Protein AF-A0A7C4WWR9-F1 (afdb_monomer_lite)

Structure (mmCIF, N/CA/C/O backbone):
data_AF-A0A7C4WWR9-F1
#
_entry.id   AF-A0A7C4WWR9-F1
#
loop_
_atom_site.group_PDB
_atom_site.id
_atom_site.type_symbol
_atom_site.label_atom_id
_atom_site.label_alt_id
_atom_site.label_comp_id
_atom_site.label_asym_id
_atom_site.label_entity_id
_atom_site.label_seq_id
_atom_site.pdbx_PDB_ins_code
_atom_site.Cartn_x
_atom_site.Cartn_y
_atom_site.Cartn_z
_atom_site.occupancy
_atom_site.B_iso_or_equiv
_atom_site.auth_seq_id
_atom_site.auth_comp_id
_atom_site.auth_asym_id
_atom_site.auth_atom_id
_atom_site.pdbx_PDB_model_num
ATOM 1 N N . MET A 1 1 ? 13.182 22.837 8.125 1.00 37.38 1 MET A N 1
ATOM 2 C CA . MET A 1 1 ? 12.230 21.856 7.554 1.00 37.38 1 MET A CA 1
ATOM 3 C C . MET A 1 1 ? 10.843 22.474 7.685 1.00 37.38 1 MET A C 1
ATOM 5 O O . MET A 1 1 ? 10.279 22.426 8.769 1.00 37.38 1 MET A O 1
ATOM 9 N N . ASN A 1 2 ? 10.341 23.146 6.645 1.00 37.97 2 ASN A N 1
ATOM 10 C CA . ASN A 1 2 ? 8.962 23.642 6.633 1.00 37.97 2 ASN A CA 1
ATOM 11 C C . ASN A 1 2 ? 8.040 22.427 6.506 1.00 37.97 2 ASN A C 1
ATOM 13 O O . ASN A 1 2 ? 7.835 21.917 5.410 1.00 37.97 2 ASN A O 1
ATOM 17 N N . LYS A 1 3 ? 7.545 21.902 7.628 1.00 54.94 3 LYS A N 1
ATOM 18 C CA . LYS A 1 3 ? 6.317 21.110 7.584 1.00 54.94 3 LYS A CA 1
ATOM 19 C C . LYS A 1 3 ? 5.198 22.128 7.450 1.00 54.94 3 LYS A C 1
ATOM 21 O O . LYS A 1 3 ? 4.846 22.773 8.429 1.00 54.94 3 LYS A O 1
ATOM 26 N N . GLU A 1 4 ? 4.746 22.350 6.225 1.00 74.06 4 GLU A N 1
ATOM 27 C CA . GLU A 1 4 ? 3.666 23.306 5.971 1.00 74.06 4 GLU A CA 1
ATOM 28 C C . GLU A 1 4 ? 2.317 22.733 6.406 1.00 74.06 4 GLU A C 1
ATOM 30 O O . GLU A 1 4 ? 1.487 23.492 6.886 1.00 74.06 4 GLU A O 1
ATOM 35 N N . ARG A 1 5 ? 2.163 21.401 6.374 1.00 87.19 5 ARG A N 1
ATOM 36 C CA . ARG A 1 5 ? 0.921 20.696 6.696 1.00 87.19 5 ARG A CA 1
ATOM 37 C C . ARG A 1 5 ? 1.048 19.798 7.927 1.00 87.19 5 ARG A C 1
ATOM 39 O O . ARG A 1 5 ? 2.038 19.076 8.083 1.00 87.19 5 ARG A O 1
ATOM 46 N N . LEU A 1 6 ? 0.024 19.833 8.770 1.00 94.38 6 LEU A N 1
ATOM 47 C CA . LEU A 1 6 ? -0.151 19.031 9.976 1.00 94.38 6 LEU A CA 1
ATOM 48 C C . LEU A 1 6 ? -1.552 18.415 9.972 1.00 94.38 6 LEU A C 1
ATOM 50 O O . LEU A 1 6 ? -2.523 19.116 9.710 1.00 94.38 6 LEU A O 1
ATOM 54 N N . ASN A 1 7 ? -1.668 17.131 10.306 1.00 96.12 7 ASN A N 1
ATOM 55 C CA . ASN A 1 7 ? -2.955 16.493 10.580 1.00 96.12 7 ASN A CA 1
ATOM 56 C C . ASN A 1 7 ? -2.979 15.970 12.024 1.00 96.12 7 ASN A C 1
ATOM 58 O O . ASN A 1 7 ? -2.037 15.297 12.453 1.00 96.12 7 ASN A O 1
ATOM 62 N N . ILE A 1 8 ? -4.039 16.292 12.764 1.00 97.88 8 ILE A N 1
ATOM 63 C CA . ILE A 1 8 ? -4.287 15.852 14.139 1.00 97.88 8 ILE A CA 1
ATOM 64 C C . ILE A 1 8 ? -5.612 15.092 14.156 1.00 97.88 8 ILE A C 1
ATOM 66 O O . ILE A 1 8 ? -6.656 15.655 13.833 1.00 97.88 8 ILE A O 1
ATOM 70 N N . PHE A 1 9 ? -5.541 13.827 14.550 1.00 98.44 9 PHE A N 1
ATOM 71 C CA . PHE A 1 9 ? -6.656 12.905 14.716 1.00 98.44 9 PHE A CA 1
ATOM 72 C C . PHE A 1 9 ? -6.866 12.670 16.210 1.00 98.44 9 PHE A C 1
ATOM 74 O O . PHE A 1 9 ? -5.939 12.229 16.889 1.00 98.44 9 PHE A O 1
ATOM 81 N N . ILE A 1 10 ? -8.048 13.004 16.720 1.00 98.56 10 ILE A N 1
ATOM 82 C CA . ILE A 1 10 ? -8.424 12.849 18.126 1.00 98.56 10 ILE A CA 1
ATOM 83 C C . ILE A 1 10 ? -9.635 11.923 18.182 1.00 98.56 10 ILE A C 1
ATOM 85 O O . ILE A 1 10 ? -10.738 12.340 17.839 1.00 98.56 10 ILE A O 1
ATOM 89 N N . LEU A 1 11 ? -9.408 10.684 18.603 1.00 98.50 11 LEU A N 1
ATOM 90 C CA . LEU A 1 11 ? -10.460 9.738 18.938 1.00 98.50 11 LEU A CA 1
ATOM 91 C C . LEU A 1 11 ? -10.882 9.990 20.389 1.00 98.50 11 LEU A C 1
ATOM 93 O O . LEU A 1 11 ? -10.065 9.805 21.293 1.00 98.50 11 LEU A O 1
ATOM 97 N N . ILE A 1 12 ? -12.116 10.445 20.598 1.00 97.88 12 ILE A N 1
ATOM 98 C CA . ILE A 1 12 ? -12.718 10.603 21.927 1.00 97.88 12 ILE A CA 1
ATOM 99 C C . ILE A 1 12 ? -13.736 9.487 22.108 1.00 97.88 12 ILE A C 1
ATOM 101 O O . ILE A 1 12 ? -14.755 9.463 21.417 1.00 97.88 12 ILE A O 1
ATOM 105 N N . ASP A 1 13 ? -13.426 8.581 23.024 1.00 96.81 13 ASP A N 1
ATOM 106 C CA . ASP A 1 13 ? -14.251 7.423 23.347 1.00 96.81 13 ASP A CA 1
ATOM 107 C C . ASP A 1 13 ? -15.647 7.857 23.824 1.00 96.81 13 ASP A C 1
ATOM 109 O O . ASP A 1 13 ? -15.773 8.800 24.617 1.00 96.81 13 ASP A O 1
ATOM 113 N N . ALA A 1 14 ? -16.688 7.216 23.289 1.00 96.19 14 ALA A N 1
ATOM 114 C CA . ALA A 1 14 ? -18.101 7.473 23.586 1.00 96.19 14 ALA A CA 1
ATOM 115 C C . ALA A 1 14 ? -18.641 8.898 23.317 1.00 96.19 14 ALA A C 1
ATOM 117 O O . ALA A 1 14 ? -19.752 9.236 23.752 1.00 96.19 14 ALA A O 1
ATOM 118 N N . LEU A 1 15 ? -17.915 9.764 22.595 1.00 96.50 15 LEU A N 1
ATOM 119 C CA . LEU A 1 15 ? -18.434 11.075 22.180 1.00 96.50 15 LEU A CA 1
ATOM 120 C C . LEU A 1 15 ? -19.477 10.909 21.054 1.00 96.50 15 LEU A C 1
ATOM 122 O O . LEU A 1 15 ? -19.189 11.136 19.882 1.00 96.50 15 LEU A O 1
ATOM 126 N N . GLY A 1 16 ? -20.697 10.511 21.406 1.00 95.56 16 GLY A N 1
ATOM 127 C CA . GLY A 1 16 ? -21.784 10.272 20.452 1.00 95.56 16 GLY A CA 1
ATOM 128 C C . GLY A 1 16 ? -22.343 11.528 19.785 1.00 95.56 16 GLY A C 1
ATOM 129 O O . GLY A 1 16 ? -22.285 12.633 20.338 1.00 95.56 16 GLY A O 1
ATOM 130 N N . TRP A 1 17 ? -22.956 11.350 18.612 1.00 96.44 17 TRP A N 1
ATOM 131 C CA . TRP A 1 17 ? -23.604 12.426 17.852 1.00 96.44 17 TRP A CA 1
ATOM 132 C C . TRP A 1 17 ? -24.653 13.180 18.675 1.00 96.44 17 TRP A C 1
ATOM 134 O O . TRP A 1 17 ? -24.630 14.411 18.729 1.00 96.44 17 TRP A O 1
ATOM 144 N N . GLU A 1 18 ? -25.514 12.449 19.384 1.00 93.88 18 GLU A N 1
ATOM 145 C CA . GLU A 1 18 ? -26.579 13.012 20.222 1.00 93.88 18 GLU A CA 1
ATOM 146 C C . GLU A 1 18 ? -26.049 13.948 21.318 1.00 93.88 18 GLU A C 1
ATOM 148 O O . GLU A 1 18 ? -26.708 14.920 21.684 1.00 93.88 18 GLU A O 1
ATOM 153 N N . LEU A 1 19 ? -24.827 13.709 21.801 1.00 91.88 19 LEU A N 1
ATOM 154 C CA . LEU A 1 19 ? -24.195 14.543 22.817 1.00 91.88 19 LEU A CA 1
ATOM 155 C C . LEU A 1 19 ? -23.596 15.835 22.230 1.00 91.88 19 LEU A C 1
ATOM 157 O O . LEU A 1 19 ? -23.566 16.888 22.877 1.00 91.88 19 LEU A O 1
ATOM 161 N N . ALA A 1 20 ? -23.096 15.767 20.997 1.00 91.19 20 ALA A N 1
ATOM 162 C CA . ALA A 1 20 ? -22.378 16.864 20.360 1.00 91.19 20 ALA A CA 1
ATOM 163 C C . ALA A 1 20 ? -23.260 17.765 19.483 1.00 91.19 20 ALA A C 1
ATOM 165 O O . ALA A 1 20 ? -22.892 18.924 19.272 1.00 91.19 20 ALA A O 1
ATOM 166 N N . LYS A 1 21 ? -24.376 17.266 18.938 1.00 88.50 21 LYS A N 1
ATOM 167 C CA . LYS A 1 21 ? -25.155 17.976 17.908 1.00 88.50 21 LYS A CA 1
ATOM 168 C C . LYS A 1 21 ? -25.655 19.354 18.363 1.00 88.50 21 LYS A C 1
ATOM 170 O O . LYS A 1 21 ? -25.455 20.322 17.634 1.00 88.50 21 LYS A O 1
ATOM 175 N N . ASP A 1 22 ? -26.138 19.458 19.604 1.00 84.19 22 ASP A N 1
ATOM 176 C CA . ASP A 1 22 ? -26.777 20.673 20.140 1.00 84.19 22 ASP A CA 1
ATOM 177 C C . ASP A 1 22 ? -25.948 21.384 21.227 1.00 84.19 22 ASP A C 1
ATOM 179 O O . ASP A 1 22 ? -26.339 22.431 21.738 1.00 84.19 22 ASP A O 1
ATOM 183 N N . SER A 1 23 ? -24.786 20.843 21.609 1.00 84.44 23 SER A N 1
ATOM 184 C CA . SER A 1 23 ? -23.987 21.379 22.724 1.00 84.44 23 SER A CA 1
ATOM 185 C C . SER A 1 23 ? -23.056 22.535 22.342 1.00 84.44 23 SER A C 1
ATOM 187 O O . SER A 1 23 ? -22.381 23.089 23.208 1.00 84.44 23 SER A O 1
ATOM 189 N N . GLY A 1 24 ? -22.954 22.877 21.051 1.00 87.00 24 GLY A N 1
ATOM 190 C CA . GLY A 1 24 ? -21.967 23.843 20.543 1.00 87.00 24 GLY A CA 1
ATOM 191 C C . GLY A 1 24 ? -20.509 23.371 20.672 1.00 87.00 24 GLY A C 1
ATOM 192 O O . GLY A 1 24 ? -19.584 24.125 20.357 1.00 87.00 24 GLY A O 1
ATOM 193 N N . PHE A 1 25 ? -20.284 22.122 21.107 1.00 95.06 25 PHE A N 1
ATOM 194 C CA . PHE A 1 25 ? -18.962 21.556 21.372 1.00 95.06 25 PHE A CA 1
ATOM 195 C C . PHE A 1 25 ? -18.046 21.675 20.146 1.00 95.06 25 PHE A C 1
ATOM 197 O O . PHE A 1 25 ? -18.344 21.118 19.089 1.00 95.06 25 PHE A O 1
ATOM 204 N N . LEU A 1 26 ? -16.938 22.410 20.278 1.00 95.81 26 LEU A N 1
ATOM 205 C CA . LEU A 1 26 ? -15.946 22.716 19.234 1.00 95.81 26 LEU A CA 1
ATOM 206 C C . LEU A 1 26 ? -16.466 23.462 17.992 1.00 95.81 26 LEU A C 1
ATOM 208 O O . LEU A 1 26 ? -15.723 23.589 17.021 1.00 95.81 26 LEU A O 1
ATOM 212 N N . GLN A 1 27 ? -17.686 24.004 17.995 1.00 93.44 27 GLN A N 1
ATOM 213 C CA . GLN A 1 27 ? -18.305 24.593 16.796 1.00 93.44 27 GLN A CA 1
ATOM 214 C C . GLN A 1 27 ? -17.473 25.721 16.157 1.00 93.44 27 GLN A C 1
ATOM 216 O O . GLN A 1 27 ? -17.425 25.834 14.937 1.00 93.44 27 GLN A O 1
ATOM 221 N N . GLN A 1 28 ? -16.765 26.517 16.966 1.00 92.44 28 GLN A N 1
ATOM 222 C CA . GLN A 1 28 ? -15.930 27.625 16.480 1.00 92.44 28 GLN A CA 1
ATOM 223 C C . GLN A 1 28 ? -14.679 27.171 15.714 1.00 92.44 28 GLN A C 1
ATOM 225 O O . GLN A 1 28 ? -14.207 27.893 14.840 1.00 92.44 28 GLN A O 1
ATOM 230 N N . ILE A 1 29 ? -14.125 26.000 16.043 1.00 95.88 29 ILE A N 1
ATOM 231 C CA . ILE A 1 29 ? -12.914 25.473 15.390 1.00 95.88 29 ILE A CA 1
ATOM 232 C C . ILE A 1 29 ? -13.217 24.333 14.413 1.00 95.88 29 ILE A C 1
ATOM 234 O O . ILE A 1 29 ? -12.395 24.037 13.553 1.00 95.88 29 ILE A O 1
ATOM 238 N N . CYS A 1 30 ? -14.370 23.679 14.548 1.00 96.31 30 CYS A N 1
ATOM 239 C CA . CYS A 1 30 ? -14.818 22.559 13.727 1.00 96.31 30 CYS A CA 1
ATOM 240 C C . CYS A 1 30 ? -16.233 22.836 13.184 1.00 96.31 30 CYS A C 1
ATOM 242 O O . CYS A 1 30 ? -17.213 22.329 13.744 1.00 96.31 30 CYS A O 1
ATOM 244 N N . PRO A 1 31 ? -16.361 23.652 12.118 1.00 94.06 31 PRO A N 1
ATOM 245 C CA . PRO A 1 31 ? -17.647 23.943 11.487 1.00 94.06 31 PRO A CA 1
ATOM 246 C C . PRO A 1 31 ? -18.238 22.729 10.760 1.00 94.06 31 PRO A C 1
ATOM 248 O O . PRO A 1 31 ? -19.451 22.658 10.592 1.00 94.06 31 PRO A O 1
ATOM 251 N N . VAL A 1 32 ? -17.410 21.764 10.341 1.00 95.19 32 VAL A N 1
ATOM 252 C CA . VAL A 1 32 ? -17.895 20.513 9.749 1.00 95.19 32 VAL A CA 1
ATOM 253 C C . VAL A 1 32 ? -18.271 19.563 10.874 1.00 95.19 32 VAL A C 1
ATOM 255 O O . VAL A 1 32 ? -17.429 19.234 11.709 1.00 95.19 32 VAL A O 1
ATOM 258 N N . ARG A 1 33 ? -19.532 19.129 10.888 1.00 94.88 33 ARG A N 1
ATOM 259 C CA . ARG A 1 33 ? -20.104 18.223 11.887 1.00 94.88 33 ARG A CA 1
ATOM 260 C C . ARG A 1 33 ? -20.981 17.215 11.162 1.00 94.88 33 ARG A C 1
ATOM 262 O O . ARG A 1 33 ? -21.822 17.624 10.365 1.00 94.88 33 ARG A O 1
ATOM 269 N N . MET A 1 34 ? -20.793 15.931 11.422 1.00 94.62 34 MET A N 1
ATOM 270 C CA . MET A 1 34 ? -21.623 14.891 10.817 1.00 94.62 34 MET A CA 1
ATOM 271 C C . MET A 1 34 ? -21.821 13.706 11.769 1.00 94.62 34 MET A C 1
ATOM 273 O O . MET A 1 34 ? -20.870 13.349 12.476 1.00 94.62 34 MET A O 1
ATOM 277 N N . PRO A 1 35 ? -23.022 13.096 11.780 1.00 96.62 35 PRO A N 1
ATOM 278 C CA . PRO A 1 35 ? -23.224 11.783 12.375 1.00 96.62 35 PRO A CA 1
ATOM 279 C C . PRO A 1 35 ? -22.504 10.725 11.538 1.00 96.62 35 PRO A C 1
ATOM 281 O O . PRO A 1 35 ? -22.424 10.838 10.312 1.00 96.62 35 PRO A O 1
ATOM 284 N N . VAL A 1 36 ? -21.987 9.696 12.198 1.00 97.31 36 VAL A N 1
ATOM 285 C CA . VAL A 1 36 ? -21.291 8.577 11.558 1.00 97.31 36 VAL A CA 1
ATOM 286 C C . VAL A 1 36 ? -21.804 7.280 12.169 1.00 97.31 36 VAL A C 1
ATOM 288 O O . VAL A 1 36 ? -21.846 7.145 13.390 1.00 97.31 36 VAL A O 1
ATOM 291 N N . LYS A 1 37 ? -22.192 6.307 11.339 1.00 97.31 37 LYS A N 1
ATOM 292 C CA . LYS A 1 37 ? -22.667 5.016 11.844 1.00 97.31 37 LYS A CA 1
ATOM 293 C C . LYS A 1 37 ? -21.528 4.226 12.484 1.00 97.31 37 LYS A C 1
ATOM 295 O O . LYS A 1 37 ? -20.461 4.067 11.890 1.00 97.31 37 LYS A O 1
ATOM 300 N N . SER A 1 38 ? -21.760 3.736 13.700 1.00 96.88 38 SER A N 1
ATOM 301 C CA . SER A 1 38 ? -20.827 2.840 14.385 1.00 96.88 38 SER A CA 1
ATOM 302 C C . SER A 1 38 ? -20.943 1.404 13.852 1.00 96.88 38 SER A C 1
ATOM 304 O O . SER A 1 38 ? -21.717 1.112 12.939 1.00 96.88 38 SER A O 1
ATOM 306 N N . ILE A 1 39 ? -20.154 0.500 14.421 1.00 95.25 39 ILE A N 1
ATOM 307 C CA . ILE A 1 39 ? -20.228 -0.943 14.198 1.00 95.25 39 ILE A CA 1
ATOM 308 C C . ILE A 1 39 ? -20.748 -1.577 15.486 1.00 95.25 39 ILE A C 1
ATOM 310 O O . ILE A 1 39 ? -20.352 -1.174 16.578 1.00 95.25 39 ILE A O 1
ATOM 314 N N . LEU A 1 40 ? -21.635 -2.570 15.365 1.00 96.25 40 LEU A N 1
ATOM 315 C CA . LEU A 1 40 ? -22.175 -3.271 16.528 1.00 96.25 40 LEU A CA 1
ATOM 316 C C . LEU A 1 40 ? -21.021 -3.864 17.341 1.00 96.25 40 LEU A C 1
ATOM 318 O O . LEU A 1 40 ? -20.174 -4.553 16.778 1.00 96.25 40 LEU A O 1
ATOM 322 N N . GLY A 1 41 ? -21.014 -3.647 18.653 1.00 92.81 41 GLY A N 1
ATOM 323 C CA . GLY A 1 41 ? -19.995 -4.164 19.563 1.00 92.81 41 GLY A CA 1
ATOM 324 C C . GLY A 1 41 ? -19.423 -3.081 20.471 1.00 92.81 41 GLY A C 1
ATOM 325 O O . GLY A 1 41 ? -20.051 -2.057 20.724 1.00 92.81 41 GLY A O 1
ATOM 326 N N . PHE A 1 42 ? -18.222 -3.337 20.979 1.00 94.00 42 PHE A N 1
ATOM 327 C CA . PHE A 1 42 ? -17.506 -2.446 21.894 1.00 94.00 42 PHE A CA 1
ATOM 328 C C . PHE A 1 42 ? -16.255 -1.885 21.205 1.00 94.00 42 PHE A C 1
ATOM 330 O O . PHE A 1 42 ? -15.931 -2.281 20.080 1.00 94.00 42 PHE A O 1
ATOM 337 N N . SER A 1 43 ? -15.498 -1.021 21.880 1.00 91.94 43 SER A N 1
ATOM 338 C CA . SER A 1 43 ? -14.274 -0.413 21.337 1.00 91.94 43 SER A CA 1
ATOM 339 C C . SER A 1 43 ? -13.265 -1.453 20.815 1.00 91.94 43 SER A C 1
ATOM 341 O O . SER A 1 43 ? -12.585 -1.202 19.819 1.00 91.94 43 SER A O 1
ATOM 343 N N . SER A 1 44 ? -13.245 -2.668 21.388 1.00 91.25 44 SER A N 1
ATOM 344 C CA . SER A 1 44 ? -12.438 -3.799 20.898 1.00 91.25 44 SER A CA 1
ATOM 345 C C . SER A 1 44 ? -12.766 -4.261 19.478 1.00 91.25 44 SER A C 1
ATOM 347 O O . SER A 1 44 ? -11.911 -4.859 18.835 1.00 91.25 44 SER A O 1
ATOM 349 N N . GLY A 1 45 ? -13.968 -4.002 18.967 1.00 93.25 45 GLY A N 1
ATOM 350 C CA . GLY A 1 45 ? -14.330 -4.224 17.567 1.00 93.25 45 GLY A CA 1
ATOM 351 C C . GLY A 1 45 ? -14.207 -2.950 16.742 1.00 93.25 45 GLY A C 1
ATOM 352 O O . GLY A 1 45 ? -13.577 -2.951 15.685 1.00 93.25 45 GLY A O 1
ATOM 353 N N . VAL A 1 46 ? -14.759 -1.852 17.261 1.00 97.12 46 VAL A N 1
ATOM 354 C CA . VAL A 1 46 ? -14.908 -0.602 16.512 1.00 97.12 46 VAL A CA 1
ATOM 355 C C . VAL A 1 46 ? -13.566 0.077 16.228 1.00 97.12 46 VAL A C 1
ATOM 357 O O . VAL A 1 46 ? -13.310 0.485 15.094 1.00 97.12 46 VAL A O 1
ATOM 360 N N . ILE A 1 47 ? -12.669 0.172 17.216 1.00 97.12 47 ILE A N 1
ATOM 361 C CA . ILE A 1 47 ? -11.381 0.855 17.035 1.00 97.12 47 ILE A CA 1
ATOM 362 C C . ILE A 1 47 ? -10.496 0.115 16.021 1.00 97.12 47 ILE A C 1
ATOM 364 O O . ILE A 1 47 ? -9.961 0.769 15.123 1.00 97.12 47 ILE A O 1
ATOM 368 N N . PRO A 1 48 ? -10.347 -1.223 16.057 1.00 97.12 48 PRO A N 1
ATOM 369 C CA . PRO A 1 48 ? -9.668 -1.934 14.978 1.00 97.12 48 PRO A CA 1
ATOM 370 C C . PRO A 1 48 ? -10.268 -1.669 13.591 1.00 97.12 48 PRO A C 1
ATOM 372 O O . PRO A 1 48 ? -9.500 -1.494 12.640 1.00 97.12 48 PRO A O 1
ATOM 375 N N . SER A 1 49 ? -11.594 -1.540 13.465 1.00 97.75 49 SER A N 1
ATOM 376 C CA . SER A 1 49 ? -12.229 -1.150 12.200 1.00 97.75 49 SER A CA 1
ATOM 377 C C . SER A 1 49 ? -11.850 0.270 11.767 1.00 97.75 49 SER A C 1
ATOM 379 O O . SER A 1 49 ? -11.493 0.475 10.609 1.00 97.75 49 SER A O 1
ATOM 381 N N . ILE A 1 50 ? -11.815 1.240 12.688 1.00 98.19 50 ILE A N 1
ATOM 382 C CA . ILE A 1 50 ? -11.318 2.610 12.436 1.00 98.19 50 ILE A CA 1
ATOM 383 C C . ILE A 1 50 ? -9.863 2.594 11.948 1.00 98.19 50 ILE A C 1
ATOM 385 O O . ILE A 1 50 ? -9.478 3.347 11.052 1.00 98.19 50 ILE A O 1
ATOM 389 N N . LEU A 1 51 ? -9.024 1.754 12.558 1.00 98.00 51 LEU A N 1
ATOM 390 C CA . LEU A 1 51 ? -7.586 1.714 12.296 1.00 98.00 51 LEU A CA 1
ATOM 391 C C . LEU A 1 51 ? -7.210 0.943 11.026 1.00 98.00 51 LEU A C 1
ATOM 393 O O . LEU A 1 51 ? -6.075 1.100 10.571 1.00 98.00 51 LEU A O 1
ATOM 397 N N . THR A 1 52 ? -8.115 0.133 10.469 1.00 97.38 52 THR A N 1
ATOM 398 C CA . THR A 1 52 ? -7.856 -0.748 9.310 1.00 97.38 52 THR A CA 1
ATOM 399 C C . THR A 1 52 ? -8.794 -0.514 8.123 1.00 97.38 52 THR A C 1
ATOM 401 O O . THR A 1 52 ? -8.475 -0.916 7.005 1.00 97.38 52 THR A O 1
ATOM 404 N N . GLY A 1 53 ? -9.946 0.126 8.337 1.00 96.81 53 GLY A N 1
ATOM 405 C CA . GLY A 1 53 ? -10.997 0.292 7.332 1.00 96.81 53 GLY A CA 1
ATOM 406 C C . GLY A 1 53 ? -11.746 -1.001 7.011 1.00 96.81 53 GLY A C 1
ATOM 407 O O . GLY A 1 53 ? -12.297 -1.134 5.920 1.00 96.81 53 GLY A O 1
ATOM 408 N N . ARG A 1 54 ? -11.716 -1.973 7.928 1.00 96.69 54 ARG A N 1
ATOM 409 C CA . ARG A 1 54 ? -12.239 -3.333 7.749 1.00 96.69 54 ARG A CA 1
ATOM 410 C C . ARG A 1 54 ? -13.301 -3.658 8.786 1.00 96.69 54 ARG A C 1
ATOM 412 O O . ARG A 1 54 ? -13.279 -3.092 9.872 1.00 96.69 54 ARG A O 1
ATOM 419 N N . TYR A 1 55 ? -14.192 -4.589 8.470 1.00 96.00 55 TYR A N 1
ATOM 420 C CA . TYR A 1 55 ? -15.176 -5.092 9.427 1.00 96.00 55 TYR A CA 1
ATOM 421 C C . TYR A 1 55 ? -14.564 -6.087 10.428 1.00 96.00 55 TYR A C 1
ATOM 423 O O . TYR A 1 55 ? -13.552 -6.730 10.112 1.00 96.00 55 TYR A O 1
ATOM 431 N N . PRO A 1 56 ? -15.219 -6.305 11.586 1.00 96.12 56 PRO A N 1
ATOM 432 C CA . PRO A 1 56 ? -14.807 -7.276 12.597 1.00 96.12 56 PRO A CA 1
ATOM 433 C C . PRO A 1 56 ? -14.415 -8.652 12.062 1.00 96.12 56 PRO A C 1
ATOM 435 O O . PRO A 1 56 ? -13.365 -9.178 12.434 1.00 96.12 56 PRO A O 1
ATOM 438 N N . LYS A 1 57 ? -15.192 -9.214 11.130 1.00 95.06 57 LYS A N 1
ATOM 439 C CA . LYS A 1 57 ? -14.898 -10.512 10.501 1.00 95.06 57 LYS A CA 1
ATOM 440 C C . LYS A 1 57 ? -13.580 -10.576 9.735 1.00 95.06 57 LYS A C 1
ATOM 442 O O . LYS A 1 57 ? -12.968 -11.635 9.650 1.00 95.06 57 LYS A O 1
ATOM 447 N N . GLU A 1 58 ? -13.132 -9.454 9.178 1.00 94.88 58 GLU A N 1
ATOM 448 C CA . GLU A 1 58 ? -11.903 -9.387 8.387 1.00 94.88 58 GLU A CA 1
ATOM 449 C C . GLU A 1 58 ? -10.674 -9.275 9.298 1.00 94.88 58 GLU A C 1
ATOM 451 O O . GLU A 1 58 ? -9.659 -9.932 9.056 1.00 94.88 58 GLU A O 1
ATOM 456 N N . HIS A 1 59 ? -10.755 -8.469 10.363 1.00 94.19 59 HIS A N 1
ATOM 457 C CA . HIS A 1 59 ? -9.642 -8.257 11.295 1.00 94.19 59 HIS A CA 1
ATOM 458 C C . HIS A 1 59 ? -9.675 -9.141 12.547 1.00 94.19 59 HIS A C 1
ATOM 460 O O . HIS A 1 59 ? -8.730 -9.105 13.330 1.00 94.19 59 HIS A O 1
ATOM 466 N N . LYS A 1 60 ? -10.719 -9.957 12.727 1.00 94.00 60 LYS A N 1
ATOM 467 C CA . LYS A 1 60 ? -10.893 -10.913 13.836 1.00 94.00 60 LYS A CA 1
ATOM 468 C C . LYS A 1 60 ? -10.931 -10.286 15.233 1.00 94.00 60 LYS A C 1
ATOM 470 O O . LYS A 1 60 ? -10.572 -10.936 16.210 1.00 94.00 60 LYS A O 1
ATOM 475 N N . HIS A 1 61 ? -11.345 -9.024 15.334 1.00 94.62 61 HIS A N 1
ATOM 476 C CA . HIS A 1 61 ? -11.606 -8.376 16.621 1.00 94.62 61 HIS A CA 1
ATOM 477 C C . HIS A 1 61 ? -13.061 -7.906 16.641 1.00 94.62 61 HIS A C 1
ATOM 479 O O . HIS A 1 61 ? -13.495 -7.258 15.697 1.00 94.62 61 HIS A O 1
ATOM 485 N N . TRP A 1 62 ? -13.815 -8.211 17.694 1.00 95.31 62 TRP A N 1
ATOM 486 C CA . TRP A 1 62 ? -15.202 -7.751 17.829 1.00 95.31 62 TRP A CA 1
ATOM 487 C C . TRP A 1 62 ? -15.584 -7.472 19.280 1.00 95.31 62 TRP A C 1
ATOM 489 O O . TRP A 1 62 ? -15.928 -6.351 19.643 1.00 95.31 62 TRP A O 1
ATOM 499 N N . SER A 1 63 ? -15.444 -8.492 20.120 1.00 94.12 63 SER A N 1
ATOM 500 C CA . SER A 1 63 ? -15.420 -8.376 21.577 1.00 94.12 63 SER A CA 1
ATOM 501 C C . SER A 1 63 ? -14.033 -8.781 22.075 1.00 94.12 63 SER A C 1
ATOM 503 O O . SER A 1 63 ? -13.307 -9.503 21.382 1.00 94.12 63 SER A O 1
ATOM 505 N N . LEU A 1 64 ? -13.647 -8.320 23.265 1.00 92.56 64 LEU A N 1
ATOM 506 C CA . LEU A 1 64 ? -12.333 -8.623 23.831 1.00 92.56 64 LEU A CA 1
ATOM 507 C C . LEU A 1 64 ? -12.112 -10.137 23.957 1.00 92.56 64 LEU A C 1
ATOM 509 O O . LEU A 1 64 ? -11.014 -10.620 23.683 1.00 92.56 64 LEU A O 1
ATOM 513 N N . TYR A 1 65 ? -13.168 -10.864 24.332 1.00 94.44 65 TYR A N 1
ATOM 514 C CA . TYR A 1 65 ? -13.141 -12.295 24.614 1.00 94.44 65 TYR A CA 1
ATOM 515 C C . TYR A 1 65 ? -13.877 -13.124 23.566 1.00 94.44 65 TYR A C 1
ATOM 517 O O . TYR A 1 65 ? -15.010 -12.812 23.186 1.00 94.44 65 TYR A O 1
ATOM 525 N N . TYR A 1 66 ? -13.271 -14.241 23.175 1.00 94.75 66 TYR A N 1
ATOM 526 C CA . TYR A 1 66 ? -13.865 -15.247 22.296 1.00 94.75 66 TYR A CA 1
ATOM 527 C C . TYR A 1 66 ? -13.567 -16.662 22.802 1.00 94.75 66 TYR A C 1
ATOM 529 O O . TYR A 1 66 ? -12.639 -16.866 23.591 1.00 94.75 66 TYR A O 1
ATOM 537 N N . TYR A 1 67 ? -14.377 -17.638 22.389 1.00 95.06 67 TYR A N 1
ATOM 538 C CA . TYR A 1 67 ? -14.223 -19.019 22.840 1.00 95.06 67 TYR A CA 1
ATOM 539 C C . TYR A 1 67 ? -13.048 -19.679 22.116 1.00 95.06 67 TYR A C 1
ATOM 541 O O . TYR A 1 67 ? -13.088 -19.884 20.905 1.00 95.06 67 TYR A O 1
ATOM 549 N N . SER A 1 68 ? -11.987 -20.003 22.855 1.00 94.44 68 SER A N 1
ATOM 550 C CA . SER A 1 68 ? -10.868 -20.800 22.345 1.00 94.44 68 SER A CA 1
ATOM 551 C C . SER A 1 68 ? -10.067 -21.399 23.504 1.00 94.44 68 SER A C 1
ATOM 553 O O . SER A 1 68 ? -9.007 -20.884 23.878 1.00 94.44 68 SER A O 1
ATOM 555 N N . PRO A 1 69 ? -10.534 -22.518 24.086 1.00 92.69 69 PRO A N 1
ATOM 556 C CA . PRO A 1 69 ? -9.823 -23.173 25.180 1.00 92.69 69 PRO A CA 1
ATOM 557 C C . PRO A 1 69 ? -8.400 -23.607 24.798 1.00 92.69 69 PRO A C 1
ATOM 559 O O . PRO A 1 69 ? -7.488 -23.566 25.620 1.00 92.69 69 PRO A O 1
ATOM 562 N N . ALA A 1 70 ? -8.192 -23.980 23.530 1.00 91.50 70 ALA A N 1
ATOM 563 C CA . ALA A 1 70 ? -6.906 -24.451 23.021 1.00 91.50 70 ALA A CA 1
ATOM 564 C C . ALA A 1 70 ? -5.815 -23.368 23.022 1.00 91.50 70 ALA A C 1
ATOM 566 O O . ALA A 1 70 ? -4.636 -23.683 23.181 1.00 91.50 70 ALA A O 1
ATOM 567 N N . THR A 1 71 ? -6.190 -22.098 22.845 1.00 91.31 71 THR A N 1
ATOM 568 C CA . THR A 1 71 ? -5.243 -20.971 22.778 1.00 91.31 71 THR A CA 1
ATOM 569 C C . THR A 1 71 ? -5.371 -20.007 23.953 1.00 91.31 71 THR A C 1
ATOM 571 O O . THR A 1 71 ? -4.643 -19.012 24.005 1.00 91.31 71 THR A O 1
ATOM 574 N N . SER A 1 72 ? -6.254 -20.313 24.910 1.00 92.12 72 SER A N 1
ATOM 575 C CA . SER A 1 72 ? -6.524 -19.475 26.072 1.00 92.12 72 SER A CA 1
ATOM 576 C C . SER A 1 72 ? -5.241 -19.171 26.859 1.00 92.12 72 SER A C 1
ATOM 578 O O . SER A 1 72 ? -4.522 -20.096 27.262 1.00 92.12 72 SER A O 1
ATOM 580 N N . PRO A 1 73 ? -4.968 -17.890 27.178 1.00 89.81 73 PRO A N 1
ATOM 581 C CA . PRO A 1 73 ? -3.859 -17.515 28.054 1.00 89.81 73 PRO A CA 1
ATOM 582 C C . PRO A 1 73 ? -4.084 -17.975 29.507 1.00 89.81 73 PRO A C 1
ATOM 584 O O . PRO A 1 73 ? -3.171 -17.905 30.331 1.00 89.81 73 PRO A O 1
ATOM 587 N N . PHE A 1 74 ? -5.288 -18.465 29.816 1.00 91.12 74 PHE A N 1
ATOM 588 C CA . PHE A 1 74 ? -5.708 -18.952 31.124 1.00 91.12 74 PHE A CA 1
ATOM 589 C C . PHE A 1 74 ? -5.789 -20.479 31.190 1.00 91.12 74 PHE A C 1
ATOM 591 O O . PHE A 1 74 ? -6.294 -21.012 32.171 1.00 91.12 74 PHE A O 1
ATOM 598 N N . SER A 1 75 ? -5.275 -21.209 30.197 1.00 90.19 75 SER A N 1
ATOM 599 C CA . SER A 1 75 ? -5.308 -22.683 30.164 1.00 90.19 75 SER A CA 1
ATOM 600 C C . SER A 1 75 ? -4.706 -23.361 31.406 1.00 90.19 75 SER A C 1
ATOM 602 O O . SER A 1 75 ? -5.025 -24.507 31.710 1.00 90.19 75 SER A O 1
ATOM 604 N N . TRP A 1 76 ? -3.869 -22.646 32.163 1.00 88.38 76 TRP A N 1
ATOM 605 C CA . TRP A 1 76 ? -3.263 -23.099 33.414 1.00 88.38 76 TRP A CA 1
ATOM 606 C C . TRP A 1 76 ? -4.138 -22.874 34.659 1.00 88.38 76 TRP A C 1
ATOM 608 O O . TRP A 1 76 ? -3.863 -23.482 35.694 1.00 88.38 76 TRP A O 1
ATOM 618 N N . THR A 1 77 ? -5.181 -22.036 34.614 1.00 88.94 77 THR A N 1
ATOM 619 C CA . THR A 1 77 ? -6.017 -21.738 35.793 1.00 88.94 77 THR A CA 1
ATOM 620 C C . THR A 1 77 ? -6.747 -22.951 36.384 1.00 88.94 77 THR A C 1
ATOM 622 O O . THR A 1 77 ? -6.886 -22.967 37.611 1.00 88.94 77 THR A O 1
ATOM 625 N N . PRO A 1 78 ? -7.122 -24.009 35.626 1.00 88.62 78 PRO A N 1
ATOM 626 C CA . PRO A 1 78 ? -7.704 -25.217 36.209 1.00 88.62 78 PRO A CA 1
ATOM 627 C C . PRO A 1 78 ? -6.783 -25.914 37.216 1.00 88.62 78 PRO A C 1
ATOM 629 O O . PRO A 1 78 ? -7.271 -26.529 38.156 1.00 88.62 78 PRO A O 1
ATOM 632 N N . SER A 1 79 ? -5.457 -25.765 37.095 1.00 86.44 79 SER A N 1
ATOM 633 C CA . SER A 1 79 ? -4.501 -26.322 38.070 1.00 86.44 79 SER A CA 1
ATOM 634 C C . SER A 1 79 ? -4.590 -25.684 39.464 1.00 86.44 79 SER A C 1
ATOM 636 O O . SER A 1 79 ? -4.033 -26.213 40.424 1.00 86.44 79 SER A O 1
ATOM 638 N N . LEU A 1 80 ? -5.299 -24.558 39.593 1.00 84.81 80 LEU A N 1
ATOM 639 C CA . LEU A 1 80 ? -5.542 -23.856 40.853 1.00 84.81 80 LEU A CA 1
ATOM 640 C C . LEU A 1 80 ? -6.947 -24.099 41.420 1.00 84.81 80 LEU A C 1
ATOM 642 O O . LEU A 1 80 ? -7.311 -23.466 42.410 1.00 84.81 80 LEU A O 1
ATOM 646 N N . SER A 1 81 ? -7.733 -25.006 40.831 1.00 82.12 81 SER A N 1
ATOM 647 C CA . SER A 1 81 ? -9.110 -25.288 41.267 1.00 82.12 81 SER A CA 1
ATOM 648 C C . SER A 1 81 ? -9.211 -25.857 42.688 1.00 82.12 81 SER A C 1
ATOM 650 O O . SER A 1 81 ? -10.275 -25.785 43.293 1.00 82.12 81 SER A O 1
ATOM 652 N N . TRP A 1 82 ? -8.109 -26.375 43.242 1.00 84.31 82 TRP A N 1
ATOM 653 C CA . TRP A 1 82 ? -8.028 -26.855 44.624 1.00 84.31 82 TRP A CA 1
ATOM 654 C C . TRP A 1 82 ? -8.099 -25.728 45.671 1.00 84.31 82 TRP A C 1
ATOM 656 O O . TRP A 1 82 ? -8.329 -26.002 46.849 1.00 84.31 82 TRP A O 1
ATOM 666 N N . LEU A 1 83 ? -7.898 -24.464 45.274 1.00 86.12 83 LEU A N 1
ATOM 667 C CA . LEU A 1 83 ? -8.006 -23.324 46.184 1.00 86.12 83 LEU A CA 1
ATOM 668 C C . LEU A 1 83 ? -9.469 -23.076 46.601 1.00 86.12 83 LEU A C 1
ATOM 670 O O . LEU A 1 83 ? -10.374 -23.176 45.772 1.00 86.12 83 LEU A O 1
ATOM 674 N N . PRO A 1 84 ? -9.723 -22.648 47.853 1.00 86.56 84 PRO A N 1
ATOM 675 C CA . PRO A 1 84 ? -11.055 -22.251 48.297 1.00 86.56 84 PRO A CA 1
ATOM 676 C C . PRO A 1 84 ? -11.700 -21.191 47.390 1.00 86.56 84 PRO A C 1
ATOM 678 O O . PRO A 1 84 ? -11.057 -20.211 47.001 1.00 86.56 84 PRO A O 1
ATOM 681 N N . ALA A 1 85 ? -13.005 -21.320 47.132 1.00 80.69 85 ALA A N 1
ATOM 682 C CA . ALA A 1 85 ? -13.751 -20.422 46.240 1.00 80.69 85 ALA A CA 1
ATOM 683 C C . ALA A 1 85 ? -13.637 -18.931 46.621 1.00 80.69 85 ALA A C 1
ATOM 685 O O . ALA A 1 85 ? -13.607 -18.066 45.745 1.00 80.69 85 ALA A O 1
ATOM 686 N N . GLY A 1 86 ? -13.524 -18.615 47.917 1.00 81.88 86 GLY A N 1
ATOM 687 C CA . GLY A 1 86 ? -13.305 -17.245 48.396 1.00 81.88 86 GLY A CA 1
ATOM 688 C C . GLY A 1 86 ? -11.974 -16.640 47.929 1.00 81.88 86 GLY A C 1
ATOM 689 O O . GLY A 1 86 ? -11.922 -15.457 47.596 1.00 81.88 86 GLY A O 1
ATOM 690 N N . ILE A 1 87 ? -10.917 -17.454 47.827 1.00 82.31 87 ILE A N 1
ATOM 691 C CA . ILE A 1 87 ? -9.603 -17.031 47.321 1.00 82.31 87 ILE A CA 1
ATOM 692 C C . ILE A 1 87 ? -9.663 -16.843 45.807 1.00 82.31 87 ILE A C 1
ATOM 694 O O . ILE A 1 87 ? -9.238 -15.796 45.316 1.00 82.31 87 ILE A O 1
ATOM 698 N N . LEU A 1 88 ? -10.246 -17.799 45.077 1.00 82.25 88 LEU A N 1
ATOM 699 C CA . LEU A 1 88 ? -10.405 -17.722 43.619 1.00 82.25 88 LEU A CA 1
ATOM 700 C C . LEU A 1 88 ? -11.225 -16.495 43.184 1.00 82.25 88 LEU A C 1
ATOM 702 O O . LEU A 1 88 ? -10.979 -15.909 42.135 1.00 82.25 88 LEU A O 1
ATOM 706 N N . ARG A 1 89 ? -12.177 -16.054 44.012 1.00 82.56 89 ARG A N 1
ATOM 707 C CA . ARG A 1 89 ? -13.009 -14.867 43.752 1.00 82.56 89 ARG A CA 1
ATOM 708 C C . ARG A 1 89 ? -12.409 -13.560 44.287 1.00 82.56 89 ARG A C 1
ATOM 710 O O . ARG A 1 89 ? -13.034 -12.507 44.158 1.00 82.56 89 ARG A O 1
ATOM 717 N N . SER A 1 90 ? -11.213 -13.598 44.877 1.00 84.88 90 SER A N 1
ATOM 718 C CA . SER A 1 90 ? -10.554 -12.414 45.433 1.00 84.88 90 SER A CA 1
ATOM 719 C C . SER A 1 90 ? -9.938 -11.517 44.350 1.00 84.88 90 SER A C 1
ATOM 721 O O . SER A 1 90 ? -9.476 -11.980 43.305 1.00 84.88 90 SER A O 1
ATOM 723 N N . ARG A 1 91 ? -9.848 -10.208 44.632 1.00 84.69 91 ARG A N 1
ATOM 724 C CA . ARG A 1 91 ? -9.128 -9.246 43.771 1.00 84.69 91 ARG A CA 1
ATOM 725 C C . ARG A 1 91 ? -7.653 -9.616 43.593 1.00 84.69 91 ARG A C 1
ATOM 727 O O . ARG A 1 91 ? -7.088 -9.378 42.531 1.00 84.69 91 ARG A O 1
ATOM 734 N N . LEU A 1 92 ? -7.039 -10.198 44.626 1.00 86.06 92 LEU A N 1
ATOM 735 C CA . LEU A 1 92 ? -5.634 -10.595 44.599 1.00 86.06 92 LEU A CA 1
ATOM 736 C C . LEU A 1 92 ? -5.396 -11.747 43.617 1.00 86.06 92 LEU A C 1
ATOM 738 O O . LEU A 1 92 ? -4.451 -11.682 42.834 1.00 86.06 92 LEU A O 1
ATOM 742 N N . TYR A 1 93 ? -6.271 -12.759 43.617 1.00 86.06 93 TYR A N 1
ATOM 743 C CA . TYR A 1 93 ? -6.197 -13.864 42.661 1.00 86.06 93 TYR A CA 1
ATOM 744 C C . TYR A 1 93 ? -6.305 -13.363 41.221 1.00 86.06 93 TYR A C 1
ATOM 746 O O . TYR A 1 93 ? -5.460 -13.705 40.398 1.00 86.06 93 TYR A O 1
ATOM 754 N N . ARG A 1 94 ? -7.278 -12.492 40.924 1.00 85.94 94 ARG A N 1
ATOM 755 C CA . ARG A 1 94 ? -7.433 -11.924 39.575 1.00 85.94 94 ARG A CA 1
ATOM 756 C C . ARG A 1 94 ? -6.202 -11.159 39.118 1.00 85.94 94 ARG A C 1
ATOM 758 O O . ARG A 1 94 ? -5.684 -11.447 38.046 1.00 85.94 94 ARG A O 1
ATOM 765 N N . LYS A 1 95 ? -5.666 -10.280 39.969 1.00 87.62 95 LYS A N 1
ATOM 766 C CA . LYS A 1 95 ? -4.433 -9.546 39.662 1.00 87.62 95 LYS A CA 1
ATOM 767 C C . LYS A 1 95 ? -3.255 -10.491 39.400 1.00 87.62 95 LYS A C 1
ATOM 769 O O . LYS A 1 95 ? -2.472 -10.264 38.482 1.00 87.62 95 LYS A O 1
ATOM 774 N N . LEU A 1 96 ? -3.137 -11.572 40.175 1.00 88.19 96 LEU A N 1
ATOM 775 C CA . LEU A 1 96 ? -2.110 -12.594 39.965 1.00 88.19 96 LEU A CA 1
ATOM 776 C C . LEU A 1 96 ? -2.293 -13.316 38.625 1.00 88.19 96 LEU A C 1
ATOM 778 O O . LEU A 1 96 ? -1.314 -13.499 37.899 1.00 88.19 96 LEU A O 1
ATOM 782 N N . VAL A 1 97 ? -3.523 -13.715 38.288 1.00 86.75 97 VAL A N 1
ATOM 783 C CA . VAL A 1 97 ? -3.844 -14.346 37.000 1.00 86.75 97 VAL A CA 1
ATOM 784 C C . VAL A 1 97 ? -3.520 -13.402 35.849 1.00 86.75 97 VAL A C 1
ATOM 786 O O . VAL A 1 97 ? -2.893 -13.830 34.882 1.00 86.75 97 VAL A O 1
ATOM 789 N N . GLU A 1 98 ? -3.868 -12.124 35.968 1.00 87.50 98 GLU A N 1
ATOM 790 C CA . GLU A 1 98 ? -3.592 -11.104 34.958 1.00 87.50 98 GLU A CA 1
ATOM 791 C C . GLU A 1 98 ? -2.099 -10.888 34.744 1.00 87.50 98 GLU A C 1
ATOM 793 O O . GLU A 1 98 ? -1.608 -11.016 33.621 1.00 87.50 98 GLU A O 1
ATOM 798 N N . GLU A 1 99 ? -1.344 -10.632 35.813 1.00 87.31 99 GLU A N 1
ATOM 799 C CA . GLU A 1 99 ? 0.097 -10.411 35.714 1.00 87.31 99 GLU A CA 1
ATOM 800 C C . GLU A 1 99 ? 0.830 -11.644 35.179 1.00 87.31 99 GLU A C 1
ATOM 802 O O . GLU A 1 99 ? 1.719 -11.518 34.332 1.00 87.31 99 GLU A O 1
ATOM 807 N N . ARG A 1 100 ? 0.461 -12.842 35.648 1.00 87.75 100 ARG A N 1
ATOM 808 C CA . ARG A 1 100 ? 1.092 -14.086 35.203 1.00 87.75 100 ARG A CA 1
ATOM 809 C C . ARG A 1 100 ? 0.772 -14.378 33.741 1.00 87.75 100 ARG A C 1
ATOM 811 O O . ARG A 1 100 ? 1.696 -14.663 32.984 1.00 87.75 100 ARG A O 1
ATOM 818 N N . SER A 1 101 ? -0.490 -14.257 33.331 1.00 85.06 101 SER A N 1
ATOM 819 C CA . SER A 1 101 ? -0.911 -14.507 31.944 1.00 85.06 101 SER A CA 1
ATOM 820 C C . SER A 1 101 ? -0.272 -13.501 30.986 1.00 85.06 101 SER A C 1
ATOM 822 O O . SER A 1 101 ? 0.290 -13.892 29.963 1.00 85.06 101 SER A O 1
ATOM 824 N N . LYS A 1 102 ? -0.236 -12.216 31.363 1.00 85.00 102 LYS A N 1
ATOM 825 C CA . LYS A 1 102 ? 0.427 -11.166 30.580 1.00 85.00 102 LYS A CA 1
ATOM 826 C C . LYS A 1 102 ? 1.925 -11.429 30.402 1.00 85.00 102 LYS A C 1
ATOM 828 O O . LYS A 1 102 ? 2.439 -11.254 29.298 1.00 85.00 102 LYS A O 1
ATOM 833 N N . ARG A 1 103 ? 2.624 -11.875 31.457 1.00 84.25 103 ARG A N 1
ATOM 834 C CA . ARG A 1 103 ? 4.061 -12.215 31.399 1.00 84.25 103 ARG A CA 1
ATOM 835 C C . ARG A 1 103 ? 4.334 -13.464 30.567 1.00 84.25 103 ARG A C 1
ATOM 837 O O . ARG A 1 103 ? 5.222 -13.420 29.724 1.00 84.25 103 ARG A O 1
ATOM 844 N N . LEU A 1 104 ? 3.584 -14.547 30.788 1.00 81.50 104 LEU A N 1
ATOM 845 C CA . LEU A 1 104 ? 3.761 -15.810 30.060 1.00 81.50 104 LEU A CA 1
ATOM 846 C C . LEU A 1 104 ? 3.560 -15.631 28.553 1.00 81.50 104 LEU A C 1
ATOM 848 O O . LEU A 1 104 ? 4.280 -16.231 27.762 1.00 81.50 104 LEU A O 1
ATOM 852 N N . MET A 1 105 ? 2.607 -14.783 28.167 1.00 78.94 105 MET A N 1
ATOM 853 C CA . MET A 1 105 ? 2.203 -14.623 26.771 1.00 78.94 105 MET A CA 1
ATOM 854 C C . MET A 1 105 ? 2.834 -13.404 26.080 1.00 78.94 105 MET A C 1
ATOM 856 O O . MET A 1 105 ? 2.651 -13.216 24.878 1.00 78.94 105 MET A O 1
ATOM 860 N N . GLY A 1 106 ? 3.569 -12.563 26.818 1.00 80.12 106 GLY A N 1
ATOM 861 C CA . GLY A 1 106 ? 4.243 -11.377 26.281 1.00 80.12 106 GLY A CA 1
ATOM 862 C C . GLY A 1 106 ? 3.294 -10.294 25.754 1.00 80.12 106 GLY A C 1
ATOM 863 O O . GLY A 1 106 ? 3.625 -9.613 24.781 1.00 80.12 106 GLY A O 1
ATOM 864 N N . TYR A 1 107 ? 2.105 -10.141 26.346 1.00 83.31 107 TYR A N 1
ATOM 865 C CA . TYR A 1 107 ? 1.091 -9.216 25.829 1.00 83.31 107 TYR A CA 1
ATOM 866 C C . TYR A 1 107 ? 1.424 -7.755 26.129 1.00 83.31 107 TYR A C 1
ATOM 868 O O . TYR A 1 107 ? 1.758 -7.380 27.257 1.00 83.31 107 TYR A O 1
ATOM 876 N N . SER A 1 108 ? 1.275 -6.916 25.105 1.00 79.81 108 SER A N 1
ATOM 877 C CA . SER A 1 108 ? 1.470 -5.463 25.184 1.00 79.81 108 SER A CA 1
ATOM 878 C C . SER A 1 108 ? 0.176 -4.661 25.035 1.00 79.81 108 SER A C 1
ATOM 880 O O . SER A 1 108 ? 0.212 -3.443 25.201 1.00 79.81 108 SER A O 1
ATOM 882 N N . GLY A 1 109 ? -0.941 -5.325 24.721 1.00 75.44 109 GLY A N 1
ATOM 883 C CA . GLY A 1 109 ? -2.270 -4.718 24.629 1.00 75.44 109 GLY A CA 1
ATOM 884 C C . GLY A 1 109 ? -2.990 -4.589 25.976 1.00 75.44 109 GLY A C 1
ATOM 885 O O . GLY A 1 109 ? -2.400 -4.802 27.047 1.00 75.44 109 GLY A O 1
ATOM 886 N N . TYR A 1 110 ? -4.269 -4.213 25.901 1.00 78.25 110 TYR A N 1
ATOM 887 C CA . TYR A 1 110 ? -5.172 -4.164 27.048 1.00 78.25 110 TYR A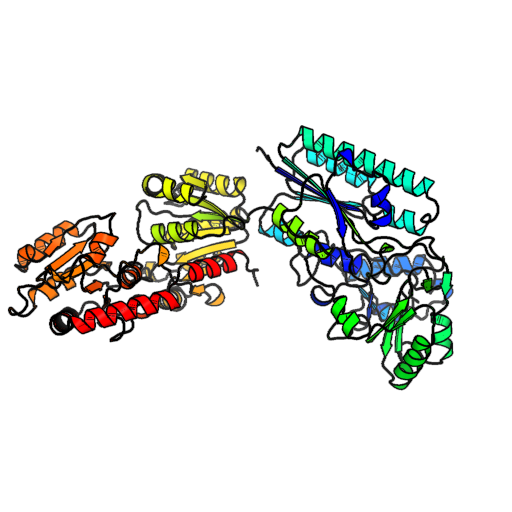 CA 1
ATOM 888 C C . TYR A 1 110 ? -5.476 -5.583 27.555 1.00 78.25 110 TYR A C 1
ATOM 890 O O . TYR A 1 110 ? -5.538 -6.538 26.781 1.00 78.25 110 TYR A O 1
ATOM 898 N N . PHE A 1 111 ? -5.578 -5.741 28.876 1.00 79.69 111 PHE A N 1
ATOM 899 C CA . PHE A 1 111 ? -5.726 -7.052 29.504 1.00 79.69 111 PHE A CA 1
ATOM 900 C C . PHE A 1 111 ? -6.447 -6.932 30.845 1.00 79.69 111 PHE A C 1
ATOM 902 O O . PHE A 1 111 ? -5.873 -6.401 31.795 1.00 79.69 111 PHE A O 1
ATOM 909 N N . GLU A 1 112 ? -7.664 -7.463 30.929 1.00 83.19 112 GLU A N 1
ATOM 910 C CA . GLU A 1 112 ? -8.467 -7.484 32.154 1.00 83.19 112 GLU A CA 1
ATOM 911 C C . GLU A 1 112 ? -9.380 -8.712 32.173 1.00 83.19 112 GLU A C 1
ATOM 913 O O . GLU A 1 112 ? -10.021 -9.020 31.172 1.00 83.19 112 GLU A O 1
ATOM 918 N N . THR A 1 113 ? -9.441 -9.424 33.302 1.00 84.56 113 THR A N 1
ATOM 919 C CA . THR A 1 113 ? -10.251 -10.652 33.478 1.00 84.56 113 THR A CA 1
ATOM 920 C C . THR A 1 113 ? -11.716 -10.391 33.839 1.00 84.56 113 THR A C 1
ATOM 922 O O . THR A 1 113 ? -12.535 -11.313 33.832 1.00 84.56 113 THR A O 1
ATOM 925 N N . TYR A 1 114 ? -12.054 -9.140 34.159 1.00 87.50 114 TYR A N 1
ATOM 926 C CA . TYR A 1 114 ? -13.368 -8.696 34.621 1.00 87.50 114 TYR A CA 1
ATOM 927 C C . TYR A 1 114 ? -13.957 -9.597 35.727 1.00 87.50 114 TYR A C 1
ATOM 929 O O . TYR A 1 114 ? -13.273 -9.956 36.692 1.00 87.50 114 TYR A O 1
ATOM 937 N N . LEU A 1 115 ? -15.253 -9.923 35.650 1.00 88.94 115 LEU A N 1
ATOM 938 C CA . LEU A 1 115 ? -15.960 -10.802 36.579 1.00 88.94 115 LEU A CA 1
ATOM 939 C C . LEU A 1 115 ? -16.138 -12.233 36.058 1.00 88.94 115 LEU A C 1
ATOM 941 O O . LEU A 1 115 ? -16.959 -12.961 36.621 1.00 88.94 115 LEU A O 1
ATOM 945 N N . ILE A 1 116 ? -15.371 -12.651 35.044 1.00 90.94 116 ILE A N 1
ATOM 946 C CA . ILE A 1 116 ? -15.430 -14.021 34.519 1.00 90.94 116 ILE A CA 1
ATOM 947 C C . ILE A 1 116 ? -15.191 -15.012 35.678 1.00 90.94 116 ILE A C 1
ATOM 949 O O . ILE A 1 116 ? -14.249 -14.821 36.464 1.00 90.94 116 ILE A O 1
ATOM 953 N N . PRO A 1 117 ? -16.035 -16.052 35.836 1.00 89.38 117 PRO A N 1
ATOM 954 C CA . PRO A 1 117 ? -15.831 -17.065 36.863 1.00 89.38 117 PRO A CA 1
ATOM 955 C C . PRO A 1 117 ? -14.446 -17.720 36.714 1.00 89.38 117 PRO A C 1
ATOM 957 O O . PRO A 1 117 ? -14.099 -18.131 35.605 1.00 89.38 117 PRO A O 1
ATOM 960 N N . PRO A 1 118 ? -13.643 -17.837 37.788 1.00 87.25 118 PRO A N 1
ATOM 961 C CA . PRO A 1 118 ? -12.316 -18.458 37.735 1.00 87.25 118 PRO A CA 1
ATOM 962 C C . PRO A 1 118 ? -12.310 -19.843 37.075 1.00 87.25 118 PRO A C 1
ATOM 964 O O . PRO A 1 118 ? -11.425 -20.156 36.279 1.00 87.25 118 PRO A O 1
ATOM 967 N N . GLU A 1 119 ? -13.347 -20.630 37.353 1.00 87.75 119 GLU A N 1
ATOM 968 C CA . GLU A 1 119 ? -13.617 -21.952 36.792 1.00 87.75 119 GLU A CA 1
ATOM 969 C C . GLU A 1 119 ? -13.953 -21.948 35.291 1.00 87.75 119 GLU A C 1
ATOM 971 O O . GLU A 1 119 ? -14.000 -23.010 34.689 1.00 87.75 119 GLU A O 1
ATOM 976 N N . GLN A 1 120 ? -14.173 -20.785 34.674 1.00 91.94 120 GLN A N 1
ATOM 977 C CA . GLN A 1 120 ? -14.464 -20.632 33.244 1.00 91.94 120 GLN A CA 1
ATOM 978 C C . GLN A 1 120 ? -13.372 -19.867 32.487 1.00 91.94 120 GLN A C 1
ATOM 980 O O . GLN A 1 120 ? -13.400 -19.851 31.261 1.00 91.94 120 GLN A O 1
ATOM 985 N N . LEU A 1 121 ? -12.398 -19.250 33.172 1.00 91.31 121 LEU A N 1
ATOM 986 C CA . LEU A 1 121 ? -11.364 -18.420 32.532 1.00 91.31 121 LEU A CA 1
ATOM 987 C C . LEU A 1 121 ? -10.629 -19.146 31.397 1.00 91.31 121 LEU A C 1
ATOM 989 O O . LEU A 1 121 ? -10.386 -18.554 30.349 1.00 91.31 121 LEU A O 1
ATOM 993 N N . TYR A 1 122 ? -10.329 -20.434 31.584 1.00 93.25 122 TYR A N 1
ATOM 994 C CA . TYR A 1 122 ? -9.605 -21.258 30.611 1.00 93.25 122 TYR A CA 1
ATOM 995 C C . TYR A 1 122 ? -10.342 -21.462 29.281 1.00 93.25 122 TYR A C 1
ATOM 997 O O . TYR A 1 122 ? -9.738 -21.944 28.329 1.00 93.25 122 TYR A O 1
ATOM 1005 N N . LEU A 1 123 ? -11.634 -21.127 29.204 1.00 95.00 123 LEU A N 1
ATOM 1006 C CA . LEU A 1 123 ? -12.427 -21.251 27.982 1.00 95.00 123 LEU A CA 1
ATOM 1007 C C . LEU A 1 123 ? -12.170 -20.106 26.997 1.00 95.00 123 LEU A C 1
ATOM 1009 O O . LEU A 1 123 ? -12.458 -20.240 25.807 1.00 95.00 123 LEU A O 1
ATOM 1013 N N . TRP A 1 124 ? -11.642 -18.982 27.485 1.00 94.88 124 TRP A N 1
ATOM 1014 C CA . TRP A 1 124 ? -11.626 -17.727 26.744 1.00 94.88 124 TRP A CA 1
ATOM 1015 C C . TRP A 1 124 ? -10.219 -17.331 26.315 1.00 94.88 124 TRP A C 1
ATOM 1017 O O . TRP A 1 124 ? -9.274 -17.390 27.105 1.00 94.88 124 TRP A O 1
ATOM 1027 N N . ASP A 1 125 ? -10.091 -16.877 25.075 1.00 93.25 125 ASP A N 1
ATOM 1028 C CA . ASP A 1 125 ? -8.907 -16.188 24.565 1.00 93.25 125 ASP A CA 1
ATOM 1029 C C . ASP A 1 125 ? -9.251 -14.714 24.278 1.00 93.25 125 ASP A C 1
ATOM 1031 O O . ASP A 1 125 ? -10.420 -14.323 24.256 1.00 93.25 125 ASP A O 1
ATOM 1035 N N . ILE A 1 126 ? -8.219 -13.886 24.120 1.00 91.38 126 ILE A N 1
ATOM 1036 C CA . ILE A 1 126 ? -8.300 -12.432 23.993 1.00 91.38 126 ILE A CA 1
ATOM 1037 C C . ILE A 1 126 ? -7.799 -12.004 22.614 1.00 91.38 126 ILE A C 1
ATOM 1039 O O . ILE A 1 126 ? -6.746 -12.462 22.165 1.00 91.38 126 ILE A O 1
ATOM 1043 N N . CYS A 1 127 ? -8.515 -11.106 21.932 1.00 89.94 127 CYS A N 1
ATOM 1044 C CA . CYS A 1 127 ? -8.089 -10.611 20.616 1.00 89.94 127 CYS A CA 1
ATOM 1045 C C . CYS A 1 127 ? -6.954 -9.565 20.705 1.00 89.94 127 CYS A C 1
ATOM 1047 O O . CYS A 1 127 ? -5.995 -9.616 19.935 1.00 89.94 127 CYS A O 1
ATOM 1049 N N . GLU A 1 128 ? -6.979 -8.664 21.692 1.00 88.56 128 GLU A N 1
ATOM 1050 C CA . GLU A 1 128 ? -6.015 -7.556 21.848 1.00 88.56 128 GLU A CA 1
ATOM 1051 C C . GLU A 1 128 ? -4.687 -7.950 22.523 1.00 88.56 128 GLU A C 1
ATOM 1053 O O . GLU A 1 128 ? -4.232 -7.367 23.507 1.00 88.56 128 GLU A O 1
ATOM 1058 N N . LYS A 1 129 ? -3.995 -8.943 21.959 1.00 88.06 129 LYS A N 1
ATOM 1059 C CA . LYS A 1 129 ? -2.707 -9.433 22.494 1.00 88.06 129 LYS A CA 1
ATOM 1060 C C . LYS A 1 129 ? -1.572 -8.402 22.367 1.00 88.06 129 LYS A C 1
ATOM 1062 O O . LYS A 1 129 ? -0.601 -8.420 23.129 1.00 88.06 129 LYS A O 1
ATOM 1067 N N . LYS A 1 130 ? -1.671 -7.497 21.390 1.00 90.69 130 LYS A N 1
ATOM 1068 C CA . LYS A 1 130 ? -0.677 -6.458 21.085 1.00 90.69 130 LYS A CA 1
ATOM 1069 C C . LYS A 1 130 ? -1.313 -5.075 21.144 1.00 90.69 130 LYS A C 1
ATOM 1071 O O . LYS A 1 130 ? -2.513 -4.931 20.950 1.00 90.69 130 LYS A O 1
ATOM 1076 N N . ASN A 1 131 ? -0.491 -4.052 21.365 1.00 91.62 131 ASN A N 1
ATOM 1077 C CA . ASN A 1 131 ? -0.935 -2.664 21.267 1.00 91.62 131 ASN A CA 1
ATOM 1078 C C . ASN A 1 131 ? -1.399 -2.338 19.832 1.00 91.62 131 ASN A C 1
ATOM 1080 O O . ASN A 1 131 ? -0.560 -2.158 18.945 1.00 91.62 131 ASN A O 1
ATOM 1084 N N . ILE A 1 132 ? -2.715 -2.218 19.628 1.00 94.12 132 ILE A N 1
ATOM 1085 C CA . ILE A 1 132 ? -3.348 -1.911 18.333 1.00 94.12 132 ILE A CA 1
ATOM 1086 C C . ILE A 1 132 ? -2.961 -0.529 17.780 1.00 94.12 132 ILE A C 1
ATOM 1088 O O . ILE A 1 132 ? -3.050 -0.298 16.577 1.00 94.12 132 ILE A O 1
ATOM 1092 N N . TYR A 1 133 ? -2.441 0.367 18.626 1.00 94.75 133 TYR A N 1
ATOM 1093 C CA . TYR A 1 133 ? -1.980 1.707 18.249 1.00 94.75 133 TYR A CA 1
ATOM 1094 C C . TYR A 1 133 ? -0.516 1.760 17.786 1.00 94.75 133 TYR A C 1
ATOM 1096 O O . TYR A 1 133 ? 0.122 2.818 17.775 1.00 94.75 133 TYR A O 1
ATOM 1104 N N . SER A 1 134 ? 0.052 0.600 17.457 1.00 92.81 134 SER A N 1
ATOM 1105 C CA . SER A 1 134 ? 1.431 0.429 17.006 1.00 92.81 134 SER A CA 1
ATOM 1106 C C . SER A 1 134 ? 1.493 -0.418 15.731 1.00 92.81 134 SER A C 1
ATOM 1108 O O . SER A 1 134 ? 0.617 -1.251 15.508 1.00 92.81 134 SER A O 1
ATOM 1110 N N . PRO A 1 135 ? 2.543 -0.263 14.899 1.00 93.56 135 PRO A N 1
ATOM 1111 C CA . PRO A 1 135 ? 2.727 -1.104 13.719 1.00 93.56 135 PRO A CA 1
ATOM 1112 C C . PRO A 1 135 ? 2.771 -2.595 14.086 1.00 93.56 135 PRO A C 1
ATOM 1114 O O . PRO A 1 135 ? 3.522 -2.986 14.985 1.00 93.56 135 PRO A O 1
ATOM 1117 N N . GLY A 1 136 ? 1.997 -3.420 13.382 1.00 92.19 136 GLY A N 1
ATOM 1118 C CA . GLY A 1 136 ? 1.807 -4.846 13.652 1.00 92.19 136 GLY A CA 1
ATOM 1119 C C . GLY A 1 136 ? 0.950 -5.147 14.887 1.00 92.19 136 GLY A C 1
ATOM 1120 O O . GLY A 1 136 ? 1.014 -6.267 15.407 1.00 92.19 136 GLY A O 1
ATOM 1121 N N . GLY A 1 137 ? 0.208 -4.151 15.382 1.00 91.88 137 GLY A N 1
ATOM 1122 C CA . GLY A 1 137 ? -0.680 -4.246 16.540 1.00 91.88 137 GLY A CA 1
ATOM 1123 C C . GLY A 1 137 ? -1.941 -5.072 16.291 1.00 91.88 137 GLY A C 1
ATOM 1124 O O . GLY A 1 137 ? -2.395 -5.758 17.199 1.00 91.88 137 GLY A O 1
ATOM 1125 N N . ILE A 1 138 ? -2.450 -5.063 15.056 1.00 93.81 138 ILE A N 1
ATOM 1126 C CA . ILE A 1 138 ? -3.582 -5.885 14.611 1.00 93.81 138 ILE A CA 1
ATOM 1127 C C . ILE A 1 138 ? -3.016 -6.966 13.680 1.00 93.81 138 ILE A C 1
ATOM 1129 O O . ILE A 1 138 ? -2.557 -6.649 12.582 1.00 93.81 138 ILE A O 1
ATOM 1133 N N . PRO A 1 139 ? -2.938 -8.236 14.111 1.00 87.75 139 PRO A N 1
ATOM 1134 C CA . PRO A 1 139 ? -2.371 -9.299 13.288 1.00 87.75 139 PRO A CA 1
ATOM 1135 C C . PRO A 1 139 ? -3.123 -9.469 11.962 1.00 87.75 139 PRO A C 1
ATOM 1137 O O . PRO A 1 139 ? -4.339 -9.346 11.919 1.00 87.75 139 PRO A O 1
ATOM 1140 N N . GLN A 1 140 ? -2.398 -9.820 10.895 1.00 85.75 140 GLN A N 1
ATOM 1141 C CA . GLN A 1 140 ? -2.946 -10.142 9.562 1.00 85.75 140 GLN A CA 1
ATOM 1142 C C . GLN A 1 140 ? -3.622 -8.981 8.814 1.00 85.75 140 GLN A C 1
ATOM 1144 O O . GLN A 1 140 ? -3.983 -9.160 7.655 1.00 85.75 140 GLN A O 1
ATOM 1149 N N . GLN A 1 141 ? -3.740 -7.800 9.423 1.00 91.62 141 GLN A N 1
ATOM 1150 C CA . GLN A 1 141 ? -4.315 -6.616 8.794 1.00 91.62 141 GLN A CA 1
ATOM 1151 C C . GLN A 1 141 ? -3.352 -5.437 8.848 1.00 91.62 141 GLN A C 1
ATOM 1153 O O . GLN A 1 141 ? -2.625 -5.239 9.820 1.00 91.62 141 GLN A O 1
ATOM 1158 N N . GLU A 1 142 ? -3.347 -4.643 7.782 1.00 92.44 142 GLU A N 1
ATOM 1159 C CA . GLU A 1 142 ? -2.564 -3.416 7.730 1.00 92.44 142 GLU A CA 1
ATOM 1160 C C . GLU A 1 142 ? -3.326 -2.285 8.429 1.00 92.44 142 GLU A C 1
ATOM 1162 O O . GLU A 1 142 ? -4.386 -1.859 7.972 1.00 92.44 142 GLU A O 1
ATOM 1167 N N . SER A 1 143 ? -2.773 -1.776 9.531 1.00 96.25 143 SER A N 1
ATOM 1168 C CA . SER A 1 143 ? -3.317 -0.598 10.208 1.00 96.25 143 SER A CA 1
ATOM 1169 C C . SER A 1 143 ? -2.756 0.705 9.631 1.00 96.25 143 SER A C 1
ATOM 1171 O O . SER A 1 143 ? -1.720 0.737 8.958 1.00 96.25 143 SER A O 1
ATOM 1173 N N . ILE A 1 144 ? -3.364 1.835 9.993 1.00 96.88 144 ILE A N 1
ATOM 1174 C CA . ILE A 1 144 ? -2.814 3.160 9.682 1.00 96.88 144 ILE A CA 1
ATOM 1175 C C . ILE A 1 144 ? -1.365 3.322 10.179 1.00 96.88 144 ILE A C 1
ATOM 1177 O O . ILE A 1 144 ? -0.546 3.968 9.521 1.00 96.88 144 ILE A O 1
ATOM 1181 N N . PHE A 1 145 ? -1.004 2.703 11.305 1.00 96.62 145 PHE A N 1
ATOM 1182 C CA . PHE A 1 145 ? 0.350 2.774 11.853 1.00 96.62 145 PHE A CA 1
ATOM 1183 C C . PHE A 1 145 ? 1.353 1.972 11.020 1.00 96.62 145 PHE A C 1
ATOM 1185 O O . PHE A 1 145 ? 2.497 2.409 10.851 1.00 96.62 145 PHE A O 1
ATOM 1192 N N . ASP A 1 146 ? 0.924 0.850 10.441 1.00 94.31 146 ASP A N 1
ATOM 1193 C CA . ASP A 1 146 ? 1.717 0.098 9.468 1.00 94.31 146 ASP A CA 1
ATOM 1194 C C . ASP A 1 146 ? 1.976 0.934 8.219 1.00 94.31 146 ASP A C 1
ATOM 1196 O O . ASP A 1 146 ? 3.124 1.047 7.782 1.00 94.31 146 ASP A O 1
ATOM 1200 N N . ILE A 1 147 ? 0.953 1.629 7.717 1.00 92.44 147 ILE A N 1
ATOM 1201 C CA . ILE A 1 147 ? 1.086 2.499 6.546 1.00 92.44 147 ILE A CA 1
ATOM 1202 C C . ILE A 1 147 ? 2.023 3.671 6.826 1.00 92.44 147 ILE A C 1
ATOM 1204 O O . ILE A 1 147 ? 2.935 3.939 6.039 1.00 92.44 147 ILE A O 1
ATOM 1208 N N . LEU A 1 148 ? 1.857 4.355 7.961 1.00 93.69 148 LEU A N 1
ATOM 1209 C CA . LEU A 1 148 ? 2.740 5.451 8.369 1.00 93.69 148 LEU A CA 1
ATOM 1210 C C . LEU A 1 148 ? 4.199 4.978 8.465 1.00 93.69 148 LEU A C 1
ATOM 1212 O O . LEU A 1 148 ? 5.109 5.669 7.990 1.00 93.69 148 LEU A O 1
ATOM 1216 N N . LYS A 1 149 ? 4.433 3.773 9.005 1.00 92.88 149 LYS A N 1
ATOM 1217 C CA . LYS A 1 149 ? 5.761 3.146 9.064 1.00 92.88 149 LYS A CA 1
ATOM 1218 C C . LYS A 1 149 ? 6.304 2.823 7.669 1.00 92.88 149 LYS A C 1
ATOM 1220 O O . LYS A 1 149 ? 7.441 3.204 7.378 1.00 92.88 149 LYS A O 1
ATOM 1225 N N . LYS A 1 150 ? 5.517 2.180 6.798 1.00 89.31 150 LYS A N 1
ATOM 1226 C CA . LYS A 1 150 ? 5.911 1.822 5.419 1.00 89.31 150 LYS A CA 1
ATOM 1227 C C . LYS A 1 150 ? 6.243 3.060 4.587 1.00 89.31 150 LYS A C 1
ATOM 1229 O O . LYS A 1 150 ? 7.294 3.109 3.950 1.00 89.31 150 LYS A O 1
ATOM 1234 N N . LYS A 1 151 ? 5.421 4.108 4.679 1.00 90.38 151 LYS A N 1
ATOM 1235 C CA . LYS A 1 151 ? 5.645 5.408 4.021 1.00 90.38 151 LYS A CA 1
ATOM 1236 C C . LYS A 1 151 ? 6.793 6.216 4.634 1.00 90.38 151 LYS A C 1
ATOM 1238 O O . LYS A 1 151 ? 7.185 7.238 4.071 1.00 90.38 151 LYS A O 1
ATOM 1243 N N . ARG A 1 152 ? 7.331 5.790 5.786 1.00 90.88 152 ARG A N 1
ATOM 1244 C CA . ARG A 1 152 ? 8.273 6.555 6.625 1.00 90.88 152 ARG A CA 1
ATOM 1245 C C . ARG A 1 152 ? 7.750 7.957 6.969 1.00 90.88 152 ARG A C 1
ATOM 1247 O O . ARG A 1 152 ? 8.536 8.901 7.117 1.00 90.88 152 ARG A O 1
ATOM 1254 N N . ALA A 1 153 ? 6.432 8.094 7.094 1.00 90.12 153 ALA A N 1
ATOM 1255 C CA . ALA A 1 153 ? 5.770 9.336 7.454 1.00 90.12 153 ALA A CA 1
ATOM 1256 C C . ALA A 1 153 ? 6.036 9.641 8.942 1.00 90.12 153 ALA A C 1
ATOM 1258 O O . ALA A 1 153 ? 5.770 8.795 9.794 1.00 90.12 153 ALA A O 1
ATOM 1259 N N . PRO A 1 154 ? 6.586 10.816 9.304 1.00 90.19 154 PRO A N 1
ATOM 1260 C CA . PRO A 1 154 ? 6.801 11.162 10.706 1.00 90.19 154 PRO A CA 1
ATOM 1261 C C . PRO A 1 154 ? 5.470 11.337 11.446 1.00 90.19 154 PRO A C 1
ATOM 1263 O O . PRO A 1 154 ? 4.757 12.313 11.193 1.00 90.19 154 PRO A O 1
ATOM 1266 N N . TYR A 1 155 ? 5.186 10.439 12.390 1.00 95.38 155 TYR A N 1
ATOM 1267 C CA . TYR A 1 155 ? 3.968 10.461 13.198 1.00 95.38 155 TYR A CA 1
ATOM 1268 C C . TYR A 1 155 ? 4.246 10.359 14.705 1.00 95.38 155 TYR A C 1
ATOM 1270 O O . TYR A 1 155 ? 5.329 9.942 15.135 1.00 95.38 155 TYR A O 1
ATOM 1278 N N . ARG A 1 156 ? 3.257 10.755 15.508 1.00 96.44 156 ARG A N 1
ATOM 1279 C CA . ARG A 1 156 ? 3.188 10.499 16.951 1.00 96.44 156 ARG A CA 1
ATOM 1280 C C . ARG A 1 156 ? 1.822 9.921 17.298 1.00 96.44 156 ARG A C 1
ATOM 1282 O O . ARG A 1 156 ? 0.816 10.399 16.787 1.00 96.44 156 ARG A O 1
ATOM 1289 N N . SER A 1 157 ? 1.815 8.913 18.161 1.00 96.44 157 SER A N 1
ATOM 1290 C CA . SER A 1 157 ? 0.604 8.318 18.722 1.00 96.44 157 SER A CA 1
ATOM 1291 C C . SER A 1 157 ? 0.664 8.464 20.241 1.00 96.44 157 SER A C 1
ATOM 1293 O O . SER A 1 157 ? 1.710 8.170 20.827 1.00 96.44 157 SER A O 1
ATOM 1295 N N . PHE A 1 158 ? -0.400 8.971 20.858 1.00 96.31 158 PHE A N 1
ATOM 1296 C CA . PHE A 1 158 ? -0.520 9.116 22.310 1.00 96.31 158 PHE A CA 1
ATOM 1297 C C . PHE A 1 158 ? -1.844 8.506 22.761 1.00 96.31 158 PHE A C 1
ATOM 1299 O O . PHE A 1 158 ? -2.906 8.950 22.334 1.00 96.31 158 PHE A O 1
ATOM 1306 N N . THR A 1 159 ? -1.763 7.474 23.595 1.00 93.50 159 THR A N 1
ATOM 1307 C CA . THR A 1 159 ? -2.896 6.603 23.932 1.00 93.50 159 THR A CA 1
ATOM 1308 C C . THR A 1 159 ? -2.806 6.137 25.388 1.00 93.50 159 THR A C 1
ATOM 1310 O O . THR A 1 159 ? -1.825 6.435 26.082 1.00 93.50 159 THR A O 1
ATOM 1313 N N . TYR A 1 160 ? -3.792 5.345 25.827 1.00 80.06 160 TYR A N 1
ATOM 1314 C CA . TYR A 1 160 ? -3.738 4.541 27.055 1.00 80.06 160 TYR A CA 1
ATOM 1315 C C . TYR A 1 160 ? -2.362 3.845 27.221 1.00 80.06 160 TYR A C 1
ATOM 1317 O O . TYR A 1 160 ? -1.781 3.409 26.216 1.00 80.06 160 TYR A O 1
ATOM 1325 N N . PRO A 1 161 ? -1.813 3.730 28.453 1.00 85.25 161 PRO A N 1
ATOM 1326 C CA . PRO A 1 161 ? -2.433 4.003 29.761 1.00 85.25 161 PRO A CA 1
ATOM 1327 C C . PRO A 1 161 ? -2.315 5.439 30.284 1.00 85.25 161 PRO A C 1
ATOM 1329 O O . PRO A 1 161 ? -2.522 5.676 31.473 1.00 85.25 161 PRO A O 1
ATOM 1332 N N . LEU A 1 162 ? -1.948 6.400 29.436 1.00 91.62 162 LEU A N 1
ATOM 1333 C CA . LEU A 1 162 ? -1.876 7.801 29.847 1.00 91.62 162 LEU A CA 1
ATOM 1334 C C . LEU A 1 162 ? -3.283 8.374 30.064 1.00 91.62 162 LEU A C 1
ATOM 1336 O O . LEU A 1 162 ? -4.194 8.059 29.304 1.00 91.62 162 LEU A O 1
ATOM 1340 N N . LYS A 1 163 ? -3.433 9.252 31.062 1.00 95.38 163 LYS A N 1
ATOM 1341 C CA . LYS A 1 163 ? -4.673 10.021 31.262 1.00 95.38 163 LYS A CA 1
ATOM 1342 C C . LYS A 1 163 ? -4.839 11.075 30.170 1.00 95.38 163 LYS A C 1
ATOM 1344 O O . LYS A 1 163 ? -3.837 11.606 29.678 1.00 95.38 163 LYS A O 1
ATOM 1349 N N . ASP A 1 164 ? -6.071 11.468 29.864 1.00 96.69 164 ASP A N 1
ATOM 1350 C CA . ASP A 1 164 ? -6.366 12.357 28.734 1.00 96.69 164 ASP A CA 1
ATOM 1351 C C . ASP A 1 164 ? -5.657 13.711 28.882 1.00 96.69 164 ASP A C 1
ATOM 1353 O O . ASP A 1 164 ? -5.004 14.199 27.954 1.00 96.69 164 ASP A O 1
ATOM 1357 N N . LYS A 1 165 ? -5.669 14.279 30.095 1.00 94.56 165 LYS A N 1
ATOM 1358 C CA . LYS A 1 165 ? -4.953 15.529 30.410 1.00 94.56 165 LYS A CA 1
ATOM 1359 C C . LYS A 1 165 ? -3.444 15.420 30.174 1.00 94.56 165 LYS A C 1
ATOM 1361 O O . LYS A 1 165 ? -2.813 16.370 29.707 1.00 94.56 165 LYS A O 1
ATOM 1366 N N . GLU A 1 166 ? -2.853 14.269 30.483 1.00 96.25 166 GLU A N 1
ATOM 1367 C CA . GLU A 1 166 ? -1.430 14.022 30.254 1.00 96.25 166 GLU A CA 1
ATOM 1368 C C . GLU A 1 166 ? -1.120 13.873 28.757 1.00 96.25 166 GLU A C 1
ATOM 1370 O O . GLU A 1 166 ? -0.133 14.437 28.271 1.00 96.25 166 GLU A O 1
ATOM 1375 N N . ILE A 1 167 ? -1.981 13.175 28.006 1.00 97.44 167 ILE A N 1
ATOM 1376 C CA . ILE A 1 167 ? -1.894 13.065 26.543 1.00 97.44 167 ILE A CA 1
ATOM 1377 C C . ILE A 1 167 ? -1.879 14.462 25.915 1.00 97.44 167 ILE A C 1
ATOM 1379 O O . ILE A 1 167 ? -0.939 14.811 25.195 1.00 97.44 167 ILE A O 1
ATOM 1383 N N . LEU A 1 168 ? -2.864 15.296 26.248 1.00 95.88 168 LEU A N 1
ATOM 1384 C CA . LEU A 1 168 ? -3.016 16.646 25.703 1.00 95.88 168 LEU A CA 1
ATOM 1385 C C . LEU A 1 168 ? -1.803 17.543 26.016 1.00 95.88 168 LEU A C 1
ATOM 1387 O O . LEU A 1 168 ? -1.322 18.277 25.145 1.00 95.88 168 LEU A O 1
ATOM 1391 N N . GLN A 1 169 ? -1.229 17.437 27.220 1.00 94.75 169 GLN A N 1
ATOM 1392 C CA . GLN A 1 169 ? 0.003 18.148 27.588 1.00 94.75 169 GLN A CA 1
ATOM 1393 C C . GLN A 1 169 ? 1.216 17.700 26.759 1.00 94.75 169 GLN A C 1
ATOM 1395 O O . GLN A 1 169 ? 1.938 18.538 26.203 1.00 94.75 169 GLN A O 1
ATOM 1400 N N . ARG A 1 170 ? 1.442 16.385 26.633 1.00 96.44 170 ARG A N 1
ATOM 1401 C CA . ARG A 1 170 ? 2.577 15.827 25.875 1.00 96.44 170 ARG A CA 1
ATOM 1402 C C . ARG A 1 170 ? 2.501 16.188 24.390 1.00 96.44 170 ARG A C 1
ATOM 1404 O O . ARG A 1 170 ? 3.523 16.520 23.781 1.00 96.44 170 ARG A O 1
ATOM 1411 N N . VAL A 1 171 ? 1.300 16.192 23.815 1.00 96.50 171 VAL A N 1
ATOM 1412 C CA . VAL A 1 171 ? 1.079 16.566 22.411 1.00 96.50 171 VAL A CA 1
ATOM 1413 C C . VAL A 1 171 ? 1.441 18.022 22.168 1.00 96.50 171 VAL A C 1
ATOM 1415 O O . VAL A 1 171 ? 2.191 18.306 21.236 1.00 96.50 171 VAL A O 1
ATOM 1418 N N . ARG A 1 172 ? 1.002 18.947 23.031 1.00 95.19 172 ARG A N 1
ATOM 1419 C CA . ARG A 1 172 ? 1.351 20.373 22.910 1.00 95.19 172 ARG A CA 1
ATOM 1420 C C . ARG A 1 172 ? 2.864 20.602 22.931 1.00 95.19 172 ARG A C 1
ATOM 1422 O O . ARG A 1 172 ? 3.374 21.390 22.134 1.00 95.19 172 ARG A O 1
ATOM 1429 N N . LEU A 1 173 ? 3.602 19.883 23.780 1.00 94.56 173 LEU A N 1
ATOM 1430 C CA . LEU A 1 173 ? 5.071 19.934 23.794 1.00 94.56 173 LEU A CA 1
ATOM 1431 C C . LEU A 1 173 ? 5.683 19.399 22.489 1.00 94.56 173 LEU A C 1
ATOM 1433 O O . LEU A 1 173 ? 6.606 20.008 21.945 1.00 94.56 173 LEU A O 1
ATOM 1437 N N . SER A 1 174 ? 5.160 18.289 21.965 1.00 94.94 174 SER A N 1
ATOM 1438 C CA . SER A 1 174 ? 5.617 17.701 20.700 1.00 94.94 174 SER A CA 1
ATOM 1439 C C . SER A 1 174 ? 5.320 18.604 19.490 1.00 94.94 174 SER A C 1
ATOM 1441 O O . SER A 1 174 ? 6.167 18.738 18.603 1.00 94.94 174 SER A O 1
ATOM 1443 N N . LEU A 1 175 ? 4.164 19.281 19.475 1.00 94.44 175 LEU A N 1
ATOM 1444 C CA . LEU A 1 175 ? 3.775 20.247 18.442 1.00 94.44 175 LEU A CA 1
ATOM 1445 C C . LEU A 1 175 ? 4.728 21.447 18.402 1.00 94.44 175 LEU A C 1
ATOM 1447 O O . LEU A 1 175 ? 5.210 21.801 17.326 1.00 94.44 175 LEU A O 1
ATOM 1451 N N . ARG A 1 176 ? 5.092 22.010 19.565 1.00 92.69 176 ARG A N 1
ATOM 1452 C CA . ARG A 1 176 ? 6.090 23.098 19.665 1.00 92.69 176 ARG A CA 1
ATOM 1453 C C . ARG A 1 176 ? 7.451 22.693 19.090 1.00 92.69 176 ARG A C 1
ATOM 1455 O O . ARG A 1 176 ? 8.114 23.497 18.443 1.00 92.69 176 ARG A O 1
ATOM 1462 N N . LYS A 1 177 ? 7.843 21.430 19.278 1.00 92.19 177 LYS A N 1
ATOM 1463 C CA . LYS A 1 177 ? 9.077 20.841 18.726 1.00 92.19 177 LYS A CA 1
ATOM 1464 C C . LYS A 1 177 ? 8.954 20.401 17.256 1.00 92.19 177 LYS A C 1
ATOM 1466 O O . LYS A 1 177 ? 9.950 19.994 16.661 1.00 92.19 177 LYS A O 1
ATOM 1471 N N . LYS A 1 178 ? 7.756 20.465 16.659 1.00 90.31 178 LYS A N 1
ATOM 1472 C CA . LYS A 1 178 ? 7.442 20.043 15.278 1.00 90.31 178 LYS A CA 1
ATOM 1473 C C . LYS A 1 178 ? 7.892 18.610 14.950 1.00 90.31 178 LYS A C 1
ATOM 1475 O O . LYS A 1 178 ? 8.348 18.321 13.835 1.00 90.31 178 LYS A O 1
ATOM 1480 N N . GLU A 1 179 ? 7.758 17.687 15.903 1.00 88.50 179 GLU A N 1
ATOM 1481 C CA . GLU A 1 179 ? 8.310 16.327 15.792 1.00 88.50 179 GLU A CA 1
ATOM 1482 C C . GLU A 1 179 ? 7.667 15.506 14.661 1.00 88.50 179 GLU A C 1
ATOM 1484 O O . GLU A 1 179 ? 8.369 14.865 13.873 1.00 88.50 179 GLU A O 1
ATOM 1489 N N . ALA A 1 180 ? 6.347 15.602 14.484 1.00 92.06 180 ALA A N 1
ATOM 1490 C CA . ALA A 1 180 ? 5.580 14.861 13.476 1.00 92.06 180 ALA A CA 1
ATOM 1491 C C . ALA A 1 180 ? 4.735 15.784 12.579 1.00 92.06 180 ALA A C 1
ATOM 1493 O O . ALA A 1 180 ? 4.698 16.989 12.798 1.00 92.06 180 ALA A O 1
ATOM 1494 N N . GLY A 1 181 ? 4.216 15.248 11.473 1.00 92.38 181 GLY A N 1
ATOM 1495 C CA . GLY A 1 181 ? 3.193 15.907 10.640 1.00 92.38 181 GLY A CA 1
ATOM 1496 C C . GLY A 1 181 ? 1.826 15.219 10.744 1.00 92.38 181 GLY A C 1
ATOM 1497 O O . GLY A 1 181 ? 0.856 15.688 10.162 1.00 92.38 181 GLY A O 1
ATOM 1498 N N . PHE A 1 182 ? 1.768 14.114 11.487 1.00 96.50 182 PHE A N 1
ATOM 1499 C CA . PHE A 1 182 ? 0.587 13.302 11.734 1.00 96.50 182 PHE A CA 1
ATOM 1500 C C . PHE A 1 182 ? 0.548 12.958 13.226 1.00 96.50 182 PHE A C 1
ATOM 1502 O O . PHE A 1 182 ? 1.520 12.411 13.756 1.00 96.50 182 PHE A O 1
ATOM 1509 N N . TYR A 1 183 ? -0.544 13.287 13.904 1.00 97.69 183 TYR A N 1
ATOM 1510 C CA . TYR A 1 183 ? -0.762 12.975 15.314 1.00 97.69 183 TYR A CA 1
ATOM 1511 C C . TYR A 1 183 ? -2.042 12.159 15.455 1.00 97.69 183 TYR A C 1
ATOM 1513 O O . TYR A 1 183 ? -3.058 12.548 14.891 1.00 97.69 183 TYR A O 1
ATOM 1521 N N . PHE A 1 184 ? -1.982 11.062 16.206 1.00 98.44 184 PHE A N 1
ATOM 1522 C CA . PHE A 1 184 ? -3.144 10.265 16.599 1.00 98.44 184 PHE A CA 1
ATOM 1523 C C . PHE A 1 184 ? -3.253 10.255 18.121 1.00 98.44 184 PHE A C 1
ATOM 1525 O O . PHE A 1 184 ? -2.290 9.889 18.802 1.00 98.44 184 PHE A O 1
ATOM 1532 N N . LEU A 1 185 ? -4.389 10.693 18.649 1.00 98.25 185 LEU A N 1
ATOM 1533 C CA . LEU A 1 185 ? -4.673 10.762 20.077 1.00 98.25 185 LEU A CA 1
ATOM 1534 C C . LEU A 1 185 ? -5.885 9.885 20.372 1.00 98.25 185 LEU A C 1
ATOM 1536 O O . LEU A 1 185 ? -6.881 9.997 19.664 1.00 98.25 185 LEU A O 1
ATOM 1540 N N . TYR A 1 186 ? -5.809 9.068 21.418 1.00 97.75 186 TYR A N 1
ATOM 1541 C CA . TYR A 1 186 ? -6.961 8.346 21.959 1.00 97.75 186 TYR A CA 1
ATOM 1542 C C . TYR A 1 186 ? -7.233 8.842 23.377 1.00 97.75 186 TYR A C 1
ATOM 1544 O O . TYR A 1 186 ? -6.359 8.723 24.237 1.00 97.75 186 TYR A O 1
ATOM 1552 N N . LEU A 1 187 ? -8.405 9.447 23.574 1.00 97.56 187 LEU A N 1
ATOM 1553 C CA . LEU A 1 187 ? -8.883 10.019 24.830 1.00 97.56 187 LEU A CA 1
ATOM 1554 C C . LEU A 1 187 ? -10.050 9.160 25.332 1.00 97.56 187 LEU A C 1
ATOM 1556 O O . LEU A 1 187 ? -11.046 9.031 24.627 1.00 97.56 187 LEU A O 1
ATOM 1560 N N . SER A 1 188 ? -9.907 8.559 26.512 1.00 94.81 188 SER A N 1
ATOM 1561 C CA . SER A 1 188 ? -10.777 7.460 26.985 1.00 94.81 188 SER A CA 1
ATOM 1562 C C . SER A 1 188 ? -11.586 7.785 28.243 1.00 94.81 188 SER A C 1
ATOM 1564 O O . SER A 1 188 ? -12.478 7.032 28.620 1.00 94.81 188 SER A O 1
ATOM 1566 N N . GLU A 1 189 ? -11.309 8.902 28.925 1.00 95.88 189 GLU A N 1
ATOM 1567 C CA . GLU A 1 189 ? -11.917 9.178 30.237 1.00 95.88 189 GLU A CA 1
ATOM 1568 C C . GLU A 1 189 ? -13.399 9.597 30.141 1.00 95.88 189 GLU A C 1
ATOM 1570 O O . GLU A 1 189 ? -14.131 9.487 31.130 1.00 95.88 189 GLU A O 1
ATOM 1575 N N . LEU A 1 190 ? -13.862 10.044 28.964 1.00 95.94 190 LEU A N 1
ATOM 1576 C CA . LEU A 1 190 ? -15.265 10.405 28.736 1.00 95.94 190 LEU A CA 1
ATOM 1577 C C . LEU A 1 190 ? -16.195 9.188 28.831 1.00 95.94 190 LEU A C 1
ATOM 1579 O O . LEU A 1 190 ? -17.250 9.296 29.455 1.00 95.94 190 LEU A O 1
ATOM 1583 N N . ASP A 1 191 ? -15.796 8.044 28.279 1.00 95.88 191 ASP A N 1
ATOM 1584 C CA . ASP A 1 191 ? -16.582 6.807 28.323 1.00 95.88 191 ASP A CA 1
ATOM 1585 C C . ASP A 1 191 ? -16.843 6.351 29.770 1.00 95.88 191 ASP A C 1
ATOM 1587 O O . ASP A 1 191 ? -17.991 6.232 30.215 1.00 95.88 191 ASP A O 1
ATOM 1591 N N . ALA A 1 192 ? -15.781 6.272 30.580 1.00 93.75 192 ALA A N 1
ATOM 1592 C CA . ALA A 1 192 ? -15.887 5.944 32.001 1.00 93.75 192 ALA A CA 1
ATOM 1593 C C . ALA A 1 192 ? -16.793 6.925 32.777 1.00 93.75 192 ALA A C 1
ATOM 1595 O O . ALA A 1 192 ? -17.539 6.525 33.680 1.00 93.75 192 ALA A O 1
ATOM 1596 N N . LEU A 1 193 ? -16.754 8.218 32.433 1.00 95.62 193 LEU A N 1
ATOM 1597 C CA . LEU A 1 193 ? -17.639 9.222 33.022 1.00 95.62 193 LEU A CA 1
ATOM 1598 C C . LEU A 1 193 ? -19.100 8.963 32.635 1.00 95.62 193 LEU A C 1
ATOM 1600 O O . LEU A 1 193 ? -19.964 8.971 33.516 1.00 95.62 193 LEU A O 1
ATOM 1604 N N . LEU A 1 194 ? -19.382 8.692 31.361 1.00 95.81 194 LEU A N 1
ATOM 1605 C CA . LEU A 1 194 ? -20.733 8.445 30.860 1.00 95.81 194 LEU A CA 1
ATOM 1606 C C . LEU A 1 194 ? -21.350 7.175 31.457 1.00 95.81 194 LEU A C 1
ATOM 1608 O O . LEU A 1 194 ? -22.498 7.223 31.897 1.00 95.81 194 LEU A O 1
ATOM 1612 N N . HIS A 1 195 ? -20.586 6.096 31.632 1.00 95.69 195 HIS A N 1
ATOM 1613 C CA . HIS A 1 195 ? -21.060 4.912 32.357 1.00 95.69 195 HIS A CA 1
ATOM 1614 C C . HIS A 1 195 ? -21.546 5.214 33.784 1.00 95.69 195 HIS A C 1
ATOM 1616 O O . HIS A 1 195 ? -22.419 4.521 34.308 1.00 95.69 195 HIS A O 1
ATOM 1622 N N . SER A 1 196 ? -21.004 6.251 34.429 1.00 93.19 196 SER A N 1
ATOM 1623 C CA . SER A 1 196 ? -21.338 6.604 35.814 1.00 93.19 196 SER A CA 1
ATOM 1624 C C . SER A 1 196 ? -22.315 7.768 35.969 1.00 93.19 196 SER A C 1
ATOM 1626 O O . SER A 1 196 ? -22.893 7.903 37.042 1.00 93.19 196 SER A O 1
ATOM 1628 N N . CYS A 1 197 ? -22.437 8.632 34.958 1.00 92.00 197 CYS A N 1
ATOM 1629 C CA . CYS A 1 197 ? -23.094 9.936 35.069 1.00 92.00 197 CYS A CA 1
ATOM 1630 C C . CYS A 1 197 ? -23.895 10.330 33.810 1.00 92.00 197 CYS A C 1
ATOM 1632 O O . CYS A 1 197 ? -24.163 11.519 33.631 1.00 92.00 197 CYS A O 1
ATOM 1634 N N . CYS A 1 198 ? -24.264 9.396 32.923 1.00 89.19 198 CYS A N 1
ATOM 1635 C CA . CYS A 1 198 ? -24.979 9.696 31.669 1.00 89.19 198 CYS A CA 1
ATOM 1636 C C . CYS A 1 198 ? -26.234 10.568 31.881 1.00 89.19 198 CYS A C 1
ATOM 1638 O O . CYS A 1 198 ? -26.481 11.499 31.114 1.00 89.19 198 CYS A O 1
ATOM 1640 N N . ARG A 1 199 ? -26.980 10.350 32.975 1.00 88.31 199 ARG A N 1
ATOM 1641 C CA . ARG A 1 199 ? -28.203 11.114 33.291 1.00 88.31 199 ARG A CA 1
ATOM 1642 C C . ARG A 1 199 ? -27.920 12.514 33.850 1.00 88.31 199 ARG A C 1
ATOM 1644 O O . ARG A 1 199 ? -28.789 13.387 33.865 1.00 88.31 199 ARG A O 1
ATOM 1651 N N . HIS A 1 200 ? -26.692 12.766 34.297 1.00 90.38 200 HIS A N 1
ATOM 1652 C CA . HIS A 1 200 ? -26.284 13.999 34.962 1.00 90.38 200 HIS A CA 1
ATOM 1653 C C . HIS A 1 200 ? -25.780 15.046 33.956 1.00 90.38 200 HIS A C 1
ATOM 1655 O O . HIS A 1 200 ? -24.582 15.339 33.891 1.00 90.38 200 HIS A O 1
ATOM 1661 N N . LYS A 1 201 ? -26.706 15.666 33.207 1.00 88.19 201 LYS A N 1
ATOM 1662 C CA . LYS A 1 201 ? -26.405 16.629 32.122 1.00 88.19 201 LYS A CA 1
ATOM 1663 C C . LYS A 1 201 ? -25.353 17.687 32.486 1.00 88.19 201 LYS A C 1
ATOM 1665 O O . LYS A 1 201 ? -24.458 17.944 31.689 1.00 88.19 201 LYS A O 1
ATOM 1670 N N . GLN A 1 202 ? -25.407 18.257 33.693 1.00 91.31 202 GLN A N 1
ATOM 1671 C CA . GLN A 1 202 ? -24.453 19.285 34.132 1.00 91.31 202 GLN A CA 1
ATOM 1672 C C . GLN A 1 202 ? -23.010 18.758 34.233 1.00 91.31 202 GLN A C 1
ATOM 1674 O O . GLN A 1 202 ? -22.081 19.439 33.804 1.00 91.31 202 GLN A O 1
ATOM 1679 N N . LYS A 1 203 ? -22.806 17.539 34.757 1.00 92.88 203 LYS A N 1
ATOM 1680 C CA . LYS A 1 203 ? -21.471 16.918 34.845 1.00 92.88 203 LYS A CA 1
ATOM 1681 C C . LYS A 1 203 ? -20.916 16.608 33.458 1.00 92.88 203 LYS A C 1
ATOM 1683 O O . LYS A 1 203 ? -19.746 16.871 33.194 1.00 92.88 203 LYS A O 1
ATOM 1688 N N . VAL A 1 204 ? -21.763 16.096 32.566 1.00 92.75 204 VAL A N 1
ATOM 1689 C CA . VAL A 1 204 ? -21.374 15.803 31.182 1.00 92.75 204 VAL A CA 1
ATOM 1690 C C . VAL A 1 204 ? -21.004 17.095 30.443 1.00 92.75 204 VAL A C 1
ATOM 1692 O O . VAL A 1 204 ? -19.947 17.167 29.822 1.00 92.75 204 VAL A O 1
ATOM 1695 N N . GLN A 1 205 ? -21.797 18.161 30.584 1.00 92.81 205 GLN A N 1
ATOM 1696 C CA . GLN A 1 205 ? -21.484 19.478 30.014 1.00 92.81 205 GLN A CA 1
ATOM 1697 C C . GLN A 1 205 ? -20.171 20.062 30.555 1.00 92.81 205 GLN A C 1
ATOM 1699 O O . GLN A 1 205 ? -19.393 20.623 29.786 1.00 92.81 205 GLN A O 1
ATOM 1704 N N . GLN A 1 206 ? -19.888 19.908 31.854 1.00 94.50 206 GLN A N 1
ATOM 1705 C CA . GLN A 1 206 ? -18.609 20.326 32.441 1.00 94.50 206 GLN A CA 1
ATOM 1706 C C . GLN A 1 206 ? -17.424 19.555 31.846 1.00 94.50 206 GLN A C 1
ATOM 1708 O O . GLN A 1 206 ? -16.406 20.168 31.519 1.00 94.50 206 GLN A O 1
ATOM 1713 N N . ALA A 1 207 ? -17.558 18.238 31.660 1.00 93.81 207 ALA A N 1
ATOM 1714 C CA . ALA A 1 207 ? -16.529 17.424 31.016 1.00 93.81 207 ALA A CA 1
ATOM 1715 C C . ALA A 1 207 ? -16.280 17.881 29.568 1.00 93.81 207 ALA A C 1
ATOM 1717 O O . ALA A 1 207 ? -15.136 18.150 29.196 1.00 93.81 207 ALA A O 1
ATOM 1718 N N . LEU A 1 208 ? -17.343 18.072 28.776 1.00 95.00 208 LEU A N 1
ATOM 1719 C CA . LEU A 1 208 ? -17.247 18.575 27.400 1.00 95.00 208 LEU A CA 1
ATOM 1720 C C . LEU A 1 208 ? -16.614 19.969 27.330 1.00 95.00 208 LEU A C 1
ATOM 1722 O O . LEU A 1 208 ? -15.782 20.219 26.461 1.00 95.00 208 LEU A O 1
ATOM 1726 N N . ALA A 1 209 ? -16.945 20.872 28.257 1.00 95.19 209 ALA A N 1
ATOM 1727 C CA . ALA A 1 209 ? -16.307 22.185 28.337 1.00 95.19 209 ALA A CA 1
ATOM 1728 C C . ALA A 1 209 ? -14.793 22.072 28.611 1.00 95.19 209 ALA A C 1
ATOM 1730 O O . ALA A 1 209 ? -14.003 22.830 28.041 1.00 95.19 209 ALA A O 1
ATOM 1731 N N . GLY A 1 210 ? -14.382 21.101 29.435 1.00 95.50 210 GLY A N 1
ATOM 1732 C CA . GLY A 1 210 ? -12.979 20.750 29.662 1.00 95.50 210 GLY A CA 1
ATOM 1733 C C . GLY A 1 210 ? -12.269 20.326 28.375 1.00 95.50 210 GLY A C 1
ATOM 1734 O O . GLY A 1 210 ? -11.317 20.990 27.959 1.00 95.50 210 GLY A O 1
ATOM 1735 N N . TYR A 1 211 ? -12.787 19.297 27.691 1.00 96.19 211 TYR A N 1
ATOM 1736 C CA . TYR A 1 211 ? -12.242 18.843 26.402 1.00 96.19 211 TYR A CA 1
ATOM 1737 C C . TYR A 1 211 ? -12.204 19.969 25.365 1.00 96.19 211 TYR A C 1
ATOM 1739 O O . TYR A 1 211 ? -11.213 20.117 24.651 1.00 96.19 211 TYR A O 1
ATOM 1747 N N . GLN A 1 212 ? -13.247 20.802 25.299 1.00 96.56 212 GLN A N 1
ATOM 1748 C CA . GLN A 1 212 ? -13.309 21.930 24.373 1.00 96.56 212 GLN A CA 1
ATOM 1749 C C . GLN A 1 212 ? -12.160 22.914 24.602 1.00 96.56 212 GLN A C 1
ATOM 1751 O O . GLN A 1 212 ? -11.490 23.314 23.647 1.00 96.56 212 GLN A O 1
ATOM 1756 N N . ASN A 1 213 ? -11.913 23.293 25.856 1.00 96.56 213 ASN A N 1
ATOM 1757 C CA . ASN A 1 213 ? -10.832 24.211 26.201 1.00 96.56 213 ASN A CA 1
ATOM 1758 C C . ASN A 1 213 ? -9.458 23.622 25.863 1.00 96.56 213 ASN A C 1
ATOM 1760 O O . ASN A 1 213 ? -8.619 24.316 25.278 1.00 96.56 213 ASN A O 1
ATOM 1764 N N . ASP A 1 214 ? -9.237 22.347 26.182 1.00 96.44 214 ASP A N 1
ATOM 1765 C CA . ASP A 1 214 ? -7.958 21.689 25.930 1.00 96.44 214 ASP A CA 1
ATOM 1766 C C . ASP A 1 214 ? -7.679 21.509 24.430 1.00 96.44 214 ASP A C 1
ATOM 1768 O O . ASP A 1 214 ? -6.575 21.816 23.963 1.00 96.44 214 ASP A O 1
ATOM 1772 N N . ILE A 1 215 ? -8.677 21.076 23.653 1.00 97.38 215 ILE A N 1
ATOM 1773 C CA . ILE A 1 215 ? -8.553 20.892 22.200 1.00 97.38 215 ILE A CA 1
ATOM 1774 C C . ILE A 1 215 ? -8.377 22.241 21.498 1.00 97.38 215 ILE A C 1
ATOM 1776 O O . ILE A 1 215 ? -7.534 22.349 20.605 1.00 97.38 215 ILE A O 1
ATOM 1780 N N . ARG A 1 216 ? -9.082 23.298 21.928 1.00 96.88 216 ARG A N 1
ATOM 1781 C CA . ARG A 1 216 ? -8.861 24.660 21.414 1.00 96.88 216 ARG A CA 1
ATOM 1782 C C . ARG A 1 216 ? -7.421 25.111 21.654 1.00 96.88 216 ARG A C 1
ATOM 1784 O O . ARG A 1 216 ? -6.755 25.560 20.726 1.00 96.88 216 ARG A O 1
ATOM 1791 N N . CYS A 1 217 ? -6.903 24.918 22.866 1.00 95.88 217 CYS A N 1
ATOM 1792 C CA . CYS A 1 217 ? -5.533 25.301 23.200 1.00 95.88 217 CYS A CA 1
ATOM 1793 C C . CYS A 1 217 ? -4.482 24.492 22.412 1.00 95.88 217 CYS A C 1
ATOM 1795 O O . CYS A 1 217 ? -3.415 24.999 22.034 1.00 95.88 217 CYS A O 1
ATOM 1797 N N . LEU A 1 218 ? -4.774 23.218 22.140 1.00 96.25 218 LEU A N 1
ATOM 1798 C CA . LEU A 1 218 ? -3.973 22.372 21.261 1.00 96.25 218 LEU A CA 1
ATOM 1799 C C . LEU A 1 218 ? -3.986 22.900 19.819 1.00 96.25 218 LEU A C 1
ATOM 1801 O O . LEU A 1 218 ? -2.918 23.024 19.216 1.00 96.25 218 LEU A O 1
ATOM 1805 N N . TYR A 1 219 ? -5.158 23.259 19.292 1.00 96.69 219 TYR A N 1
ATOM 1806 C CA . TYR A 1 219 ? -5.318 23.820 17.951 1.00 96.69 219 TYR A CA 1
ATOM 1807 C C . TYR A 1 219 ? -4.584 25.158 17.790 1.00 96.69 219 TYR A C 1
ATOM 1809 O O . TYR A 1 219 ? -3.811 25.323 16.852 1.00 96.69 219 TYR A O 1
ATOM 1817 N N . GLU A 1 220 ? -4.708 26.075 18.750 1.00 95.88 220 GLU A N 1
ATOM 1818 C CA . GLU A 1 220 ? -3.958 27.341 18.773 1.00 95.88 220 GLU A CA 1
ATOM 1819 C C . GLU A 1 220 ? -2.438 27.107 18.769 1.00 95.88 220 GLU A C 1
ATOM 1821 O O . GLU A 1 220 ? -1.694 27.758 18.032 1.00 95.88 220 GLU A O 1
ATOM 1826 N N . THR A 1 221 ? -1.966 26.119 19.542 1.00 95.62 221 THR A N 1
ATOM 1827 C CA . THR A 1 221 ? -0.547 25.724 19.552 1.00 95.62 221 THR A CA 1
ATOM 1828 C C . THR A 1 221 ? -0.099 25.224 18.171 1.00 95.62 221 THR A C 1
ATOM 1830 O O . THR A 1 221 ? 1.030 25.493 17.755 1.00 95.62 221 THR A O 1
ATOM 1833 N N . ALA A 1 222 ? -0.965 24.506 17.452 1.00 95.06 222 ALA A N 1
ATOM 1834 C CA . ALA A 1 222 ? -0.703 24.059 16.088 1.00 95.06 222 ALA A CA 1
ATOM 1835 C C . ALA A 1 222 ? -0.679 25.232 15.089 1.00 95.06 222 ALA A C 1
ATOM 1837 O O . ALA A 1 222 ? 0.266 25.329 14.304 1.00 95.06 222 ALA A O 1
ATOM 1838 N N . CYS A 1 223 ? -1.639 26.157 15.164 1.00 93.94 223 CYS A N 1
ATOM 1839 C CA . CYS A 1 223 ? -1.703 27.355 14.317 1.00 93.94 223 CYS A CA 1
ATOM 1840 C C . CYS A 1 223 ? -0.465 28.254 14.456 1.00 93.94 223 CYS A C 1
ATOM 1842 O O . CYS A 1 223 ? -0.010 28.835 13.476 1.00 93.94 223 CYS A O 1
ATOM 1844 N N . ALA A 1 224 ? 0.146 28.317 15.642 1.00 92.00 224 ALA A N 1
ATOM 1845 C CA . ALA A 1 224 ? 1.394 29.057 15.844 1.00 92.00 224 ALA A CA 1
ATOM 1846 C C . ALA A 1 224 ? 2.611 28.426 15.127 1.00 92.00 224 ALA A C 1
ATOM 1848 O O . ALA A 1 224 ? 3.629 29.086 14.915 1.00 92.00 224 ALA A O 1
ATOM 1849 N N . GLY A 1 225 ? 2.551 27.132 14.791 1.00 87.62 225 GLY A N 1
ATOM 1850 C CA . GLY A 1 225 ? 3.690 26.364 14.282 1.00 87.62 225 GLY A CA 1
ATOM 1851 C C . GLY A 1 225 ? 3.594 25.916 12.821 1.00 87.62 225 GLY A C 1
ATOM 1852 O O . GLY A 1 225 ? 4.637 25.617 12.223 1.00 87.62 225 GLY A O 1
ATOM 1853 N N . PHE A 1 226 ? 2.392 25.841 12.252 1.00 92.00 226 PHE A N 1
ATOM 1854 C CA . PHE A 1 226 ? 2.107 25.203 10.963 1.00 92.00 226 PHE A CA 1
ATOM 1855 C C . PHE A 1 226 ? 1.209 26.097 10.098 1.00 92.00 226 PHE A C 1
ATOM 1857 O O . PHE A 1 226 ? 0.450 26.897 10.630 1.00 92.00 226 PHE A O 1
ATOM 1864 N N . LYS A 1 227 ? 1.314 25.984 8.765 1.00 89.56 227 LYS A N 1
ATOM 1865 C CA . LYS A 1 227 ? 0.535 26.815 7.826 1.00 89.56 227 LYS A CA 1
ATOM 1866 C C . LYS A 1 227 ? -0.842 26.220 7.539 1.00 89.56 227 LYS A C 1
ATOM 1868 O O . LYS A 1 227 ? -1.828 26.939 7.485 1.00 89.56 227 LYS A O 1
ATOM 1873 N N . GLU A 1 228 ? -0.894 24.906 7.367 1.00 91.81 228 GLU A N 1
ATOM 1874 C CA . GLU A 1 228 ? -2.104 24.141 7.095 1.00 91.81 228 GLU A CA 1
ATOM 1875 C C . GLU A 1 228 ? -2.314 23.117 8.208 1.00 91.81 228 GLU A C 1
ATOM 1877 O O . GLU A 1 228 ? -1.447 22.275 8.470 1.00 91.81 228 GLU A O 1
ATOM 1882 N N . ILE A 1 229 ? -3.477 23.168 8.852 1.00 95.31 229 ILE A N 1
ATOM 1883 C CA . ILE A 1 229 ? -3.845 22.261 9.936 1.00 95.31 229 ILE A CA 1
ATOM 1884 C C . ILE A 1 229 ? -5.135 21.549 9.541 1.00 95.31 229 ILE A C 1
ATOM 1886 O O . ILE A 1 229 ? -6.142 22.196 9.280 1.00 95.31 229 ILE A O 1
ATOM 1890 N N . GLY A 1 230 ? -5.108 20.220 9.501 1.00 95.69 230 GLY A N 1
ATOM 1891 C CA . GLY A 1 230 ? -6.304 19.384 9.507 1.00 95.69 230 GLY A CA 1
ATOM 1892 C C . GLY A 1 230 ? -6.549 18.873 10.920 1.00 95.69 230 GLY A C 1
ATOM 1893 O O . GLY A 1 230 ? -5.768 18.059 11.410 1.00 95.69 230 GLY A O 1
ATOM 1894 N N . LEU A 1 231 ? -7.602 19.353 11.572 1.00 97.75 231 LEU A N 1
ATOM 1895 C CA . LEU A 1 231 ? -8.073 18.853 12.858 1.00 97.75 231 LEU A CA 1
ATOM 1896 C C . LEU A 1 231 ? -9.293 17.964 12.617 1.00 97.75 231 LEU A C 1
ATOM 1898 O O . LEU A 1 231 ? -10.260 18.394 11.987 1.00 97.75 231 LEU A O 1
ATOM 1902 N N . PHE A 1 232 ? -9.231 16.737 13.119 1.00 97.75 232 PHE A N 1
ATOM 1903 C CA . PHE A 1 232 ? -10.294 15.746 13.022 1.00 97.75 232 PHE A CA 1
ATOM 1904 C C . PHE A 1 232 ? -10.550 15.178 14.415 1.00 97.75 232 PHE A C 1
ATOM 1906 O O . PHE A 1 232 ? -9.680 14.512 14.977 1.00 97.75 232 PHE A O 1
ATOM 1913 N N . VAL A 1 233 ? -11.721 15.465 14.972 1.00 98.31 233 VAL A N 1
ATOM 1914 C CA . VAL A 1 233 ? -12.194 14.906 16.241 1.00 98.31 233 VAL A CA 1
ATOM 1915 C C . VAL A 1 233 ? -13.318 13.939 15.913 1.00 98.31 233 VAL A C 1
ATOM 1917 O O . VAL A 1 233 ? -14.305 14.339 15.307 1.00 98.31 233 VAL A O 1
ATOM 1920 N N . PHE A 1 234 ? -13.157 12.672 16.257 1.00 98.06 234 PHE A N 1
ATOM 1921 C CA . PHE A 1 234 ? -14.118 11.620 15.940 1.00 98.06 234 PHE A CA 1
ATOM 1922 C C . PHE A 1 234 ? -14.290 10.680 17.130 1.00 98.06 234 PHE A C 1
ATOM 1924 O O . PHE A 1 234 ? -13.509 10.729 18.081 1.00 98.06 234 PHE A O 1
ATOM 1931 N N . SER A 1 235 ? -15.322 9.851 17.082 1.00 98.06 235 SER A N 1
ATOM 1932 C CA . SER A 1 235 ? -15.621 8.841 18.098 1.00 98.06 235 SER A CA 1
ATOM 1933 C C . SER A 1 235 ? -15.795 7.468 17.467 1.00 98.06 235 SER A C 1
ATOM 1935 O O . SER A 1 235 ? -15.940 7.334 16.253 1.00 98.06 235 SER A O 1
ATOM 1937 N N . ASP A 1 236 ? -15.731 6.440 18.295 1.00 97.00 236 ASP A N 1
ATOM 1938 C CA . ASP A 1 236 ? -16.050 5.065 17.941 1.00 97.00 236 ASP A CA 1
ATOM 1939 C C . ASP A 1 236 ? -17.548 4.783 18.068 1.00 97.00 236 ASP A C 1
ATOM 1941 O O . ASP A 1 236 ? -18.131 4.158 17.184 1.00 97.00 236 ASP A O 1
ATOM 1945 N N . HIS A 1 237 ? -18.205 5.289 19.105 1.00 97.31 237 HIS A N 1
ATOM 1946 C CA . HIS A 1 237 ? -19.643 5.117 19.295 1.00 97.31 237 HIS A CA 1
ATOM 1947 C C . HIS A 1 237 ? -20.281 6.271 20.071 1.00 97.31 237 HIS A C 1
ATOM 1949 O O . HIS A 1 237 ? -19.611 7.166 20.594 1.00 97.31 237 HIS A O 1
ATOM 1955 N N . GLY A 1 238 ? -21.612 6.237 20.136 1.00 96.06 238 GLY A N 1
ATOM 1956 C CA . GLY A 1 238 ? -22.385 6.997 21.107 1.00 96.06 238 GLY A CA 1
ATOM 1957 C C . GLY A 1 238 ? -22.669 6.230 22.398 1.00 96.06 238 GLY A C 1
ATOM 1958 O O . GLY A 1 238 ? -21.989 5.261 22.736 1.00 96.06 238 GLY A O 1
ATOM 1959 N N . MET A 1 239 ? -23.658 6.704 23.150 1.00 95.81 239 MET A N 1
ATOM 1960 C CA . MET A 1 239 ? -24.013 6.191 24.469 1.00 95.81 239 MET A CA 1
ATOM 1961 C C . MET A 1 239 ? -25.527 6.295 24.666 1.00 95.81 239 MET A C 1
ATOM 1963 O O . MET A 1 239 ? -26.100 7.374 24.503 1.00 95.81 239 MET A O 1
ATOM 1967 N N . ALA A 1 240 ? -26.164 5.192 25.055 1.00 96.25 240 ALA A N 1
ATOM 1968 C CA . ALA A 1 240 ? -27.577 5.160 25.409 1.00 96.25 240 ALA A CA 1
ATOM 1969 C C . ALA A 1 240 ? -27.756 5.227 26.924 1.00 96.25 240 ALA A C 1
ATOM 1971 O O . ALA A 1 240 ? -26.969 4.660 27.681 1.00 96.25 240 ALA A O 1
ATOM 1972 N N . GLU A 1 241 ? -28.834 5.861 27.374 1.00 96.31 241 GLU A N 1
ATOM 1973 C CA . GLU A 1 241 ? -29.246 5.789 28.772 1.00 96.31 241 GLU A CA 1
ATOM 1974 C C . GLU A 1 241 ? -29.734 4.373 29.107 1.00 96.31 241 GLU A C 1
ATOM 1976 O O . GLU A 1 241 ? -30.632 3.838 28.450 1.00 96.31 241 GLU A O 1
ATOM 1981 N N . VAL A 1 242 ? -29.179 3.775 30.160 1.00 96.75 242 VAL A N 1
ATOM 1982 C CA . VAL A 1 242 ? -29.658 2.489 30.679 1.00 96.75 242 VAL A CA 1
ATOM 1983 C C . VAL A 1 242 ? -30.894 2.735 31.520 1.00 96.75 242 VAL A C 1
ATOM 1985 O O . VAL A 1 242 ? -30.871 3.569 32.416 1.00 96.75 242 VAL A O 1
ATOM 1988 N N . LYS A 1 243 ? -31.971 2.005 31.262 1.00 95.44 243 LYS A N 1
ATOM 1989 C CA . LYS A 1 243 ? -33.261 2.095 31.952 1.00 95.44 243 LYS A CA 1
ATOM 1990 C C . LYS A 1 243 ? -33.418 0.988 32.983 1.00 95.44 243 LYS A C 1
ATOM 1992 O O . LYS A 1 243 ? -33.889 1.255 34.086 1.00 95.44 243 LYS A O 1
ATOM 1997 N N . GLU A 1 244 ? -32.984 -0.225 32.651 1.00 95.50 244 GLU A N 1
ATOM 1998 C CA . GLU A 1 244 ? -33.174 -1.400 33.498 1.00 95.50 244 GLU A CA 1
ATOM 1999 C C . GLU A 1 244 ? -32.065 -2.448 33.309 1.00 95.50 244 GLU A C 1
ATOM 2001 O O . GLU A 1 244 ? -31.327 -2.438 32.319 1.00 95.50 244 GLU A O 1
ATOM 2006 N N . GLY A 1 245 ? -31.959 -3.362 34.275 1.00 96.62 245 GLY A N 1
ATOM 2007 C CA . GLY A 1 245 ? -31.070 -4.520 34.220 1.00 96.62 245 GLY A CA 1
ATOM 2008 C C . GLY A 1 245 ? -31.862 -5.819 34.346 1.00 96.62 245 GLY A C 1
ATOM 2009 O O . GLY A 1 245 ? -32.739 -5.916 35.202 1.00 96.62 245 GLY A O 1
ATOM 2010 N N . VAL A 1 246 ? -31.534 -6.811 33.520 1.00 96.88 246 VAL A N 1
ATOM 2011 C CA . VAL A 1 246 ? -32.218 -8.110 33.460 1.00 96.88 246 VAL A CA 1
ATOM 2012 C C . VAL A 1 246 ? -31.242 -9.237 33.786 1.00 96.88 246 VAL A C 1
ATOM 2014 O O . VAL A 1 246 ? -30.158 -9.320 33.203 1.00 96.88 246 VAL A O 1
ATOM 2017 N N . ASP A 1 247 ? -31.644 -10.148 34.675 1.00 96.75 247 ASP A N 1
ATOM 2018 C CA . ASP A 1 247 ? -30.872 -11.354 34.992 1.00 96.75 247 ASP A CA 1
ATOM 2019 C C . ASP A 1 247 ? -31.138 -12.463 33.961 1.00 96.75 247 ASP A C 1
ATOM 2021 O O . ASP A 1 247 ? -31.776 -13.484 34.225 1.00 96.75 247 ASP A O 1
ATOM 2025 N N . LEU A 1 248 ? -30.655 -12.234 32.737 1.00 96.56 248 LEU A N 1
ATOM 2026 C CA . LEU A 1 248 ? -30.762 -13.200 31.641 1.00 96.56 248 LEU A CA 1
ATOM 2027 C C . LEU A 1 248 ? -30.038 -14.514 31.981 1.00 96.56 248 LEU A C 1
ATOM 2029 O O . LEU A 1 248 ? -30.466 -15.596 31.581 1.00 96.56 248 LEU A O 1
ATOM 2033 N N . LYS A 1 249 ? -28.944 -14.413 32.745 1.00 95.88 249 LYS A N 1
ATOM 2034 C CA . LYS A 1 249 ? -28.097 -15.539 33.133 1.00 95.88 249 LYS A CA 1
ATOM 2035 C C . LYS A 1 249 ? -28.854 -16.533 34.013 1.00 95.88 249 LYS A C 1
ATOM 2037 O O . LYS A 1 249 ? -28.815 -17.724 33.714 1.00 95.88 249 LYS A O 1
ATOM 2042 N N . ALA A 1 250 ? -29.562 -16.067 35.042 1.00 96.44 250 ALA A N 1
ATOM 2043 C CA . ALA A 1 250 ? -30.344 -16.941 35.916 1.00 96.44 250 ALA A CA 1
ATOM 2044 C C . ALA A 1 250 ? -31.421 -17.722 35.143 1.00 96.44 250 ALA A C 1
ATOM 2046 O O . ALA A 1 250 ? -31.618 -18.911 35.392 1.00 96.44 250 ALA A O 1
ATOM 2047 N N . GLY A 1 251 ? -32.074 -17.081 34.167 1.00 96.44 251 GLY A N 1
ATOM 2048 C CA . GLY A 1 251 ? -33.072 -17.733 33.316 1.00 96.44 251 GLY A CA 1
ATOM 2049 C C . GLY A 1 251 ? -32.493 -18.856 32.450 1.00 96.44 251 GLY A C 1
ATOM 2050 O O . GLY A 1 251 ? -33.083 -19.930 32.364 1.00 96.44 251 GLY A O 1
ATOM 2051 N N . VAL A 1 252 ? -31.304 -18.651 31.870 1.00 97.50 252 VAL A N 1
ATOM 2052 C CA . VAL A 1 252 ? -30.598 -19.699 31.114 1.00 97.50 252 VAL A CA 1
ATOM 2053 C C . VAL A 1 252 ? -30.137 -20.835 32.035 1.00 97.50 252 VAL A C 1
ATOM 2055 O O . VAL A 1 252 ? -30.295 -22.004 31.691 1.00 97.50 252 VAL A O 1
ATOM 2058 N N . GLU A 1 253 ? -29.593 -20.516 33.213 1.00 96.00 253 GLU A N 1
ATOM 2059 C CA . GLU A 1 253 ? -29.124 -21.519 34.183 1.00 96.00 253 GLU A CA 1
ATOM 2060 C C . GLU A 1 253 ? -30.272 -22.397 34.714 1.00 96.00 253 GLU A C 1
ATOM 2062 O O . GLU A 1 253 ? -30.079 -23.593 34.940 1.00 96.00 253 GLU A O 1
ATOM 2067 N N . ALA A 1 254 ? -31.486 -21.847 34.831 1.00 97.62 254 ALA A N 1
ATOM 2068 C CA . ALA A 1 254 ? -32.678 -22.586 35.248 1.00 97.62 254 ALA A CA 1
ATOM 2069 C C . ALA A 1 254 ? -33.096 -23.707 34.272 1.00 97.62 254 ALA A C 1
ATOM 2071 O O . ALA A 1 254 ? -33.847 -24.600 34.662 1.00 97.62 254 ALA A O 1
ATOM 2072 N N . LEU A 1 255 ? -32.591 -23.710 33.031 1.00 97.31 255 LEU A N 1
ATOM 2073 C CA . LEU A 1 255 ? -32.838 -24.778 32.052 1.00 97.31 255 LEU A CA 1
ATOM 2074 C C . LEU A 1 255 ? -32.066 -26.076 32.362 1.00 97.31 255 LEU A C 1
ATOM 2076 O O . LEU A 1 255 ? -32.352 -27.110 31.761 1.00 97.31 255 LEU A O 1
ATOM 2080 N N . GLY A 1 256 ? -31.095 -26.041 33.283 1.00 96.94 256 GLY A N 1
ATOM 2081 C CA . GLY A 1 256 ? -30.418 -27.237 33.800 1.00 96.94 256 GLY A CA 1
ATOM 2082 C C . GLY A 1 256 ? -29.278 -27.799 32.939 1.00 96.94 256 GLY A C 1
ATOM 2083 O O . GLY A 1 256 ? -28.820 -28.911 33.200 1.00 96.94 256 GLY A O 1
ATOM 2084 N N . PHE A 1 257 ? -28.796 -27.062 31.933 1.00 97.56 257 PHE A N 1
ATOM 2085 C CA . PHE A 1 257 ? -27.629 -27.446 31.123 1.00 97.56 257 PHE A CA 1
ATOM 2086 C C . PHE A 1 257 ? -26.311 -26.997 31.774 1.00 97.56 257 PHE A C 1
ATOM 2088 O O . PHE A 1 257 ? -26.245 -25.940 32.398 1.00 97.56 257 PHE A O 1
ATOM 2095 N N . ALA A 1 258 ? -25.239 -27.777 31.617 1.00 94.31 258 ALA A N 1
ATOM 2096 C CA . ALA A 1 258 ? -23.958 -27.531 32.279 1.00 94.31 258 ALA A CA 1
ATOM 2097 C C . ALA A 1 258 ? -22.939 -26.795 31.389 1.00 94.31 258 ALA A C 1
ATOM 2099 O O . ALA A 1 258 ? -22.734 -27.150 30.228 1.00 94.31 258 ALA A O 1
ATOM 2100 N N . VAL A 1 259 ? -22.199 -25.840 31.967 1.00 92.75 259 VAL A N 1
ATOM 2101 C CA . VAL A 1 259 ? -21.056 -25.162 31.325 1.00 92.75 259 VAL A CA 1
ATOM 2102 C C . VAL A 1 259 ? -19.733 -25.817 31.761 1.00 92.75 259 VAL A C 1
ATOM 2104 O O . VAL A 1 259 ? -19.522 -25.966 32.964 1.00 92.75 259 VAL A O 1
ATOM 2107 N N . PRO A 1 260 ? -18.809 -26.192 30.850 1.00 91.62 260 PRO A N 1
ATOM 2108 C CA . PRO A 1 260 ? -18.891 -26.106 29.392 1.00 91.62 260 PRO A CA 1
ATOM 2109 C C . PRO A 1 260 ? -19.420 -27.387 28.719 1.00 91.62 260 PRO A C 1
ATOM 2111 O O . PRO A 1 260 ? -19.227 -27.547 27.524 1.00 91.62 260 PRO A O 1
ATOM 2114 N N . LYS A 1 261 ? -19.992 -28.354 29.453 1.00 93.81 261 LYS A N 1
ATOM 2115 C CA . LYS A 1 261 ? -20.327 -29.683 28.898 1.00 93.81 261 LYS A CA 1
ATOM 2116 C C . LYS A 1 261 ? -21.378 -29.618 27.785 1.00 93.81 261 LYS A C 1
ATOM 2118 O O . LYS A 1 261 ? -21.239 -30.298 26.775 1.00 93.81 261 LYS A O 1
ATOM 2123 N N . ASP A 1 262 ? -22.433 -28.844 27.996 1.00 97.50 262 ASP A N 1
ATOM 2124 C CA . ASP A 1 262 ? -23.561 -28.726 27.075 1.00 97.50 262 ASP A CA 1
ATOM 2125 C C . ASP A 1 262 ? -23.451 -27.471 26.201 1.00 97.50 262 ASP A C 1
ATOM 2127 O O . ASP A 1 262 ? -23.801 -27.497 25.018 1.00 97.50 262 ASP A O 1
ATOM 2131 N N . TYR A 1 263 ? -22.954 -26.373 26.775 1.00 97.69 263 TYR A N 1
ATOM 2132 C CA . TYR A 1 263 ? -22.760 -25.092 26.099 1.00 97.69 263 TYR A CA 1
ATOM 2133 C C . TYR A 1 263 ? -21.712 -24.237 26.826 1.00 97.69 263 TYR A C 1
ATOM 2135 O O . TYR A 1 263 ? -21.394 -24.479 27.989 1.00 97.69 263 TYR A O 1
ATOM 2143 N N . ALA A 1 264 ? -21.206 -23.201 26.164 1.00 97.19 264 ALA A N 1
ATOM 2144 C CA . ALA A 1 264 ? -20.501 -22.087 26.789 1.00 97.19 264 ALA A CA 1
ATOM 2145 C C . ALA A 1 264 ? -21.258 -20.785 26.506 1.00 97.19 264 ALA A C 1
ATOM 2147 O O . ALA A 1 264 ? -21.886 -20.647 25.456 1.00 97.19 264 ALA A O 1
ATOM 2148 N N . ALA A 1 265 ? -21.202 -19.830 27.435 1.00 97.31 265 ALA A N 1
ATOM 2149 C CA . ALA A 1 265 ? -21.822 -18.524 27.260 1.00 97.31 265 ALA A CA 1
ATOM 2150 C C . ALA A 1 265 ? -20.942 -17.405 27.808 1.00 97.31 265 ALA A C 1
ATOM 2152 O O . ALA A 1 265 ? -20.357 -17.536 28.885 1.00 97.31 265 ALA A O 1
ATOM 2153 N N . PHE A 1 266 ? -20.888 -16.299 27.074 1.00 97.31 266 PHE A N 1
ATOM 2154 C CA . PHE A 1 266 ? -20.262 -15.065 27.517 1.00 97.31 266 PHE A CA 1
ATOM 2155 C C . PHE A 1 266 ? -21.331 -13.983 27.643 1.00 97.31 266 PHE A C 1
ATOM 2157 O O . PHE A 1 266 ? -22.008 -13.659 26.668 1.00 97.31 266 PHE A O 1
ATOM 2164 N N . TYR A 1 267 ? -21.487 -13.447 28.853 1.00 97.12 267 TYR A N 1
ATOM 2165 C CA . TYR A 1 267 ? -22.460 -12.401 29.155 1.00 97.12 267 TYR A CA 1
ATOM 2166 C C . TYR A 1 267 ? -21.748 -11.050 29.203 1.00 97.12 267 TYR A C 1
ATOM 2168 O O . TYR A 1 267 ? -21.228 -10.650 30.249 1.00 97.12 267 TYR A O 1
ATOM 2176 N N . ASP A 1 268 ? -21.709 -10.365 28.061 1.00 95.88 268 ASP A N 1
ATOM 2177 C CA . ASP A 1 268 ? -21.358 -8.947 28.000 1.00 95.88 268 ASP A CA 1
ATOM 2178 C C . ASP A 1 268 ? -22.502 -8.103 28.614 1.00 95.88 268 ASP A C 1
ATOM 2180 O O . ASP A 1 268 ? -23.512 -8.638 29.077 1.00 95.88 268 ASP A O 1
ATOM 2184 N N . SER A 1 269 ? -22.373 -6.773 28.659 1.00 95.62 269 SER A N 1
ATOM 2185 C CA . SER A 1 269 ? -23.434 -5.918 29.224 1.00 95.62 269 SER A CA 1
ATOM 2186 C C . SER A 1 269 ? -24.662 -5.791 28.315 1.00 95.62 269 SER A C 1
ATOM 2188 O O . SER A 1 269 ? -25.778 -5.714 28.818 1.00 95.62 269 SER A O 1
ATOM 2190 N N . THR A 1 270 ? -24.482 -5.769 26.992 1.00 97.25 270 THR A N 1
ATOM 2191 C CA . THR A 1 270 ? -25.564 -5.546 26.009 1.00 97.25 270 THR A CA 1
ATOM 2192 C C . THR A 1 270 ? -25.849 -6.753 25.125 1.00 97.25 270 THR A C 1
ATOM 2194 O O . THR A 1 270 ? -26.746 -6.700 24.288 1.00 97.25 270 THR A O 1
ATOM 2197 N N . MET A 1 271 ? -25.109 -7.850 25.290 1.00 97.31 271 MET A N 1
ATOM 2198 C CA . MET A 1 271 ? -25.329 -9.068 24.520 1.00 97.31 271 MET A CA 1
ATOM 2199 C C . MET A 1 271 ? -24.887 -10.318 25.276 1.00 97.31 271 MET A C 1
ATOM 2201 O O . MET A 1 271 ? -23.941 -10.287 26.064 1.00 97.31 271 MET A O 1
ATOM 2205 N N . ALA A 1 272 ? -25.554 -11.434 24.998 1.00 98.19 272 ALA A N 1
ATOM 2206 C CA . ALA A 1 272 ? -25.133 -12.760 25.425 1.00 98.19 272 ALA A CA 1
ATOM 2207 C C . ALA A 1 272 ? -24.746 -13.596 24.203 1.00 98.19 272 ALA A C 1
ATOM 2209 O O . ALA A 1 272 ? -25.495 -13.681 23.228 1.00 98.19 272 ALA A O 1
ATOM 2210 N N . ARG A 1 273 ? -23.562 -14.205 24.253 1.00 97.88 273 ARG A N 1
ATOM 2211 C CA . ARG A 1 273 ? -22.975 -14.983 23.155 1.00 97.88 273 ARG A CA 1
ATOM 2212 C C . ARG A 1 273 ? -22.855 -16.439 23.574 1.00 97.88 273 ARG A C 1
ATOM 2214 O O . ARG A 1 273 ? -22.362 -16.700 24.668 1.00 97.88 273 ARG A O 1
ATOM 2221 N N . PHE A 1 274 ? -23.298 -17.366 22.728 1.00 98.31 274 PHE A N 1
ATOM 2222 C CA . PHE A 1 274 ? -23.415 -18.787 23.062 1.00 98.31 274 PHE A CA 1
ATOM 2223 C C . PHE A 1 274 ? -22.722 -19.691 22.039 1.00 98.31 274 PHE A C 1
ATOM 2225 O O . PHE A 1 274 ? -22.822 -19.468 20.831 1.00 98.31 274 PHE A O 1
ATOM 2232 N N . TRP A 1 275 ? -22.096 -20.753 22.544 1.00 97.88 275 TRP A N 1
ATOM 2233 C CA . TRP A 1 275 ? -21.500 -21.863 21.791 1.00 97.88 275 TRP A CA 1
ATOM 2234 C C . TRP A 1 275 ? -22.083 -23.171 22.315 1.00 97.88 275 TRP A C 1
ATOM 2236 O O . TRP A 1 275 ? -22.238 -23.312 23.530 1.00 97.88 275 TRP A O 1
ATOM 2246 N N . PHE A 1 276 ? -22.401 -24.125 21.445 1.00 97.62 276 PHE A N 1
ATOM 2247 C CA . PHE A 1 276 ? -23.144 -25.323 21.829 1.00 97.62 276 PHE A CA 1
ATOM 2248 C C . PHE A 1 276 ? -22.381 -26.604 21.513 1.00 97.62 276 PHE A C 1
ATOM 2250 O O . PHE A 1 276 ? -21.893 -26.821 20.411 1.00 97.62 276 PHE A O 1
ATOM 2257 N N . PHE A 1 277 ? -22.364 -27.511 22.486 1.00 96.31 277 PHE A N 1
ATOM 2258 C CA . PHE A 1 277 ? -21.778 -28.850 22.353 1.00 96.31 277 PHE A CA 1
ATOM 2259 C C . PHE A 1 277 ? -22.843 -29.945 22.500 1.00 96.31 277 PHE A C 1
ATOM 2261 O O . PHE A 1 277 ? -22.580 -31.125 22.279 1.00 96.31 277 PHE A O 1
ATOM 2268 N N . ASN A 1 278 ? -24.072 -29.540 22.835 1.00 97.12 278 ASN A N 1
ATOM 2269 C CA . ASN A 1 278 ? -25.256 -30.376 22.912 1.00 97.12 278 ASN A CA 1
ATOM 2270 C C . ASN A 1 278 ? -26.410 -29.740 22.103 1.00 97.12 278 ASN A C 1
ATOM 2272 O O . ASN A 1 278 ? -26.893 -28.662 22.466 1.00 97.12 278 ASN A O 1
ATOM 2276 N N . PRO A 1 279 ? -26.926 -30.406 21.050 1.00 97.12 279 PRO A N 1
ATOM 2277 C CA . PRO A 1 279 ? -28.039 -29.890 20.248 1.00 97.12 279 PRO A CA 1
ATOM 2278 C C . PRO A 1 279 ? -29.320 -29.604 21.047 1.00 97.12 279 PRO A C 1
ATOM 2280 O O . PRO A 1 279 ? -30.055 -28.676 20.712 1.00 97.12 279 PRO A O 1
ATOM 2283 N N . LYS A 1 280 ? -29.586 -30.357 22.128 1.00 97.62 280 LYS A N 1
ATOM 2284 C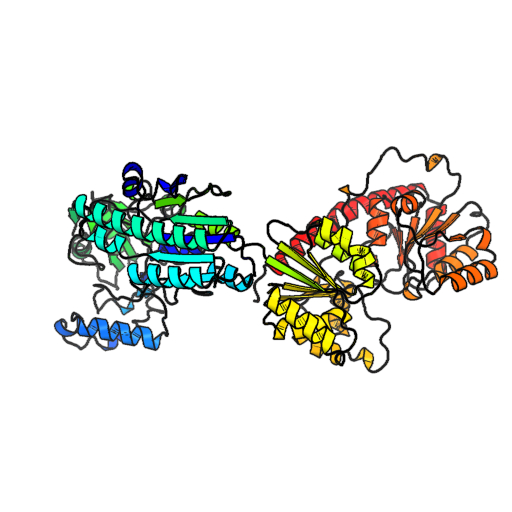 CA . LYS A 1 280 ? -30.747 -30.109 23.003 1.00 97.62 280 LYS A CA 1
ATOM 2285 C C . LYS A 1 280 ? -30.603 -28.796 23.769 1.00 97.62 280 LYS A C 1
ATOM 2287 O O . LYS A 1 280 ? -31.580 -28.063 23.889 1.00 97.62 280 LYS A O 1
ATOM 2292 N N . ALA A 1 281 ? -29.389 -28.487 24.230 1.00 97.88 281 ALA A N 1
ATOM 2293 C CA . ALA A 1 281 ? -29.095 -27.215 24.883 1.00 97.88 281 ALA A CA 1
ATOM 2294 C C . ALA A 1 281 ? -29.292 -26.049 23.909 1.00 97.88 281 ALA A C 1
ATOM 2296 O O . ALA A 1 281 ? -29.935 -25.065 24.264 1.00 97.88 281 ALA A O 1
ATOM 2297 N N . LYS A 1 282 ? -28.835 -26.199 22.656 1.00 98.12 282 LYS A N 1
ATOM 2298 C CA . LYS A 1 282 ? -29.044 -25.201 21.595 1.00 98.12 282 LYS A CA 1
ATOM 2299 C C . LYS A 1 282 ? -30.518 -24.888 21.372 1.00 98.12 282 LYS A C 1
ATOM 2301 O O . LYS A 1 282 ? -30.898 -23.723 21.401 1.00 98.12 282 LYS A O 1
ATOM 2306 N N . ALA A 1 283 ? -31.345 -25.917 21.189 1.00 97.88 283 ALA A N 1
ATOM 2307 C CA . ALA A 1 283 ? -32.775 -25.738 20.958 1.00 97.88 283 ALA A CA 1
ATOM 2308 C C . ALA A 1 283 ? -33.483 -25.078 22.155 1.00 97.88 283 ALA A C 1
ATOM 2310 O O . ALA A 1 283 ? -34.218 -24.111 21.972 1.00 97.88 283 ALA A O 1
ATOM 2311 N N . ALA A 1 284 ? -33.228 -25.560 23.376 1.00 98.19 284 ALA A N 1
ATOM 2312 C CA . ALA A 1 284 ? -33.879 -25.049 24.582 1.00 98.19 284 ALA A CA 1
ATOM 2313 C C . ALA A 1 284 ? -33.466 -23.607 24.918 1.00 98.19 284 ALA A C 1
ATOM 2315 O O . ALA A 1 284 ? -34.317 -22.782 25.243 1.00 98.19 284 ALA A O 1
ATOM 2316 N N . ILE A 1 285 ? -32.173 -23.286 24.805 1.00 98.44 285 ILE A N 1
ATOM 2317 C CA . ILE A 1 285 ? -31.671 -21.929 25.052 1.00 98.44 285 ILE A CA 1
ATOM 2318 C C . ILE A 1 285 ? -32.192 -20.972 23.975 1.00 98.44 285 ILE A C 1
ATOM 2320 O O . ILE A 1 285 ? -32.658 -19.890 24.314 1.00 98.44 285 ILE A O 1
ATOM 2324 N N . ALA A 1 286 ? -32.192 -21.361 22.695 1.00 97.94 286 ALA A N 1
ATOM 2325 C CA . ALA A 1 286 ? -32.743 -20.519 21.633 1.00 97.94 286 ALA A CA 1
ATOM 2326 C C . ALA A 1 286 ? -34.247 -20.241 21.822 1.00 97.94 286 ALA A C 1
ATOM 2328 O O . ALA A 1 286 ? -34.677 -19.101 21.662 1.00 97.94 286 ALA A O 1
ATOM 2329 N N . ASP A 1 287 ? -35.040 -21.247 22.207 1.00 98.19 287 ASP A N 1
ATOM 2330 C CA . ASP A 1 287 ? -36.468 -21.075 22.513 1.00 98.19 287 ASP A CA 1
ATOM 2331 C C . ASP A 1 287 ? -36.695 -20.147 23.719 1.00 98.19 287 ASP A C 1
ATOM 2333 O O . ASP A 1 287 ? -37.530 -19.245 23.655 1.00 98.19 287 ASP A O 1
ATOM 2337 N N . PHE A 1 288 ? -35.910 -20.306 24.792 1.00 98.44 288 PHE A N 1
ATOM 2338 C CA . PHE A 1 288 ? -35.952 -19.401 25.943 1.00 98.44 288 PHE A CA 1
ATOM 2339 C C . PHE A 1 288 ? -35.650 -17.953 25.540 1.00 98.44 288 PHE A C 1
ATOM 2341 O O . PHE A 1 288 ? -36.403 -17.051 25.909 1.00 98.44 288 PHE A O 1
ATOM 2348 N N . LEU A 1 289 ? -34.577 -17.737 24.772 1.00 98.31 289 LEU A N 1
ATOM 2349 C CA . LEU A 1 289 ? -34.136 -16.416 24.322 1.00 98.31 289 LEU A CA 1
ATOM 2350 C C . LEU A 1 289 ? -35.168 -15.748 23.401 1.00 98.31 289 LEU A C 1
ATOM 2352 O O . LEU A 1 289 ? -35.467 -14.575 23.587 1.00 98.31 289 LEU A O 1
ATOM 2356 N N . ASN A 1 290 ? -35.782 -16.488 22.472 1.00 97.75 290 ASN A N 1
ATOM 2357 C CA . ASN A 1 290 ? -36.829 -15.961 21.584 1.00 97.75 290 ASN A CA 1
ATOM 2358 C C . ASN A 1 290 ? -38.087 -15.477 22.328 1.00 97.75 290 ASN A C 1
ATOM 2360 O O . ASN A 1 290 ? -38.856 -14.689 21.782 1.00 97.75 290 ASN A O 1
ATOM 2364 N N . LYS A 1 291 ? -38.306 -15.939 23.564 1.00 97.75 291 LYS A N 1
ATOM 2365 C CA . LYS A 1 291 ? -39.424 -15.515 24.421 1.00 97.75 291 LYS A CA 1
ATOM 2366 C C . LYS A 1 291 ? -39.086 -14.312 25.303 1.00 97.75 291 LYS A C 1
ATOM 2368 O O . LYS A 1 291 ? -39.974 -13.810 25.989 1.00 97.75 291 LYS A O 1
ATOM 2373 N N . GLN A 1 292 ? -37.830 -13.858 25.325 1.00 97.75 292 GLN A N 1
ATOM 2374 C CA . GLN A 1 292 ? -37.419 -12.744 26.175 1.00 97.75 292 GLN A CA 1
ATOM 2375 C C . GLN A 1 292 ? -37.760 -11.398 25.518 1.00 97.75 292 GLN A C 1
ATOM 2377 O O . GLN A 1 292 ? -37.225 -11.096 24.456 1.00 97.75 292 GLN A O 1
ATOM 2382 N N . PRO A 1 293 ? -38.577 -10.535 26.152 1.00 96.75 293 PRO A N 1
ATOM 2383 C CA . PRO A 1 293 ? -38.940 -9.236 25.581 1.00 96.75 293 PRO A CA 1
ATOM 2384 C C . PRO A 1 293 ? -37.800 -8.207 25.645 1.00 96.75 293 PRO A C 1
ATOM 2386 O O . PRO A 1 293 ? -37.902 -7.139 25.049 1.00 96.75 293 PRO A O 1
ATOM 2389 N N . CYS A 1 294 ? -36.728 -8.497 26.386 1.00 96.75 294 CYS A N 1
ATOM 2390 C CA . CYS A 1 294 ? -35.611 -7.586 26.636 1.00 96.75 294 CYS A CA 1
ATOM 2391 C C . CYS A 1 294 ? -34.555 -7.554 25.520 1.00 96.75 294 CYS A C 1
ATOM 2393 O O . CYS A 1 294 ? -33.581 -6.810 25.631 1.00 96.75 294 CYS A O 1
ATOM 2395 N N . GLY A 1 295 ? -34.720 -8.348 24.464 1.00 97.50 295 GLY A N 1
ATOM 2396 C CA . GLY A 1 295 ? -33.768 -8.437 23.368 1.00 97.50 295 GLY A CA 1
ATOM 2397 C C . GLY A 1 295 ? -34.223 -9.417 22.297 1.00 97.50 295 GLY A C 1
ATOM 2398 O O . GLY A 1 295 ? -35.381 -9.827 22.257 1.00 97.50 295 GLY A O 1
ATOM 2399 N N . ARG A 1 296 ? -33.300 -9.797 21.419 1.00 98.12 296 ARG A N 1
ATOM 2400 C CA . ARG A 1 296 ? -33.571 -10.694 20.291 1.00 98.12 296 ARG A CA 1
ATOM 2401 C C . ARG A 1 296 ? -32.317 -11.439 19.853 1.00 98.12 296 ARG A C 1
ATOM 2403 O O . ARG A 1 296 ? -31.201 -10.945 20.005 1.00 98.12 296 ARG A O 1
ATOM 2410 N N . ILE A 1 297 ? -32.498 -12.620 19.267 1.00 98.50 297 ILE A N 1
ATOM 2411 C CA . ILE A 1 297 ? -31.410 -13.325 18.582 1.00 98.50 297 ILE A CA 1
ATOM 2412 C C . ILE A 1 297 ? -31.132 -12.621 17.249 1.00 98.50 297 ILE A C 1
ATOM 2414 O O . ILE A 1 297 ? -32.064 -12.320 16.506 1.00 98.50 297 ILE A O 1
ATOM 2418 N N . LEU A 1 298 ? -29.857 -12.378 16.945 1.00 97.81 298 LEU A N 1
ATOM 2419 C CA . LEU A 1 298 ? -29.445 -11.831 15.652 1.00 97.81 298 LEU A CA 1
ATOM 2420 C C . LEU A 1 298 ? -29.608 -12.865 14.534 1.00 97.81 298 LEU A C 1
ATOM 2422 O O . LEU A 1 298 ? -29.104 -13.990 14.647 1.00 97.81 298 LEU A O 1
ATOM 2426 N N . SER A 1 299 ? -30.254 -12.463 13.438 1.00 96.81 299 SER A N 1
ATOM 2427 C CA . SER A 1 299 ? -30.370 -13.280 12.228 1.00 96.81 299 SER A CA 1
ATOM 2428 C C . SER A 1 299 ? -29.031 -13.388 11.482 1.00 96.81 299 SER A C 1
ATOM 2430 O O . SER A 1 299 ? -28.074 -12.656 11.754 1.00 96.81 299 SER A O 1
ATOM 2432 N N . ALA A 1 300 ? -28.941 -14.306 10.515 1.00 95.62 300 ALA A N 1
ATOM 2433 C CA . ALA A 1 300 ? -27.753 -14.434 9.672 1.00 95.62 300 ALA A CA 1
ATOM 2434 C C . ALA A 1 300 ? -27.518 -13.172 8.819 1.00 95.62 300 ALA A C 1
ATOM 2436 O O . ALA A 1 300 ? -26.386 -12.704 8.703 1.00 95.62 300 ALA A O 1
ATOM 2437 N N . GLU A 1 301 ? -28.592 -12.586 8.286 1.00 96.94 301 GLU A N 1
ATOM 2438 C CA . GLU A 1 301 ? -28.566 -11.350 7.499 1.00 96.94 301 GLU A CA 1
ATOM 2439 C C . GLU A 1 301 ? -28.064 -10.172 8.339 1.00 96.94 301 GLU A C 1
ATOM 2441 O O . GLU A 1 301 ? -27.284 -9.350 7.861 1.00 96.94 301 GLU A O 1
ATOM 2446 N N . GLU A 1 302 ? -28.454 -10.107 9.611 1.00 96.31 302 GLU A N 1
ATOM 2447 C CA . GLU A 1 302 ? -27.991 -9.067 10.528 1.00 96.31 302 GLU A CA 1
ATOM 2448 C C . GLU A 1 302 ? -26.522 -9.231 10.885 1.00 96.31 302 GLU A C 1
ATOM 2450 O O . GLU A 1 302 ? -25.766 -8.261 10.821 1.00 96.31 302 GLU A O 1
ATOM 2455 N N . LYS A 1 303 ? -26.082 -10.459 11.188 1.00 96.50 303 LYS A N 1
ATOM 2456 C CA . LYS A 1 303 ? -24.658 -10.745 11.406 1.00 96.50 303 LYS A CA 1
ATOM 2457 C C . LYS A 1 303 ? -23.824 -10.335 10.190 1.00 96.50 303 LYS A C 1
ATOM 2459 O O . LYS A 1 303 ? -22.775 -9.713 10.356 1.00 96.50 303 LYS A O 1
ATOM 2464 N N . GLN A 1 304 ? -24.315 -10.614 8.980 1.00 95.94 304 GLN A N 1
ATOM 2465 C CA . GLN A 1 304 ? -23.666 -10.202 7.737 1.00 95.94 304 GLN A CA 1
ATOM 2466 C C . GLN A 1 304 ? -23.645 -8.679 7.571 1.00 95.94 304 GLN A C 1
ATOM 2468 O O . GLN A 1 304 ? -22.597 -8.115 7.247 1.00 95.94 304 GLN A O 1
ATOM 2473 N N . ARG A 1 305 ? -24.775 -8.008 7.829 1.00 94.69 305 ARG A N 1
ATOM 2474 C CA . ARG A 1 305 ? -24.915 -6.545 7.770 1.00 94.69 305 ARG A CA 1
ATOM 2475 C C . ARG A 1 305 ? -23.962 -5.838 8.732 1.00 94.69 305 ARG A C 1
ATOM 2477 O O . ARG A 1 305 ? -23.359 -4.836 8.360 1.00 94.69 305 ARG A O 1
ATOM 2484 N N . TYR A 1 306 ? -23.806 -6.365 9.942 1.00 94.75 306 TYR A N 1
ATOM 2485 C CA . TYR A 1 306 ? -22.904 -5.817 10.957 1.00 94.75 306 TYR A CA 1
ATOM 2486 C C . TYR A 1 306 ? -21.439 -6.244 10.768 1.00 94.75 306 TYR A C 1
ATOM 2488 O O . TYR A 1 306 ? -20.561 -5.742 11.468 1.00 94.75 306 TYR A O 1
ATOM 2496 N N . GLY A 1 307 ? -21.151 -7.149 9.826 1.00 95.44 307 GLY A N 1
ATOM 2497 C CA . GLY A 1 307 ? -19.797 -7.631 9.558 1.00 95.44 307 GLY A CA 1
ATOM 2498 C C . GLY A 1 307 ? -19.228 -8.519 10.668 1.00 95.44 307 GLY A C 1
ATOM 2499 O O . GLY A 1 307 ? -18.018 -8.499 10.902 1.00 95.44 307 GLY A O 1
ATOM 2500 N N . ILE A 1 308 ? -20.096 -9.277 11.344 1.00 95.75 308 ILE A N 1
ATOM 2501 C CA . ILE A 1 308 ? -19.788 -10.183 12.466 1.00 95.75 308 ILE A CA 1
ATOM 2502 C C . ILE A 1 308 ? -20.162 -11.644 12.153 1.00 95.75 308 ILE A C 1
ATOM 2504 O O . ILE A 1 308 ? -20.266 -12.482 13.044 1.00 95.75 308 ILE A O 1
ATOM 2508 N N . ASP A 1 309 ? -20.384 -11.961 10.879 1.00 94.75 309 ASP A N 1
ATOM 2509 C CA . ASP A 1 309 ? -20.539 -13.311 10.333 1.00 94.75 309 ASP A CA 1
ATOM 2510 C C . ASP A 1 309 ? -19.174 -14.023 10.245 1.00 94.75 309 ASP A C 1
ATOM 2512 O O . ASP A 1 309 ? -18.590 -14.179 9.173 1.00 94.75 309 ASP A O 1
ATOM 2516 N N . PHE A 1 310 ? -18.622 -14.414 11.396 1.00 93.31 310 PHE A N 1
ATOM 2517 C CA . PHE A 1 310 ? -17.373 -15.180 11.475 1.00 93.31 310 PHE A CA 1
ATOM 2518 C C . PHE A 1 310 ? -17.582 -16.615 10.966 1.00 93.31 310 PHE A C 1
ATOM 2520 O O . PHE A 1 310 ? -18.487 -17.304 11.423 1.00 93.31 310 PHE A O 1
ATOM 2527 N N . ALA A 1 311 ? -16.728 -17.083 10.048 1.00 83.56 311 ALA A N 1
ATOM 2528 C CA . ALA A 1 311 ? -16.882 -18.392 9.396 1.00 83.56 311 ALA A CA 1
ATOM 2529 C C . ALA A 1 311 ? -16.757 -19.603 10.345 1.00 83.56 311 ALA A C 1
ATOM 2531 O O . ALA A 1 311 ? -17.187 -20.699 10.000 1.00 83.56 311 ALA A O 1
ATOM 2532 N N . ASP A 1 312 ? -16.136 -19.413 11.506 1.00 87.62 312 ASP A N 1
ATOM 2533 C CA . ASP A 1 312 ? -15.865 -20.419 12.534 1.00 87.62 312 ASP A CA 1
ATOM 2534 C C . ASP A 1 312 ? -16.666 -20.182 13.825 1.00 87.62 312 ASP A C 1
ATOM 2536 O O . ASP A 1 312 ? -16.334 -20.756 14.861 1.00 87.62 312 ASP A O 1
ATOM 2540 N N . ASP A 1 313 ? -17.680 -19.306 13.788 1.00 90.00 313 ASP A N 1
ATOM 2541 C CA . ASP A 1 313 ? -18.462 -18.899 14.962 1.00 90.00 313 ASP A CA 1
ATOM 2542 C C . ASP A 1 313 ? -17.574 -18.470 16.151 1.00 90.00 313 ASP A C 1
ATOM 2544 O O . ASP A 1 313 ? -17.945 -18.626 17.318 1.00 90.00 313 ASP A O 1
ATOM 2548 N N . MET A 1 314 ? -16.397 -17.886 15.865 1.00 92.12 314 MET A N 1
ATOM 2549 C CA . MET A 1 314 ? -15.397 -17.449 16.855 1.00 92.12 314 MET A CA 1
ATOM 2550 C C . MET A 1 314 ? -16.031 -16.711 18.038 1.00 92.12 314 MET A C 1
ATOM 2552 O O . MET A 1 314 ? -15.665 -16.918 19.194 1.00 92.12 314 MET A O 1
ATOM 2556 N N . TYR A 1 315 ? -17.024 -15.875 17.748 1.00 95.50 315 TYR A N 1
ATOM 2557 C CA . TYR A 1 315 ? -17.705 -15.034 18.719 1.00 95.50 315 TYR A CA 1
ATOM 2558 C C . TYR A 1 315 ? -19.094 -15.521 19.158 1.00 95.50 315 TYR A C 1
ATOM 2560 O O . TYR A 1 315 ? -19.748 -14.821 19.928 1.00 95.50 315 TYR A O 1
ATOM 2568 N N . GLY A 1 316 ? -19.513 -16.713 18.742 1.00 95.69 316 GLY A N 1
ATOM 2569 C CA . GLY A 1 316 ? -20.748 -17.353 19.181 1.00 95.69 316 GLY A CA 1
ATOM 2570 C C . GLY A 1 316 ? -21.647 -17.739 18.015 1.00 95.69 316 GLY A C 1
ATOM 2571 O O . GLY A 1 316 ? -21.897 -16.948 17.104 1.00 95.69 316 GLY A O 1
ATOM 2572 N N . GLU A 1 317 ? -22.202 -18.944 18.098 1.00 95.50 317 GLU A N 1
ATOM 2573 C CA . GLU A 1 317 ? -23.209 -19.449 17.165 1.00 95.50 317 GLU A CA 1
ATOM 2574 C C . GLU A 1 317 ? -24.529 -18.680 17.317 1.00 95.50 317 GLU A C 1
ATOM 2576 O O . GLU A 1 317 ? -25.173 -18.309 16.333 1.00 95.50 317 GLU A O 1
ATOM 2581 N N . VAL A 1 318 ? -24.935 -18.403 18.560 1.00 97.62 318 VAL A N 1
ATOM 2582 C CA . VAL A 1 318 ? -26.133 -17.615 18.884 1.00 97.62 318 VAL A CA 1
ATOM 2583 C C . VAL A 1 318 ? -25.708 -16.362 19.633 1.00 97.62 318 VAL A C 1
ATOM 2585 O O . VAL A 1 318 ? -24.974 -16.432 20.617 1.00 97.62 318 VAL A O 1
ATOM 2588 N N . ILE A 1 319 ? -26.182 -15.215 19.154 1.00 98.06 319 ILE A N 1
ATOM 2589 C CA . ILE A 1 319 ? -25.915 -13.900 19.733 1.00 98.06 319 ILE A CA 1
ATOM 2590 C C . ILE A 1 319 ? -27.271 -13.286 20.059 1.00 98.06 319 ILE A C 1
ATOM 2592 O O . ILE A 1 319 ? -28.063 -13.037 19.151 1.00 98.06 319 ILE A O 1
ATOM 2596 N N . PHE A 1 320 ? -27.538 -13.081 21.344 1.00 98.56 320 PHE A N 1
ATOM 2597 C CA . PHE A 1 320 ? -28.726 -12.395 21.834 1.00 98.56 320 PHE A CA 1
ATOM 2598 C C . PHE A 1 320 ? -28.365 -10.946 22.147 1.00 98.56 320 PHE A C 1
ATOM 2600 O O . PHE A 1 320 ? -27.583 -10.700 23.065 1.00 98.56 320 PHE A O 1
ATOM 2607 N N . LEU A 1 321 ? -28.895 -10.008 21.367 1.00 98.44 321 LEU A N 1
ATOM 2608 C CA . LEU A 1 321 ? -28.676 -8.574 21.524 1.00 98.44 321 LEU A CA 1
ATOM 2609 C C . LEU A 1 321 ? -29.810 -7.974 22.359 1.00 98.44 321 LEU A C 1
ATOM 2611 O O . LEU A 1 321 ? -30.983 -8.187 22.051 1.00 98.44 321 LEU A O 1
ATOM 2615 N N . MET A 1 322 ? -29.463 -7.232 23.409 1.00 98.38 322 MET A N 1
ATOM 2616 C CA . MET A 1 322 ? -30.437 -6.546 24.258 1.00 98.38 322 MET A CA 1
ATOM 2617 C C . MET A 1 322 ? -31.029 -5.326 23.537 1.00 98.38 322 MET A C 1
ATOM 2619 O O . MET A 1 322 ? -30.352 -4.676 22.738 1.00 98.38 322 MET A O 1
ATOM 2623 N N . ASN A 1 323 ? -32.276 -4.979 23.854 1.00 97.94 323 ASN A N 1
ATOM 2624 C CA . ASN A 1 323 ? -32.898 -3.739 23.388 1.00 97.94 323 ASN A CA 1
ATOM 2625 C C . ASN A 1 323 ? -32.164 -2.517 23.962 1.00 97.94 323 ASN A C 1
ATOM 2627 O O . ASN A 1 323 ? -31.666 -2.559 25.091 1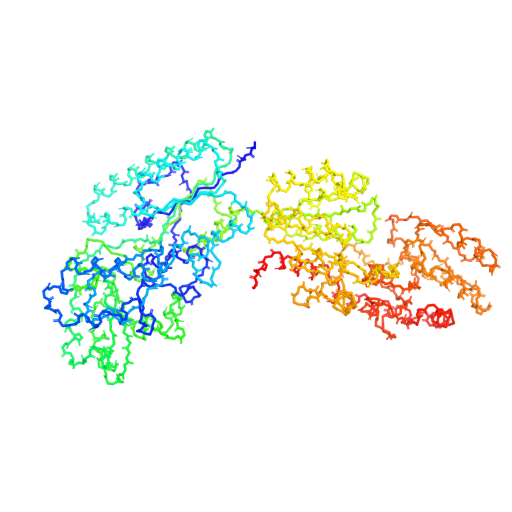.00 97.94 323 ASN A O 1
ATOM 2631 N N . THR A 1 324 ? -32.134 -1.406 23.218 1.00 97.62 324 THR A N 1
ATOM 2632 C CA . THR A 1 324 ? -31.467 -0.178 23.670 1.00 97.62 324 THR A CA 1
ATOM 2633 C C . THR A 1 324 ? -31.984 0.273 25.036 1.00 97.62 324 THR A C 1
ATOM 2635 O O . THR A 1 324 ? -33.176 0.523 25.230 1.00 97.62 324 THR A O 1
ATOM 2638 N N . GLY A 1 325 ? -31.056 0.420 25.981 1.00 96.88 325 GLY A N 1
ATOM 2639 C CA . GLY A 1 325 ? -31.339 0.829 27.355 1.00 96.88 325 GLY A CA 1
ATOM 2640 C C . GLY A 1 325 ? -31.585 -0.327 28.329 1.00 96.88 325 GLY A C 1
ATOM 2641 O O . GLY A 1 325 ? -31.706 -0.073 29.524 1.00 96.88 325 GLY A O 1
ATOM 2642 N N . THR A 1 326 ? -31.593 -1.580 27.881 1.00 97.88 326 THR A N 1
ATOM 2643 C CA . THR A 1 326 ? -31.683 -2.747 28.769 1.00 97.88 326 THR A CA 1
ATOM 2644 C C . THR A 1 326 ? -30.340 -3.469 28.816 1.00 97.88 326 THR A C 1
ATOM 2646 O O . THR A 1 326 ? -29.782 -3.812 27.781 1.00 97.88 326 THR A O 1
ATOM 2649 N N . VAL A 1 327 ? -29.796 -3.723 30.007 1.00 98.00 327 VAL A N 1
ATOM 2650 C CA . VAL A 1 327 ? -28.504 -4.422 30.158 1.00 98.00 327 VAL A CA 1
ATOM 2651 C C . VAL A 1 327 ? -28.660 -5.767 30.854 1.00 98.00 327 VAL A C 1
ATOM 2653 O O . VAL A 1 327 ? -29.572 -5.972 31.652 1.00 98.00 327 VAL A O 1
ATOM 2656 N N . ILE A 1 328 ? -27.740 -6.688 30.593 1.00 98.12 328 ILE A N 1
ATOM 2657 C CA . ILE A 1 328 ? -27.618 -7.929 31.357 1.00 98.12 328 ILE A CA 1
ATOM 2658 C C . ILE A 1 328 ? -26.995 -7.585 32.710 1.00 98.12 328 ILE A C 1
ATOM 2660 O O . ILE A 1 328 ? -25.914 -6.997 32.776 1.00 98.12 328 ILE A O 1
ATOM 2664 N N . ASN A 1 329 ? -27.665 -7.947 33.803 1.00 96.38 329 ASN A N 1
ATOM 2665 C CA . ASN A 1 329 ? -27.140 -7.762 35.150 1.00 96.38 329 ASN A CA 1
ATOM 2666 C C . ASN A 1 329 ? -27.599 -8.901 36.082 1.00 96.38 329 ASN A C 1
ATOM 2668 O O . ASN A 1 329 ? -28.803 -9.043 36.287 1.00 96.38 329 ASN A O 1
ATOM 2672 N N . PRO A 1 330 ? -26.671 -9.656 36.701 1.00 94.88 330 PRO A N 1
ATOM 2673 C CA . PRO A 1 330 ? -25.216 -9.497 36.623 1.00 94.88 330 PRO A CA 1
ATOM 2674 C C . PRO A 1 330 ? -24.641 -9.923 35.261 1.00 94.88 330 PRO A C 1
ATOM 2676 O O . PRO A 1 330 ? -25.080 -10.911 34.679 1.00 94.88 330 PRO A O 1
ATOM 2679 N N . SER A 1 331 ? -23.610 -9.216 34.789 1.00 94.50 331 SER A N 1
ATOM 2680 C CA . SER A 1 331 ? -22.815 -9.604 33.613 1.00 94.50 331 SER A CA 1
ATOM 2681 C C . SER A 1 331 ? -21.374 -9.938 34.007 1.00 94.50 331 SER A C 1
ATOM 2683 O O . SER A 1 331 ? -20.955 -9.761 35.158 1.00 94.50 331 SER A O 1
ATOM 2685 N N . PHE A 1 332 ? -20.577 -10.413 33.048 1.00 94.12 332 PHE A N 1
ATOM 2686 C CA . PHE A 1 332 ? -19.140 -10.579 33.262 1.00 94.12 332 PHE A CA 1
ATOM 2687 C C . PHE A 1 332 ? -18.409 -9.240 33.352 1.00 94.12 332 PHE A C 1
ATOM 2689 O O . PHE A 1 332 ? -17.315 -9.216 33.901 1.00 94.12 332 PHE A O 1
ATOM 2696 N N . MET A 1 333 ? -19.001 -8.134 32.894 1.00 89.94 333 MET A N 1
ATOM 2697 C CA . MET A 1 333 ? -18.388 -6.801 32.959 1.00 89.94 333 MET A CA 1
ATOM 2698 C C . MET A 1 333 ? -18.575 -6.137 34.332 1.00 89.94 333 MET A C 1
ATOM 2700 O O . MET A 1 333 ? -17.757 -5.323 34.753 1.00 89.94 333 MET A O 1
ATOM 2704 N N . GLY A 1 334 ? -19.630 -6.489 35.074 1.00 87.06 334 GLY A N 1
ATOM 2705 C CA . GLY A 1 334 ? -19.933 -5.836 36.343 1.00 87.06 334 GLY A CA 1
ATOM 2706 C C . GLY A 1 334 ? -21.204 -6.340 37.027 1.00 87.06 334 GLY A C 1
ATOM 2707 O O . GLY A 1 334 ? -22.023 -7.039 36.442 1.00 87.06 334 GLY A O 1
ATOM 2708 N N . ARG A 1 335 ? -21.364 -5.967 38.305 1.00 87.00 335 ARG A N 1
ATOM 2709 C CA . ARG A 1 335 ? -22.600 -6.186 39.095 1.00 87.00 335 ARG A CA 1
ATOM 2710 C C . ARG A 1 335 ? -23.420 -4.916 39.315 1.00 87.00 335 ARG A C 1
ATOM 2712 O O . ARG A 1 335 ? -24.486 -4.964 39.920 1.00 87.00 335 ARG A O 1
ATOM 2719 N N . ARG A 1 336 ? -22.861 -3.763 38.947 1.00 89.38 336 ARG A N 1
ATOM 2720 C CA . ARG A 1 336 ? -23.519 -2.468 39.082 1.00 89.38 336 ARG A CA 1
ATOM 2721 C C . ARG A 1 336 ? -24.104 -2.118 37.724 1.00 89.38 336 ARG A C 1
ATOM 2723 O O . ARG A 1 336 ? -23.373 -2.144 36.741 1.00 89.38 336 ARG A O 1
ATOM 2730 N N . ILE A 1 337 ? -25.381 -1.757 37.705 1.00 92.69 337 ILE A N 1
ATOM 2731 C CA . ILE A 1 337 ? -26.039 -1.232 36.510 1.00 92.69 337 ILE A CA 1
ATOM 2732 C C . ILE A 1 337 ? -25.435 0.157 36.218 1.00 92.69 337 ILE A C 1
ATOM 2734 O O . ILE A 1 337 ? -25.486 1.017 37.108 1.00 92.69 337 ILE A O 1
ATOM 2738 N N . PRO A 1 338 ? -24.806 0.373 35.048 1.00 94.12 338 PRO A N 1
ATOM 2739 C CA . PRO A 1 338 ? -24.280 1.683 34.673 1.00 94.12 338 PRO A CA 1
ATOM 2740 C C . PRO A 1 338 ? -25.427 2.644 34.322 1.00 94.12 338 PRO A C 1
ATOM 2742 O O . PRO A 1 338 ? -26.531 2.208 34.016 1.00 94.12 338 PRO A O 1
ATOM 2745 N N . GLU A 1 339 ? -25.186 3.956 34.374 1.00 96.06 339 GLU A N 1
ATOM 2746 C CA . GLU A 1 339 ? -26.182 4.961 33.956 1.00 96.06 339 GLU A CA 1
ATOM 2747 C C . GLU A 1 339 ? -26.299 5.064 32.431 1.00 96.06 339 GLU A C 1
ATOM 2749 O O . GLU A 1 339 ? -27.373 5.366 31.912 1.00 96.06 339 GLU A O 1
ATOM 2754 N N . GLY A 1 340 ? -25.197 4.826 31.720 1.00 96.19 340 GLY A N 1
ATOM 2755 C CA . GLY A 1 340 ? -25.141 4.785 30.263 1.00 96.19 340 GLY A CA 1
ATOM 2756 C C . GLY A 1 340 ? -24.440 3.522 29.780 1.00 96.19 340 GLY A C 1
ATOM 2757 O O . GLY A 1 340 ? -23.560 3.007 30.472 1.00 96.19 340 GLY A O 1
ATOM 2758 N N . MET A 1 341 ? -24.833 3.011 28.617 1.00 96.50 341 MET A N 1
ATOM 2759 C CA . MET A 1 341 ? -24.181 1.871 27.978 1.00 96.50 341 MET A CA 1
ATOM 2760 C C . MET A 1 341 ? -24.143 2.038 26.453 1.00 96.50 341 MET A C 1
ATOM 2762 O O . MET A 1 341 ? -25.045 2.617 25.847 1.00 96.50 341 MET A O 1
ATOM 2766 N N . HIS A 1 342 ? -23.083 1.522 25.841 1.00 96.44 342 HIS A N 1
ATOM 2767 C CA . HIS A 1 342 ? -22.897 1.424 24.395 1.00 96.44 342 HIS A CA 1
ATOM 2768 C C . HIS A 1 342 ? -22.940 -0.049 23.950 1.00 96.44 342 HIS A C 1
ATOM 2770 O O . HIS A 1 342 ? -23.028 -0.954 24.781 1.00 96.44 342 HIS A O 1
ATOM 2776 N N . GLY A 1 343 ? -22.874 -0.305 22.642 1.00 95.88 343 GLY A N 1
ATOM 2777 C CA . GLY A 1 343 ? -22.901 -1.666 22.091 1.00 95.88 343 GLY A CA 1
ATOM 2778 C C . GLY A 1 343 ? -24.305 -2.249 21.916 1.00 95.88 343 GLY A C 1
ATOM 2779 O O . GLY A 1 343 ? -24.469 -3.469 21.965 1.00 95.88 343 GLY A O 1
ATOM 2780 N N . PHE A 1 344 ? -25.306 -1.386 21.738 1.00 97.44 344 PHE A N 1
ATOM 2781 C CA . PHE A 1 344 ? -26.654 -1.745 21.288 1.00 97.44 344 PHE A CA 1
ATOM 2782 C C . PHE A 1 344 ? -26.740 -1.774 19.754 1.00 97.44 344 PHE A C 1
ATOM 2784 O O . PHE A 1 344 ? -25.733 -1.628 19.060 1.00 97.44 344 PHE A O 1
ATOM 2791 N N . ASP A 1 345 ? -27.948 -1.971 19.226 1.00 96.38 345 ASP A N 1
ATOM 2792 C CA . ASP A 1 345 ? -28.215 -1.939 17.789 1.00 96.38 345 ASP A CA 1
ATOM 2793 C C . ASP A 1 345 ? -27.802 -0.591 17.171 1.00 96.38 345 ASP A C 1
ATOM 2795 O O . ASP A 1 345 ? -28.199 0.474 17.641 1.00 96.38 345 ASP A O 1
ATOM 2799 N N . ILE A 1 346 ? -27.004 -0.633 16.103 1.00 94.38 346 ILE A N 1
ATOM 2800 C CA . ILE A 1 346 ? -26.452 0.558 15.432 1.00 94.38 346 ILE A CA 1
ATOM 2801 C C . ILE A 1 346 ? -27.497 1.365 14.648 1.00 94.38 346 ILE A C 1
ATOM 2803 O O . ILE A 1 346 ? -27.220 2.480 14.190 1.00 94.38 346 ILE A O 1
ATOM 2807 N N . ASP A 1 347 ? -28.690 0.801 14.459 1.00 94.38 347 ASP A N 1
ATOM 2808 C CA . ASP A 1 347 ? -29.815 1.531 13.882 1.00 94.38 347 ASP A CA 1
ATOM 2809 C C . ASP A 1 347 ? -30.402 2.546 14.887 1.00 94.38 347 ASP A C 1
ATOM 2811 O O . ASP A 1 347 ? -31.029 3.522 14.472 1.00 94.38 347 ASP A O 1
ATOM 2815 N N . ASP A 1 348 ? -30.127 2.390 16.189 1.00 95.56 348 ASP A N 1
ATOM 2816 C CA . ASP A 1 348 ? -30.463 3.378 17.213 1.00 95.56 348 ASP A CA 1
ATOM 2817 C C . ASP A 1 348 ? -29.535 4.602 17.128 1.00 95.56 348 ASP A C 1
ATOM 2819 O O . ASP A 1 348 ? -28.309 4.487 17.183 1.00 95.56 348 ASP A O 1
ATOM 2823 N N . SER A 1 349 ? -30.111 5.804 17.033 1.00 94.12 349 SER A N 1
ATOM 2824 C CA . SER A 1 349 ? -29.341 7.049 16.900 1.00 94.12 349 SER A CA 1
ATOM 2825 C C . SER A 1 349 ? -28.442 7.345 18.101 1.00 94.12 349 SER A C 1
ATOM 2827 O O . SER A 1 349 ? -27.470 8.085 17.971 1.00 94.12 349 SER A O 1
ATOM 2829 N N . SER A 1 350 ? -28.725 6.776 19.278 1.00 95.25 350 SER A N 1
ATOM 2830 C CA . SER A 1 350 ? -27.843 6.911 20.443 1.00 95.25 350 SER A CA 1
ATOM 2831 C C . SER A 1 350 ? -26.496 6.209 20.259 1.00 95.25 350 SER A C 1
ATOM 2833 O O . SER A 1 350 ? -25.545 6.566 20.952 1.00 95.25 350 SER A O 1
ATOM 2835 N N . MET A 1 351 ? -26.384 5.259 19.321 1.00 97.00 351 MET A N 1
ATOM 2836 C CA . MET A 1 351 ? -25.129 4.579 18.975 1.00 97.00 351 MET A CA 1
ATOM 2837 C C . MET A 1 351 ? -24.308 5.327 17.922 1.00 97.00 351 MET A C 1
ATOM 2839 O O . MET A 1 351 ? -23.146 4.973 17.704 1.00 97.00 351 MET A O 1
ATOM 2843 N N . ASP A 1 352 ? -24.869 6.364 17.293 1.00 97.56 352 ASP A N 1
ATOM 2844 C CA . ASP A 1 352 ? -24.175 7.126 16.260 1.00 97.56 352 ASP A CA 1
ATOM 2845 C C . ASP A 1 352 ? -22.910 7.778 16.833 1.00 97.56 352 ASP A C 1
ATOM 2847 O O . ASP A 1 352 ? -22.941 8.571 17.782 1.00 97.56 352 ASP A O 1
ATOM 2851 N N . ALA A 1 353 ? -21.784 7.447 16.211 1.00 97.94 353 ALA A N 1
ATOM 2852 C CA . ALA A 1 353 ? -20.528 8.150 16.374 1.00 97.94 353 ALA A CA 1
ATOM 2853 C C . ALA A 1 353 ? -20.590 9.499 15.639 1.00 97.94 353 ALA A C 1
ATOM 2855 O O . ALA A 1 353 ? -21.612 9.893 15.065 1.00 97.94 353 ALA A O 1
ATOM 2856 N N . LEU A 1 354 ? -19.481 10.232 15.629 1.00 97.31 354 LEU A N 1
ATOM 2857 C CA . LEU A 1 354 ? -19.417 11.510 14.932 1.00 97.31 354 LEU A CA 1
ATOM 2858 C C . LEU A 1 354 ? -18.062 11.794 14.297 1.00 97.31 354 LEU A C 1
ATOM 2860 O O . LEU A 1 354 ? -17.041 11.195 14.637 1.00 97.31 354 LEU A O 1
ATOM 2864 N N . LEU A 1 355 ? -18.067 12.791 13.413 1.00 97.69 355 LEU A N 1
ATOM 2865 C CA . LEU A 1 355 ? -16.878 13.500 12.959 1.00 97.69 355 LEU A CA 1
ATOM 2866 C C . LEU A 1 355 ? -17.092 15.010 13.081 1.00 97.69 355 LEU A C 1
ATOM 2868 O O . LEU A 1 355 ? -18.024 15.569 12.500 1.00 97.69 355 LEU A O 1
ATOM 2872 N N . LEU A 1 356 ? -16.180 15.672 13.789 1.00 97.75 356 LEU A N 1
ATOM 2873 C CA . LEU A 1 356 ? -15.999 17.118 13.800 1.00 97.75 356 LEU A CA 1
ATOM 2874 C C . LEU A 1 356 ? -14.677 17.452 13.108 1.00 97.75 356 LEU A C 1
ATOM 2876 O O . LEU A 1 356 ? -13.639 16.854 13.404 1.00 97.75 356 LEU A O 1
ATOM 2880 N N . SER A 1 357 ? -14.684 18.421 12.196 1.00 97.06 357 SER A N 1
ATOM 2881 C CA . SER A 1 357 ? -13.455 18.848 11.530 1.00 97.06 357 SER A CA 1
ATOM 2882 C C . SER A 1 357 ? -13.423 20.334 11.203 1.00 97.06 357 SER A C 1
ATOM 2884 O O . SER A 1 357 ? -14.447 20.973 10.954 1.00 97.06 357 SER A O 1
ATOM 2886 N N . ASN A 1 358 ? -12.206 20.881 11.174 1.00 96.50 358 ASN A N 1
ATOM 2887 C CA . ASN A 1 358 ? -11.948 22.239 10.711 1.00 96.50 358 ASN A CA 1
ATOM 2888 C C . ASN A 1 358 ? -11.964 22.380 9.177 1.00 96.50 358 ASN A C 1
ATOM 2890 O O . ASN A 1 358 ? -11.834 23.490 8.665 1.00 96.50 358 ASN A O 1
ATOM 2894 N N . ARG A 1 359 ? -12.112 21.273 8.440 1.00 93.12 359 ARG A N 1
ATOM 2895 C CA . ARG A 1 359 ? -12.220 21.252 6.979 1.00 93.12 359 ARG A CA 1
ATOM 2896 C C . ARG A 1 359 ? -13.115 20.114 6.510 1.00 93.12 359 ARG A C 1
ATOM 2898 O O . ARG A 1 359 ? -13.285 19.121 7.210 1.00 93.12 359 ARG A O 1
ATOM 2905 N N . LEU A 1 360 ? -13.649 20.240 5.302 1.00 91.38 360 LEU A N 1
ATOM 2906 C CA . LEU A 1 360 ? -14.449 19.178 4.703 1.00 91.38 360 LEU A CA 1
ATOM 2907 C C . LEU A 1 360 ? -13.545 17.986 4.32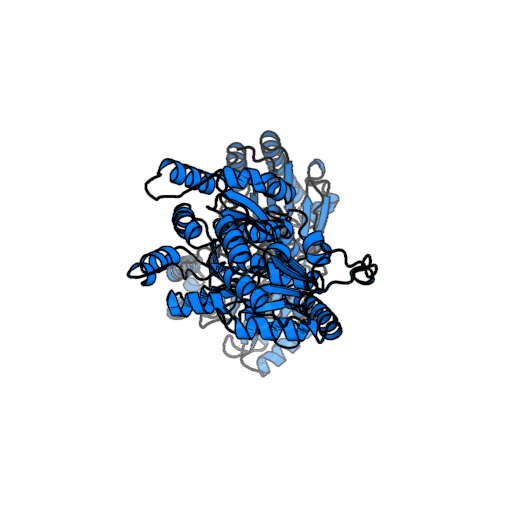6 1.00 91.38 360 LEU A C 1
ATOM 2909 O O . LEU A 1 360 ? -12.519 18.204 3.674 1.00 91.38 360 LEU A O 1
ATOM 2913 N N . PRO A 1 361 ? -13.876 16.748 4.738 1.00 88.62 361 PRO A N 1
ATOM 2914 C CA . PRO A 1 361 ? -13.215 15.552 4.228 1.00 88.62 361 PRO A CA 1
ATOM 2915 C C . PRO A 1 361 ? -13.375 15.440 2.708 1.00 88.62 361 PRO A C 1
ATOM 2917 O O . PRO A 1 361 ? -14.452 15.690 2.176 1.00 88.62 361 PRO A O 1
ATOM 2920 N N . GLU A 1 362 ? -12.312 15.041 2.010 1.00 85.69 362 GLU A N 1
ATOM 2921 C CA . GLU A 1 362 ? -12.370 14.764 0.564 1.00 85.69 362 GLU A CA 1
ATOM 2922 C C . GLU A 1 362 ? -13.130 13.457 0.277 1.00 85.69 362 GLU A C 1
ATOM 2924 O O . GLU A 1 362 ? -13.701 13.277 -0.795 1.00 85.69 362 GLU A O 1
ATOM 2929 N N . GLN A 1 363 ? -13.129 12.535 1.243 1.00 86.06 363 GLN A N 1
ATOM 2930 C CA . GLN A 1 363 ? -13.810 11.249 1.175 1.00 86.06 363 GLN A CA 1
ATOM 2931 C C . GLN A 1 363 ? -15.219 11.350 1.760 1.00 86.06 363 GLN A C 1
ATOM 2933 O O . GLN A 1 363 ? -15.458 12.077 2.725 1.00 86.06 363 GLN A O 1
ATOM 2938 N N . LYS A 1 364 ? -16.141 10.548 1.224 1.00 91.38 364 LYS A N 1
ATOM 2939 C CA . LYS A 1 364 ? -17.438 10.323 1.862 1.00 91.38 364 LYS A CA 1
ATOM 2940 C C . LYS A 1 364 ? -17.224 9.491 3.128 1.00 91.38 364 LYS A C 1
ATOM 2942 O O . LYS A 1 364 ? -16.624 8.425 3.052 1.00 91.38 364 LYS A O 1
ATOM 2947 N N . ILE A 1 365 ? -17.720 9.986 4.257 1.00 95.56 365 ILE A N 1
ATOM 2948 C CA . ILE A 1 365 ? -17.677 9.298 5.548 1.00 95.56 365 ILE A CA 1
ATOM 2949 C C . ILE A 1 365 ? -19.112 8.951 5.923 1.00 95.56 365 ILE A C 1
ATOM 2951 O O . ILE A 1 365 ? -19.938 9.849 6.083 1.00 95.56 365 ILE A O 1
ATOM 2955 N N . THR A 1 366 ? -19.416 7.661 6.004 1.00 94.00 366 THR A N 1
ATOM 2956 C CA . THR A 1 366 ? -20.746 7.159 6.384 1.00 94.00 366 THR A CA 1
ATOM 2957 C C . THR A 1 366 ? -20.699 6.296 7.628 1.00 94.00 366 THR A C 1
ATOM 2959 O O . THR A 1 366 ? -21.630 6.331 8.431 1.00 94.00 366 THR A O 1
ATOM 2962 N N . ASP A 1 367 ? -19.601 5.572 7.814 1.00 94.56 367 ASP A N 1
ATOM 2963 C CA . ASP A 1 367 ? -19.384 4.710 8.960 1.00 94.56 367 ASP A CA 1
ATOM 2964 C C . ASP A 1 367 ? -17.969 4.868 9.526 1.00 94.56 367 ASP A C 1
ATOM 2966 O O . ASP A 1 367 ? -17.061 5.411 8.893 1.00 94.56 367 ASP A O 1
ATOM 2970 N N . VAL A 1 368 ? -17.782 4.408 10.758 1.00 97.19 368 VAL A N 1
ATOM 2971 C CA . VAL A 1 368 ? -16.533 4.571 11.515 1.00 97.19 368 VAL A CA 1
ATOM 2972 C C . VAL A 1 368 ? -15.312 3.951 10.829 1.00 97.19 368 VAL A C 1
ATOM 2974 O O . VAL A 1 368 ? -14.201 4.461 10.988 1.00 97.19 368 VAL A O 1
ATOM 2977 N N . LYS A 1 369 ? -15.470 2.906 10.002 1.00 96.62 369 LYS A N 1
ATOM 2978 C CA . LYS A 1 369 ? -14.335 2.311 9.272 1.00 96.62 369 LYS A CA 1
ATOM 2979 C C . LYS A 1 369 ? -13.799 3.277 8.203 1.00 96.62 369 LYS A C 1
ATOM 2981 O O . LYS A 1 369 ? -12.616 3.235 7.864 1.00 96.62 369 LYS A O 1
ATOM 2986 N N . ASP A 1 370 ? -14.627 4.203 7.711 1.00 96.75 370 ASP A N 1
ATOM 2987 C CA . ASP A 1 370 ? -14.237 5.173 6.682 1.00 96.75 370 ASP A CA 1
ATOM 2988 C C . ASP A 1 370 ? -13.199 6.183 7.202 1.00 96.75 370 ASP A C 1
ATOM 2990 O O . ASP A 1 370 ? -12.438 6.751 6.408 1.00 96.75 370 ASP A O 1
ATOM 2994 N N . PHE A 1 371 ? -13.070 6.349 8.526 1.00 97.75 371 PHE A N 1
ATOM 2995 C CA . PHE A 1 371 ? -11.994 7.136 9.140 1.00 97.75 371 PHE A CA 1
ATOM 2996 C C . PHE A 1 371 ? -10.599 6.626 8.772 1.00 97.75 371 PHE A C 1
ATOM 2998 O O . PHE A 1 371 ? -9.656 7.421 8.695 1.00 97.75 371 PHE A O 1
ATOM 3005 N N . PHE A 1 372 ? -10.455 5.336 8.461 1.00 97.19 372 PHE A N 1
ATOM 3006 C CA . PHE A 1 372 ? -9.208 4.801 7.930 1.00 97.19 372 PHE A CA 1
ATOM 3007 C C . PHE A 1 372 ? -8.806 5.489 6.627 1.00 97.19 372 PHE A C 1
ATOM 3009 O O . PHE A 1 372 ? -7.654 5.887 6.478 1.00 97.19 372 PHE A O 1
ATOM 3016 N N . SER A 1 373 ? -9.745 5.677 5.695 1.00 93.12 373 SER A N 1
ATOM 3017 C CA . SER A 1 373 ? -9.475 6.308 4.395 1.00 93.12 373 SER A CA 1
ATOM 3018 C C . SER A 1 373 ? -9.060 7.776 4.552 1.00 93.12 373 SER A C 1
ATOM 3020 O O . SER A 1 373 ? -8.133 8.252 3.884 1.00 93.12 373 SER A O 1
ATOM 3022 N N . LEU A 1 374 ? -9.676 8.465 5.516 1.00 93.56 374 LEU A N 1
ATOM 3023 C CA . LEU A 1 374 ? -9.354 9.833 5.898 1.00 93.56 374 LEU A CA 1
ATOM 3024 C C . LEU A 1 374 ? -7.927 9.931 6.460 1.00 93.56 374 LEU A C 1
ATOM 3026 O O . LEU A 1 374 ? -7.111 10.735 5.994 1.00 93.56 374 LEU A O 1
ATOM 3030 N N . MET A 1 375 ? -7.591 9.069 7.425 1.00 95.75 375 MET A N 1
ATOM 3031 C CA . MET A 1 375 ? -6.243 8.985 7.990 1.00 95.75 375 MET A CA 1
ATOM 3032 C C . MET A 1 375 ? -5.208 8.553 6.946 1.00 95.75 375 MET A C 1
ATOM 3034 O O . MET A 1 375 ? -4.100 9.092 6.897 1.00 95.75 375 MET A O 1
ATOM 3038 N N . HIS A 1 376 ? -5.566 7.614 6.074 1.00 91.88 376 HIS A N 1
ATOM 3039 C CA . HIS A 1 376 ? -4.708 7.113 5.014 1.00 91.88 376 HIS A CA 1
ATOM 3040 C C . HIS A 1 376 ? -4.323 8.228 4.040 1.00 91.88 376 HIS A C 1
ATOM 3042 O O . HIS A 1 376 ? -3.140 8.394 3.735 1.00 91.88 376 HIS A O 1
ATOM 3048 N N . THR A 1 377 ? -5.274 9.055 3.618 1.00 88.38 377 THR A N 1
ATOM 3049 C CA . THR A 1 377 ? -4.996 10.217 2.762 1.00 88.38 377 THR A CA 1
ATOM 3050 C C . THR A 1 377 ? -4.120 11.240 3.489 1.00 88.38 377 THR A C 1
ATOM 3052 O O . THR A 1 377 ? -3.113 11.716 2.957 1.00 88.38 377 THR A O 1
ATOM 3055 N N . ALA A 1 378 ? -4.411 11.502 4.764 1.00 89.88 378 ALA A N 1
ATOM 3056 C CA . ALA A 1 378 ? -3.618 12.397 5.603 1.00 89.88 378 ALA A CA 1
ATOM 3057 C C . ALA A 1 378 ? -2.190 11.893 5.904 1.00 89.88 378 ALA A C 1
ATOM 3059 O O . ALA A 1 378 ? -1.318 12.706 6.230 1.00 89.88 378 ALA A O 1
ATOM 3060 N N . SER A 1 379 ? -1.921 10.587 5.767 1.00 89.31 379 SER A N 1
ATOM 3061 C CA . SER A 1 379 ? -0.576 9.999 5.906 1.00 89.31 379 SER A CA 1
ATOM 3062 C C . SER A 1 379 ? 0.395 10.427 4.793 1.00 89.31 379 SER A C 1
ATOM 3064 O O . SER A 1 379 ? 1.611 10.263 4.927 1.00 89.31 379 SER A O 1
ATOM 3066 N N . GLY A 1 380 ? -0.131 11.023 3.719 1.00 87.69 380 GLY A N 1
ATOM 3067 C CA . GLY A 1 380 ? 0.629 11.546 2.595 1.00 87.69 380 GLY A CA 1
ATOM 3068 C C . GLY A 1 380 ? 1.001 10.495 1.548 1.00 87.69 380 GLY A C 1
ATOM 3069 O O . GLY A 1 380 ? 0.645 9.315 1.624 1.00 87.69 380 GLY A O 1
ATOM 3070 N N . LYS A 1 381 ? 1.733 10.966 0.537 1.00 89.81 381 LYS A N 1
ATOM 3071 C CA . LYS A 1 381 ? 2.114 10.209 -0.661 1.00 89.81 381 LYS A CA 1
ATOM 3072 C C . LYS A 1 381 ? 3.333 9.323 -0.388 1.00 89.81 381 LYS A C 1
ATOM 3074 O O . LYS A 1 381 ? 4.284 9.743 0.279 1.00 89.81 381 LYS A O 1
ATOM 3079 N N . THR A 1 382 ? 3.348 8.116 -0.947 1.00 92.06 382 THR A N 1
ATOM 3080 C CA . THR A 1 382 ? 4.498 7.206 -0.896 1.00 92.06 382 THR A CA 1
ATOM 3081 C C . THR A 1 382 ? 5.643 7.789 -1.713 1.00 92.06 382 THR A C 1
ATOM 3083 O O . THR A 1 382 ? 5.559 7.930 -2.932 1.00 92.06 382 THR A O 1
ATOM 3086 N N . LYS A 1 383 ? 6.745 8.140 -1.051 1.00 95.69 383 LYS A N 1
ATOM 3087 C CA . LYS A 1 383 ? 7.916 8.697 -1.730 1.00 95.69 383 LYS A CA 1
ATOM 3088 C C . LYS A 1 383 ? 8.728 7.599 -2.409 1.00 95.69 383 LYS A C 1
ATOM 3090 O O . LYS A 1 383 ? 9.243 6.707 -1.728 1.00 95.69 383 LYS A O 1
ATOM 3095 N N . VAL A 1 384 ? 8.894 7.720 -3.723 1.00 98.06 384 VAL A N 1
ATOM 3096 C CA . VAL A 1 384 ? 9.682 6.796 -4.550 1.00 98.06 384 VAL A CA 1
ATOM 3097 C C . VAL A 1 384 ? 10.885 7.548 -5.103 1.00 98.06 384 VAL A C 1
ATOM 3099 O O . VAL A 1 384 ? 10.728 8.482 -5.886 1.00 98.06 384 VAL A O 1
ATOM 3102 N N . LEU A 1 385 ? 12.089 7.159 -4.684 1.00 98.44 385 LEU A N 1
ATOM 3103 C CA . LEU A 1 385 ? 13.327 7.687 -5.246 1.00 98.44 385 LEU A CA 1
ATOM 3104 C C . LEU A 1 385 ? 13.771 6.795 -6.402 1.00 98.44 385 LEU A C 1
ATOM 3106 O O . LEU A 1 385 ? 14.163 5.649 -6.191 1.00 98.44 385 LEU A O 1
ATOM 3110 N N . TYR A 1 386 ? 13.763 7.346 -7.607 1.00 98.38 386 TYR A N 1
ATOM 3111 C CA . TYR A 1 386 ? 14.315 6.716 -8.795 1.00 98.38 386 TYR A CA 1
ATOM 3112 C C . TYR A 1 386 ? 15.792 7.061 -8.948 1.00 98.38 386 TYR A C 1
ATOM 3114 O O . TYR A 1 386 ? 16.171 8.225 -8.814 1.00 98.38 386 TYR A O 1
ATOM 3122 N N . PHE A 1 387 ? 16.630 6.063 -9.228 1.00 97.56 387 PHE A N 1
ATOM 3123 C CA . PHE A 1 387 ? 18.067 6.263 -9.398 1.00 97.56 387 PHE A CA 1
ATOM 3124 C C . PHE A 1 387 ? 18.566 5.754 -10.752 1.00 97.56 387 PHE A C 1
ATOM 3126 O O . PHE A 1 387 ? 18.448 4.569 -11.075 1.00 97.56 387 PHE A O 1
ATOM 3133 N N . LEU A 1 388 ? 19.179 6.664 -11.509 1.00 95.44 388 LEU A N 1
ATOM 3134 C CA . LEU A 1 388 ? 19.878 6.410 -12.768 1.00 95.44 388 LEU A CA 1
ATOM 3135 C C . LEU A 1 388 ? 21.334 6.852 -12.641 1.00 95.44 388 LEU A C 1
ATOM 3137 O O . LEU A 1 388 ? 21.664 7.732 -11.851 1.00 95.44 388 LEU A O 1
ATOM 3141 N N . ASN A 1 389 ? 22.216 6.249 -13.435 1.00 90.94 389 ASN A N 1
ATOM 3142 C CA . ASN A 1 389 ? 23.653 6.548 -13.396 1.00 90.94 389 ASN A CA 1
ATOM 3143 C C . ASN A 1 389 ? 24.271 6.756 -14.791 1.00 90.94 389 ASN A C 1
ATOM 3145 O O . ASN A 1 389 ? 25.476 6.983 -14.916 1.00 90.94 389 ASN A O 1
ATOM 3149 N N . SER A 1 390 ? 23.447 6.659 -15.833 1.00 89.06 390 SER A N 1
ATOM 3150 C CA . SER A 1 390 ? 23.766 7.004 -17.214 1.00 89.06 390 SER A CA 1
ATOM 3151 C C . SER A 1 390 ? 23.845 8.523 -17.388 1.00 89.06 390 SER A C 1
ATOM 3153 O O . SER A 1 390 ? 23.244 9.290 -16.638 1.00 89.06 390 SER A O 1
ATOM 3155 N N . SER A 1 391 ? 24.622 8.968 -18.374 1.00 87.44 391 SER A N 1
ATOM 3156 C CA . SER A 1 391 ? 24.779 10.388 -18.725 1.00 87.44 391 SER A CA 1
ATOM 3157 C C . SER A 1 391 ? 24.004 10.790 -19.982 1.00 87.44 391 SER A C 1
ATOM 3159 O O . SER A 1 391 ? 24.095 11.934 -20.412 1.00 87.44 391 SER A O 1
ATOM 3161 N N . VAL A 1 392 ? 23.289 9.851 -20.605 1.00 87.06 392 VAL A N 1
ATOM 3162 C CA . VAL A 1 392 ? 22.623 10.032 -21.900 1.00 87.06 392 VAL A CA 1
ATOM 3163 C C . VAL A 1 392 ? 21.210 9.473 -21.848 1.00 87.06 392 VAL A C 1
ATOM 3165 O O . VAL A 1 392 ? 20.995 8.423 -21.242 1.00 87.06 392 VAL A O 1
ATOM 3168 N N . ARG A 1 393 ? 20.265 10.158 -22.495 1.00 87.81 393 ARG A N 1
ATOM 3169 C CA . ARG A 1 393 ? 18.899 9.669 -22.697 1.00 87.81 393 ARG A CA 1
ATOM 3170 C C . ARG A 1 393 ? 18.905 8.515 -23.703 1.00 87.81 393 ARG A C 1
ATOM 3172 O O . ARG A 1 393 ? 19.326 8.677 -24.846 1.00 87.81 393 ARG A O 1
ATOM 3179 N N . ALA A 1 394 ? 18.451 7.343 -23.277 1.00 84.81 394 ALA A N 1
ATOM 3180 C CA . ALA A 1 394 ? 18.219 6.175 -24.117 1.00 84.81 394 ALA A CA 1
ATOM 3181 C C . ALA A 1 394 ? 16.964 5.427 -23.621 1.00 84.81 394 ALA A C 1
ATOM 3183 O O . ALA A 1 394 ? 16.115 5.999 -22.940 1.00 84.81 394 ALA A O 1
ATOM 3184 N N . GLY A 1 395 ? 16.815 4.147 -23.976 1.00 84.56 395 GLY A N 1
ATOM 3185 C CA . GLY A 1 395 ? 15.586 3.393 -23.703 1.00 84.56 395 GLY A CA 1
ATOM 3186 C C . GLY A 1 395 ? 15.251 3.202 -22.217 1.00 84.56 395 GLY A C 1
ATOM 3187 O O . GLY A 1 395 ? 14.077 3.181 -21.867 1.00 84.56 395 GLY A O 1
ATOM 3188 N N . ALA A 1 396 ? 16.246 3.089 -21.329 1.00 88.19 396 ALA A N 1
ATOM 3189 C CA . ALA A 1 396 ? 15.989 2.906 -19.894 1.00 88.19 396 ALA A CA 1
ATOM 3190 C C . ALA A 1 396 ? 15.513 4.207 -19.227 1.00 88.19 396 ALA A C 1
ATOM 3192 O O . ALA A 1 396 ? 14.665 4.180 -18.333 1.00 88.19 396 ALA A O 1
ATOM 3193 N N . GLU A 1 397 ? 16.057 5.337 -19.675 1.00 92.19 397 GLU A N 1
ATOM 3194 C CA . GLU A 1 397 ? 15.693 6.683 -19.244 1.00 92.19 397 GLU A CA 1
ATOM 3195 C C . GLU A 1 397 ? 14.300 7.046 -19.765 1.00 92.19 397 GLU A C 1
ATOM 3197 O O . GLU A 1 397 ? 13.468 7.525 -19.000 1.00 92.19 397 GLU A O 1
ATOM 3202 N N . GLU A 1 398 ? 14.021 6.733 -21.033 1.00 89.88 398 GLU A N 1
ATOM 3203 C CA . GLU A 1 398 ? 12.707 6.911 -21.654 1.00 89.88 398 GLU A CA 1
ATOM 3204 C C . GLU A 1 398 ? 11.633 6.060 -20.958 1.00 89.88 398 GLU A C 1
ATOM 3206 O O . GLU A 1 398 ? 10.566 6.560 -20.608 1.00 89.88 398 GLU A O 1
ATOM 3211 N N . HIS A 1 399 ? 11.942 4.797 -20.645 1.00 92.56 399 HIS A N 1
ATOM 3212 C CA . HIS A 1 399 ? 11.076 3.951 -19.823 1.00 92.56 399 HIS A CA 1
ATOM 3213 C C . HIS A 1 399 ? 10.766 4.599 -18.466 1.00 92.56 399 HIS A C 1
ATOM 3215 O O . HIS A 1 399 ? 9.614 4.596 -18.032 1.00 92.56 399 HIS A O 1
ATOM 3221 N N . LEU A 1 400 ? 11.777 5.148 -17.777 1.00 94.94 400 LEU A N 1
ATOM 3222 C CA . LEU A 1 400 ? 11.556 5.790 -16.483 1.00 94.94 400 LEU A CA 1
ATOM 3223 C C . LEU A 1 400 ? 10.688 7.045 -16.622 1.00 94.94 400 LEU A C 1
ATOM 3225 O O . LEU A 1 400 ? 9.812 7.258 -15.791 1.00 94.94 400 LEU A O 1
ATOM 3229 N N . LEU A 1 401 ? 10.897 7.863 -17.656 1.00 93.62 401 LEU A N 1
ATOM 3230 C CA . LEU A 1 401 ? 10.052 9.032 -17.904 1.00 93.62 401 LEU A CA 1
ATOM 3231 C C . LEU A 1 401 ? 8.593 8.637 -18.122 1.00 93.62 401 LEU A C 1
ATOM 3233 O O . LEU A 1 401 ? 7.719 9.252 -17.519 1.00 93.62 401 LEU A O 1
ATOM 3237 N N . ARG A 1 402 ? 8.325 7.581 -18.901 1.00 92.56 402 ARG A N 1
ATOM 3238 C CA . ARG A 1 402 ? 6.965 7.054 -19.111 1.00 92.56 402 ARG A CA 1
ATOM 3239 C C . ARG A 1 402 ? 6.348 6.519 -17.819 1.00 92.56 402 ARG A C 1
ATOM 3241 O O . ARG A 1 402 ? 5.190 6.812 -17.531 1.00 92.56 402 ARG A O 1
ATOM 3248 N N . LEU A 1 403 ? 7.133 5.808 -17.007 1.00 94.81 403 LEU A N 1
ATOM 3249 C CA . LEU A 1 403 ? 6.701 5.351 -15.685 1.00 94.81 403 LEU A CA 1
ATOM 3250 C C . LEU A 1 403 ? 6.371 6.535 -14.771 1.00 94.81 403 LEU A C 1
ATOM 3252 O O . LEU A 1 403 ? 5.332 6.530 -14.123 1.00 94.81 403 LEU A O 1
ATOM 3256 N N . ILE A 1 404 ? 7.222 7.566 -14.729 1.00 96.12 404 ILE A N 1
ATOM 3257 C CA . ILE A 1 404 ? 6.940 8.786 -13.971 1.00 96.12 404 ILE A CA 1
ATOM 3258 C C . ILE A 1 404 ? 5.683 9.454 -14.532 1.00 96.12 404 ILE A C 1
ATOM 3260 O O . ILE A 1 404 ? 4.831 9.809 -13.732 1.00 96.12 404 ILE A O 1
ATOM 3264 N N . LYS A 1 405 ? 5.522 9.600 -15.851 1.00 95.12 405 LYS A N 1
ATOM 3265 C CA . LYS A 1 405 ? 4.363 10.258 -16.480 1.00 95.12 405 LYS A CA 1
ATOM 3266 C C . LYS A 1 405 ? 3.035 9.683 -15.993 1.00 95.12 405 LYS A C 1
ATOM 3268 O O . LYS A 1 405 ? 2.180 10.462 -15.590 1.00 95.12 405 LYS A O 1
ATOM 3273 N N . GLY A 1 406 ? 2.872 8.361 -16.002 1.00 94.25 406 GLY A N 1
ATOM 3274 C CA . GLY A 1 406 ? 1.589 7.751 -15.640 1.00 94.25 406 GLY A CA 1
ATOM 3275 C C . GLY A 1 406 ? 1.457 7.283 -14.186 1.00 94.25 406 GLY A C 1
ATOM 3276 O O . GLY A 1 406 ? 0.402 6.778 -13.833 1.00 94.25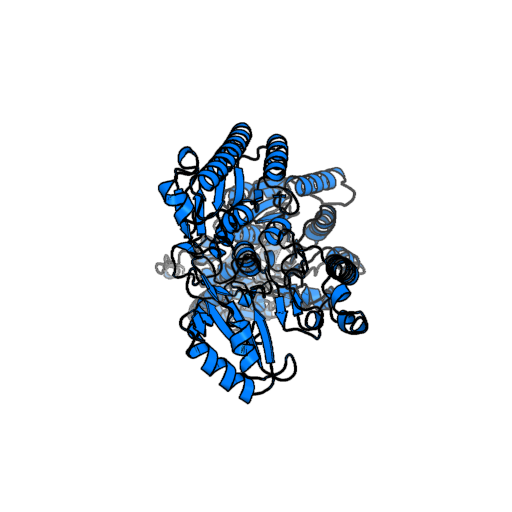 406 GLY A O 1
ATOM 3277 N N . LEU A 1 407 ? 2.493 7.424 -13.349 1.00 94.88 407 LEU A N 1
ATOM 3278 C CA . LEU A 1 407 ? 2.411 7.102 -11.918 1.00 94.88 407 LEU A CA 1
ATOM 3279 C C . LEU A 1 407 ? 1.295 7.919 -11.248 1.00 94.88 407 LEU A C 1
ATOM 3281 O O . LEU A 1 407 ? 1.285 9.143 -11.393 1.00 94.88 407 LEU A O 1
ATOM 3285 N N . ASP A 1 408 ? 0.441 7.282 -10.448 1.00 93.88 408 ASP A N 1
ATOM 3286 C CA . ASP A 1 408 ? -0.619 7.952 -9.696 1.00 93.88 408 ASP A CA 1
ATOM 3287 C C . ASP A 1 408 ? -0.014 8.968 -8.716 1.00 93.88 408 ASP A C 1
ATOM 3289 O O . ASP A 1 408 ? 0.596 8.630 -7.691 1.00 93.88 408 ASP A O 1
ATOM 3293 N N . LYS A 1 409 ? -0.182 10.249 -9.049 1.00 91.38 409 LYS A N 1
ATOM 3294 C CA . LYS A 1 409 ? 0.370 11.362 -8.280 1.00 91.38 409 LYS A CA 1
ATOM 3295 C C . LYS A 1 409 ? -0.355 11.590 -6.979 1.00 91.38 409 LYS A C 1
ATOM 3297 O O . LYS A 1 409 ? 0.232 12.254 -6.134 1.00 91.38 409 LYS A O 1
ATOM 3302 N N . GLU A 1 410 ? -1.551 11.055 -6.774 1.00 85.44 410 GLU A N 1
ATOM 3303 C CA . GLU A 1 410 ? -2.249 11.130 -5.493 1.00 85.44 410 GLU A CA 1
ATOM 3304 C C . GLU A 1 410 ? -1.740 10.095 -4.498 1.00 85.44 410 GLU A C 1
ATOM 3306 O O . GLU A 1 410 ? -1.738 10.338 -3.290 1.00 85.44 410 GLU A O 1
ATOM 3311 N N . ARG A 1 411 ? -1.173 8.994 -4.994 1.00 86.00 411 ARG A N 1
ATOM 3312 C CA . ARG A 1 411 ? -0.609 7.933 -4.152 1.00 86.00 411 ARG A CA 1
ATOM 3313 C C . ARG A 1 411 ? 0.905 8.017 -4.006 1.00 86.00 411 ARG A C 1
ATOM 3315 O O . ARG A 1 411 ? 1.425 7.688 -2.936 1.00 86.00 411 ARG A O 1
ATOM 3322 N N . PHE A 1 412 ? 1.625 8.487 -5.025 1.00 93.75 412 PHE A N 1
ATOM 3323 C CA . PHE A 1 412 ? 3.087 8.460 -5.063 1.00 93.75 412 PHE A CA 1
ATOM 3324 C C . PHE A 1 412 ? 3.715 9.835 -5.315 1.00 93.75 412 PHE A C 1
ATOM 3326 O O . PHE A 1 412 ? 3.268 10.623 -6.142 1.00 93.75 412 PHE A O 1
ATOM 3333 N N . ALA A 1 413 ? 4.827 10.101 -4.626 1.00 95.44 413 ALA A N 1
ATOM 3334 C CA . ALA A 1 413 ? 5.644 11.301 -4.792 1.00 95.44 413 ALA A CA 1
ATOM 3335 C C . ALA A 1 413 ? 7.019 10.924 -5.380 1.00 95.44 413 ALA A C 1
ATOM 3337 O O . ALA A 1 413 ? 7.904 10.489 -4.630 1.00 95.44 413 ALA A O 1
ATOM 3338 N N . PRO A 1 414 ? 7.215 11.050 -6.705 1.00 98.00 414 PRO A N 1
ATOM 3339 C CA . PRO A 1 414 ? 8.457 10.651 -7.355 1.00 98.00 414 PRO A CA 1
ATOM 3340 C C . PRO A 1 414 ? 9.595 11.657 -7.127 1.00 98.00 414 PRO A C 1
ATOM 3342 O O . PRO A 1 414 ? 9.415 12.876 -7.178 1.00 98.00 414 PRO A O 1
ATOM 3345 N N . LEU A 1 415 ? 10.797 11.126 -6.911 1.00 98.12 415 LEU A N 1
ATOM 3346 C CA . LEU A 1 415 ? 12.052 11.867 -6.825 1.00 98.12 415 LEU A CA 1
ATOM 3347 C C . LEU A 1 415 ? 13.082 11.221 -7.757 1.00 98.12 415 LEU A C 1
ATOM 3349 O O . LEU A 1 415 ? 13.519 10.104 -7.503 1.00 98.12 415 LEU A O 1
ATOM 3353 N N . LEU A 1 416 ? 13.497 11.916 -8.810 1.00 98.06 416 LEU A N 1
ATOM 3354 C CA . LEU A 1 416 ? 14.548 11.475 -9.721 1.00 98.06 416 LEU A CA 1
ATOM 3355 C C . LEU A 1 416 ? 15.925 11.911 -9.203 1.00 98.06 416 LEU A C 1
ATOM 3357 O O . LEU A 1 416 ? 16.184 13.101 -9.019 1.00 98.06 416 LEU A O 1
ATOM 3361 N N . ALA A 1 417 ? 16.824 10.951 -9.007 1.00 97.19 417 ALA A N 1
ATOM 3362 C CA . ALA A 1 417 ? 18.233 11.182 -8.722 1.00 97.19 417 ALA A CA 1
ATOM 3363 C C . ALA A 1 417 ? 19.104 10.620 -9.856 1.00 97.19 417 ALA A C 1
ATOM 3365 O O . ALA A 1 417 ? 19.127 9.411 -10.089 1.00 97.19 417 ALA A O 1
ATOM 3366 N N . CYS A 1 418 ? 19.825 11.490 -10.562 1.00 96.25 418 CYS A N 1
ATOM 3367 C CA . CYS A 1 418 ? 20.669 11.097 -11.695 1.00 96.25 418 CYS A CA 1
ATOM 3368 C C . CYS A 1 418 ? 21.851 12.061 -11.912 1.00 96.25 418 CYS A C 1
ATOM 3370 O O . CYS A 1 418 ? 21.887 13.127 -11.290 1.00 96.25 418 CYS A O 1
ATOM 3372 N N . PRO A 1 419 ? 22.837 11.730 -12.771 1.00 95.94 419 PRO A N 1
ATOM 3373 C CA . PRO A 1 419 ? 23.915 12.651 -13.126 1.00 95.94 419 PRO A CA 1
ATOM 3374 C C . PRO A 1 419 ? 23.395 13.969 -13.715 1.00 95.94 419 PRO A C 1
ATOM 3376 O O . PRO A 1 419 ? 22.311 14.011 -14.299 1.00 95.94 419 PRO A O 1
ATOM 3379 N N . GLN A 1 420 ? 24.179 15.041 -13.569 1.00 95.19 420 GLN A N 1
ATOM 3380 C CA . GLN A 1 420 ? 23.795 16.389 -14.006 1.00 95.19 420 GLN A CA 1
ATOM 3381 C C . GLN A 1 420 ? 23.560 16.451 -15.520 1.00 95.19 420 GLN A C 1
ATOM 3383 O O . GLN A 1 420 ? 22.646 17.127 -15.977 1.00 95.19 420 GLN A O 1
ATOM 3388 N N . GLU A 1 421 ? 24.362 15.718 -16.288 1.00 95.06 421 GLU A N 1
ATOM 3389 C CA . GLU A 1 421 ? 24.302 15.669 -17.747 1.00 95.06 421 GLU A CA 1
ATOM 3390 C C . GLU A 1 421 ? 22.991 15.049 -18.235 1.00 95.06 421 GLU A C 1
ATOM 3392 O O . GLU A 1 421 ? 22.392 15.531 -19.194 1.00 95.06 421 GLU A O 1
ATOM 3397 N N . LEU A 1 422 ? 22.519 14.003 -17.548 1.00 94.56 422 LEU A N 1
ATOM 3398 C CA . LEU A 1 422 ? 21.218 13.411 -17.840 1.00 94.56 422 LEU A CA 1
ATOM 3399 C C . LEU A 1 422 ? 20.090 14.325 -17.362 1.00 94.56 422 LEU A C 1
ATOM 3401 O O . LEU A 1 422 ? 19.105 14.505 -18.070 1.00 94.56 422 LEU A O 1
ATOM 3405 N N . LEU A 1 423 ? 20.246 14.945 -16.190 1.00 95.00 423 LEU A N 1
ATOM 3406 C CA . LEU A 1 423 ? 19.243 15.862 -15.661 1.00 95.00 423 LEU A CA 1
ATOM 3407 C C . LEU A 1 423 ? 18.995 17.050 -16.605 1.00 95.00 423 LEU A C 1
ATOM 3409 O O . LEU A 1 423 ? 17.854 17.469 -16.751 1.00 95.00 423 LEU A O 1
ATOM 3413 N N . ALA A 1 424 ? 20.030 17.538 -17.291 1.00 95.62 424 ALA A N 1
ATOM 3414 C CA . ALA A 1 424 ? 19.895 18.570 -18.319 1.00 95.62 424 ALA A CA 1
ATOM 3415 C C . ALA A 1 424 ? 19.071 18.119 -19.543 1.00 95.62 424 ALA A C 1
ATOM 3417 O O . ALA A 1 424 ? 18.481 18.957 -20.210 1.00 95.62 424 ALA A O 1
ATOM 3418 N N . GLN A 1 425 ? 19.010 16.814 -19.832 1.00 93.44 425 GLN A N 1
ATOM 3419 C CA . GLN A 1 425 ? 18.262 16.258 -20.969 1.00 93.44 425 GLN A CA 1
ATOM 3420 C C . GLN A 1 425 ? 16.807 15.913 -20.632 1.00 93.44 425 GLN A C 1
ATOM 3422 O O . GLN A 1 425 ? 15.966 15.969 -21.520 1.00 93.44 425 GLN A O 1
ATOM 3427 N N . ILE A 1 426 ? 16.516 15.491 -19.392 1.00 94.62 426 ILE A N 1
ATOM 3428 C CA . ILE A 1 426 ? 15.196 14.934 -19.025 1.00 94.62 426 ILE A CA 1
ATOM 3429 C C . ILE A 1 426 ? 14.541 15.591 -17.804 1.00 94.62 426 ILE A C 1
ATOM 3431 O O . ILE A 1 426 ? 13.408 15.263 -17.456 1.00 94.62 426 ILE A O 1
ATOM 3435 N N . GLY A 1 427 ? 15.249 16.479 -17.104 1.00 94.19 427 GLY A N 1
ATOM 3436 C CA . GLY A 1 427 ? 14.811 17.024 -15.818 1.00 94.19 427 GLY A CA 1
ATOM 3437 C C . GLY A 1 427 ? 13.563 17.892 -15.914 1.00 94.19 427 GLY A C 1
ATOM 3438 O O . GLY A 1 427 ? 12.719 17.835 -15.021 1.00 94.19 427 GLY A O 1
ATOM 3439 N N . GLU A 1 428 ? 13.420 18.658 -16.997 1.00 95.44 428 GLU A N 1
ATOM 3440 C CA . GLU A 1 428 ? 12.228 19.475 -17.234 1.00 95.44 428 GLU A CA 1
ATOM 3441 C C . GLU A 1 428 ? 10.991 18.596 -17.467 1.00 95.44 428 GLU A C 1
ATOM 3443 O O . GLU A 1 428 ? 9.979 18.778 -16.794 1.00 95.44 428 GLU A O 1
ATOM 3448 N N . GLU A 1 429 ? 11.092 17.583 -18.335 1.00 94.94 429 GLU A N 1
ATOM 3449 C CA . GLU A 1 429 ? 10.021 16.606 -18.580 1.00 94.94 429 GLU A CA 1
ATOM 3450 C C . GLU A 1 429 ? 9.637 15.859 -17.299 1.00 94.94 429 GLU A C 1
ATOM 3452 O O . GLU A 1 429 ? 8.461 15.798 -16.943 1.00 94.94 429 GLU A O 1
ATOM 3457 N N . ALA A 1 430 ? 10.624 15.353 -16.554 1.00 96.25 430 ALA A N 1
ATOM 3458 C CA . ALA A 1 430 ? 10.380 14.673 -15.286 1.00 96.25 430 ALA A CA 1
ATOM 3459 C C . ALA A 1 430 ? 9.664 15.588 -14.276 1.00 96.25 430 ALA A C 1
ATOM 3461 O O . ALA A 1 430 ? 8.738 15.146 -13.593 1.00 96.25 430 ALA A O 1
ATOM 3462 N N . SER A 1 431 ? 10.052 16.866 -14.211 1.00 96.00 431 SER A N 1
ATOM 3463 C CA . SER A 1 431 ? 9.425 17.858 -13.328 1.00 96.00 431 SER A CA 1
ATOM 3464 C C . SER A 1 431 ? 8.003 18.202 -13.763 1.00 96.00 431 SER A C 1
ATOM 3466 O O . SER A 1 431 ? 7.114 18.283 -12.917 1.00 96.00 431 SER A O 1
ATOM 3468 N N . ARG A 1 432 ? 7.755 18.314 -15.074 1.00 96.44 432 ARG A N 1
ATOM 3469 C CA . ARG A 1 432 ? 6.414 18.487 -15.653 1.00 96.44 432 ARG A CA 1
ATOM 3470 C C . ARG A 1 432 ? 5.502 17.303 -15.328 1.00 96.44 432 ARG A C 1
ATOM 3472 O O . ARG A 1 432 ? 4.324 17.491 -15.057 1.00 96.44 432 ARG A O 1
ATOM 3479 N N . TYR A 1 433 ? 6.062 16.097 -15.263 1.00 95.44 433 TYR A N 1
ATOM 3480 C CA . TYR A 1 433 ? 5.380 14.890 -14.788 1.00 95.44 433 TYR A CA 1
ATOM 3481 C C . TYR A 1 433 ? 5.344 14.763 -13.252 1.00 95.44 433 TYR A C 1
ATOM 3483 O O . TYR A 1 433 ? 5.083 13.685 -12.714 1.00 95.44 433 TYR A O 1
ATOM 3491 N N . GLY A 1 434 ? 5.616 15.838 -12.510 1.00 94.31 434 GLY A N 1
ATOM 3492 C CA . GLY A 1 434 ? 5.476 15.897 -11.055 1.00 94.31 434 GLY A CA 1
ATOM 3493 C C . GLY A 1 434 ? 6.616 15.258 -10.256 1.00 94.31 434 GLY A C 1
ATOM 3494 O O . GLY A 1 434 ? 6.460 15.044 -9.053 1.00 94.31 434 GLY A O 1
ATOM 3495 N N . ALA A 1 435 ? 7.755 14.926 -10.876 1.00 97.00 435 ALA A N 1
ATOM 3496 C CA . ALA A 1 435 ? 8.928 14.446 -10.148 1.00 97.00 435 ALA A CA 1
ATOM 3497 C C . ALA A 1 435 ? 9.811 15.592 -9.660 1.00 97.00 435 ALA A C 1
ATOM 3499 O O . ALA A 1 435 ? 10.237 16.460 -10.416 1.00 97.00 435 ALA A O 1
ATOM 3500 N N . ARG A 1 436 ? 10.191 15.543 -8.383 1.00 96.94 436 ARG A N 1
ATOM 3501 C CA . ARG A 1 436 ? 11.312 16.359 -7.903 1.00 96.94 436 ARG A CA 1
ATOM 3502 C C . ARG A 1 436 ? 12.603 15.783 -8.470 1.00 96.94 436 ARG A C 1
ATOM 3504 O O . ARG A 1 436 ? 12.737 14.567 -8.553 1.00 96.94 436 ARG A O 1
ATOM 3511 N N . CYS A 1 437 ? 13.573 16.626 -8.803 1.00 96.75 437 CYS A N 1
ATOM 3512 C CA . CYS A 1 437 ? 14.830 16.168 -9.387 1.00 96.75 437 CYS A CA 1
ATOM 3513 C C . CYS A 1 437 ? 16.048 16.580 -8.550 1.00 96.75 437 CYS A C 1
ATOM 3515 O O . CYS A 1 437 ? 16.081 17.660 -7.960 1.00 96.75 437 CYS A O 1
ATOM 3517 N N . CYS A 1 438 ? 17.065 15.719 -8.490 1.00 95.88 438 CYS A N 1
ATOM 3518 C CA . CYS A 1 438 ? 18.314 15.988 -7.785 1.00 95.88 438 CYS A CA 1
ATOM 3519 C C . CYS A 1 438 ? 19.521 15.407 -8.531 1.00 95.88 438 CYS A C 1
ATOM 3521 O O . CYS A 1 438 ? 19.554 14.228 -8.876 1.00 95.88 438 CYS A O 1
ATOM 3523 N N . ALA A 1 439 ? 20.560 16.219 -8.713 1.00 95.75 439 ALA A N 1
ATOM 3524 C CA . ALA A 1 439 ? 21.786 15.772 -9.356 1.00 95.75 439 ALA A CA 1
ATOM 3525 C C . ALA A 1 439 ? 22.657 14.934 -8.405 1.00 95.75 439 ALA A C 1
ATOM 3527 O O . ALA A 1 439 ? 23.260 15.463 -7.461 1.00 95.75 439 ALA A O 1
ATOM 3528 N N . VAL A 1 440 ? 22.773 13.632 -8.660 1.00 93.75 440 VAL A N 1
ATOM 3529 C CA . VAL A 1 440 ? 23.650 12.699 -7.940 1.00 93.75 440 VAL A CA 1
ATOM 3530 C C . VAL A 1 440 ? 24.185 11.644 -8.908 1.00 93.75 440 VAL A C 1
ATOM 3532 O O . VAL A 1 440 ? 23.433 11.020 -9.640 1.00 93.75 440 VAL A O 1
ATOM 3535 N N . SER A 1 441 ? 25.496 11.407 -8.878 1.00 91.62 441 SER A N 1
ATOM 3536 C CA . SER A 1 441 ? 26.170 10.412 -9.722 1.00 91.62 441 SER A CA 1
ATOM 3537 C C . SER A 1 441 ? 27.163 9.622 -8.884 1.00 91.62 441 SER A C 1
ATOM 3539 O O . SER A 1 441 ? 27.997 10.230 -8.217 1.00 91.62 441 SER A O 1
ATOM 3541 N N . ILE A 1 442 ? 27.096 8.289 -8.892 1.00 90.88 442 ILE A N 1
ATOM 3542 C CA . ILE A 1 442 ? 28.036 7.437 -8.145 1.00 90.88 442 ILE A CA 1
ATOM 3543 C C . ILE A 1 442 ? 28.655 6.442 -9.114 1.00 90.88 442 ILE A C 1
ATOM 3545 O O . ILE A 1 442 ? 28.100 5.385 -9.376 1.00 90.88 442 ILE A O 1
ATOM 3549 N N . ARG A 1 443 ? 29.840 6.751 -9.644 1.00 87.44 443 ARG A N 1
ATOM 3550 C CA . ARG A 1 443 ? 30.523 5.859 -10.600 1.00 87.44 443 ARG A CA 1
ATOM 3551 C C . ARG A 1 443 ? 31.463 4.849 -9.935 1.00 87.44 443 ARG A C 1
ATOM 3553 O O . ARG A 1 443 ? 31.764 3.810 -10.518 1.00 87.44 443 ARG A O 1
ATOM 3560 N N . ARG A 1 444 ? 31.977 5.156 -8.737 1.00 89.06 444 ARG A N 1
ATOM 3561 C CA . ARG A 1 444 ? 32.990 4.356 -8.022 1.00 89.06 444 ARG A CA 1
ATOM 3562 C C . ARG A 1 444 ? 32.772 4.432 -6.511 1.00 89.06 444 ARG A C 1
ATOM 3564 O O . ARG A 1 444 ? 32.534 5.516 -5.990 1.00 89.06 444 ARG A O 1
ATOM 3571 N N . TRP A 1 445 ? 32.984 3.316 -5.807 1.00 88.81 445 TRP A N 1
ATOM 3572 C CA . TRP A 1 445 ? 32.897 3.241 -4.337 1.00 88.81 445 TRP A CA 1
ATOM 3573 C C . TRP A 1 445 ? 33.903 4.142 -3.603 1.00 88.81 445 TRP A C 1
ATOM 3575 O O . TRP A 1 445 ? 33.661 4.550 -2.477 1.00 88.81 445 TRP A O 1
ATOM 3585 N N . ARG A 1 446 ? 35.008 4.511 -4.263 1.00 89.00 446 ARG A N 1
ATOM 3586 C CA . ARG A 1 446 ? 36.011 5.444 -3.724 1.00 89.00 446 ARG A CA 1
ATOM 3587 C C . ARG A 1 446 ? 35.549 6.906 -3.727 1.00 89.00 446 ARG A C 1
ATOM 3589 O O . ARG A 1 446 ? 36.187 7.738 -3.095 1.00 89.00 446 ARG A O 1
ATOM 3596 N N . ASN A 1 447 ? 34.464 7.245 -4.430 1.00 89.00 447 ASN A N 1
ATOM 3597 C CA . ASN A 1 447 ? 33.958 8.616 -4.472 1.00 89.00 447 ASN A CA 1
ATOM 3598 C C . ASN A 1 447 ? 33.041 8.902 -3.271 1.00 89.00 447 ASN A C 1
ATOM 3600 O O . ASN A 1 447 ? 31.818 9.019 -3.400 1.00 89.00 447 ASN A O 1
ATOM 3604 N N . LEU A 1 448 ? 33.657 9.008 -2.091 1.00 92.19 448 LEU A N 1
ATOM 3605 C CA . LEU A 1 448 ? 32.954 9.167 -0.819 1.00 92.19 448 LEU A CA 1
ATOM 3606 C C . LEU A 1 448 ? 32.058 10.412 -0.797 1.00 92.19 448 LEU A C 1
ATOM 3608 O O . LEU A 1 448 ? 30.955 10.351 -0.267 1.00 92.19 448 LEU A O 1
ATOM 3612 N N . ARG A 1 449 ? 32.461 11.518 -1.441 1.00 93.19 449 ARG A N 1
ATOM 3613 C CA . ARG A 1 449 ? 31.652 12.752 -1.511 1.00 93.19 449 ARG A CA 1
ATOM 3614 C C . ARG A 1 449 ? 30.266 12.501 -2.111 1.00 93.19 449 ARG A C 1
ATOM 3616 O O . ARG A 1 449 ? 29.266 12.959 -1.563 1.00 93.19 449 ARG A O 1
ATOM 3623 N N . HIS A 1 450 ? 30.193 11.748 -3.208 1.00 92.50 450 HIS A N 1
ATOM 3624 C CA . HIS A 1 450 ? 28.926 11.447 -3.878 1.00 92.50 450 HIS A CA 1
ATOM 3625 C C . HIS A 1 450 ? 28.101 10.399 -3.123 1.00 92.50 450 HIS A C 1
ATOM 3627 O O . HIS A 1 450 ? 26.876 10.511 -3.077 1.00 92.50 450 HIS A O 1
ATOM 3633 N N . ILE A 1 451 ? 28.761 9.441 -2.466 1.00 95.25 451 ILE A N 1
ATOM 3634 C CA . ILE A 1 451 ? 28.106 8.491 -1.554 1.00 95.25 451 ILE A CA 1
ATOM 3635 C C . ILE A 1 451 ? 27.458 9.238 -0.386 1.00 95.25 451 ILE A C 1
ATOM 3637 O O . ILE A 1 451 ? 26.271 9.056 -0.126 1.00 95.25 451 ILE A O 1
ATOM 3641 N N . PHE A 1 452 ? 28.195 10.137 0.273 1.00 94.69 452 PHE A N 1
ATOM 3642 C CA . PHE A 1 452 ? 27.662 10.963 1.354 1.00 94.69 452 PHE A CA 1
ATOM 3643 C C . PHE A 1 452 ? 26.539 11.882 0.868 1.00 94.69 452 PHE A C 1
ATOM 3645 O O . PHE A 1 452 ? 25.544 12.037 1.572 1.00 94.69 452 PHE A O 1
ATOM 3652 N N . LYS A 1 453 ? 26.643 12.453 -0.342 1.00 95.38 453 LYS A N 1
ATOM 3653 C CA . LYS A 1 453 ? 25.555 13.238 -0.950 1.00 95.38 453 LYS A CA 1
ATOM 3654 C C . LYS A 1 453 ? 24.283 12.399 -1.114 1.00 95.38 453 LYS A C 1
ATOM 3656 O O . LYS A 1 453 ? 23.209 12.859 -0.734 1.00 95.38 453 LYS A O 1
ATOM 3661 N N . PHE A 1 454 ? 24.402 11.173 -1.622 1.00 96.69 454 PHE A N 1
ATOM 3662 C CA . PHE A 1 454 ? 23.262 10.271 -1.798 1.00 96.69 454 PHE A CA 1
ATOM 3663 C C . PHE A 1 454 ? 22.678 9.789 -0.465 1.00 96.69 454 PHE A C 1
ATOM 3665 O O . PHE A 1 454 ? 21.467 9.825 -0.285 1.00 96.69 454 PHE A O 1
ATOM 3672 N N . LEU A 1 455 ? 23.514 9.423 0.511 1.00 96.62 455 LEU A N 1
ATOM 3673 C CA . LEU A 1 455 ? 23.051 9.061 1.856 1.00 96.62 455 LEU A CA 1
ATOM 3674 C C . LEU A 1 455 ? 22.322 10.221 2.538 1.00 96.62 455 LEU A C 1
ATOM 3676 O O . LEU A 1 455 ? 21.245 10.022 3.094 1.00 96.62 455 LEU A O 1
ATOM 3680 N N . ARG A 1 456 ? 22.852 11.448 2.448 1.00 95.88 456 ARG A N 1
ATOM 3681 C CA . ARG A 1 456 ? 22.162 12.647 2.952 1.00 95.88 456 ARG A CA 1
ATOM 3682 C C . ARG A 1 456 ? 20.818 12.852 2.262 1.00 95.88 456 ARG A C 1
ATOM 3684 O O . ARG A 1 456 ? 19.857 13.199 2.941 1.00 95.88 456 ARG A O 1
ATOM 3691 N N . LEU A 1 457 ? 20.733 12.613 0.951 1.00 96.62 457 LEU A N 1
ATOM 3692 C CA . LEU A 1 457 ? 19.470 12.669 0.215 1.00 96.62 457 LEU A CA 1
ATOM 3693 C C . LEU A 1 457 ? 18.469 11.634 0.753 1.00 96.62 457 LEU A C 1
ATOM 3695 O O . LEU A 1 457 ? 17.343 11.999 1.071 1.00 96.62 457 LEU A O 1
ATOM 3699 N N . LEU A 1 458 ? 18.887 10.378 0.937 1.00 97.44 458 LEU A N 1
ATOM 3700 C CA . LEU A 1 458 ? 18.041 9.310 1.484 1.00 97.44 458 LEU A CA 1
ATOM 3701 C C . LEU A 1 458 ? 17.557 9.614 2.911 1.00 97.44 458 LEU A C 1
ATOM 3703 O O . LEU A 1 458 ? 16.380 9.431 3.214 1.00 97.44 458 LEU A O 1
ATOM 3707 N N . ILE A 1 459 ? 18.442 10.118 3.774 1.00 94.62 459 ILE A N 1
ATOM 3708 C CA . ILE A 1 459 ? 18.120 10.479 5.165 1.00 94.62 459 ILE A CA 1
ATOM 3709 C C . ILE A 1 459 ? 17.171 11.683 5.220 1.00 94.62 459 ILE A C 1
ATOM 3711 O O . ILE A 1 459 ? 16.250 11.705 6.038 1.00 94.62 459 ILE A O 1
ATOM 3715 N N . LYS A 1 460 ? 17.383 12.678 4.350 1.00 93.12 460 LYS A N 1
ATOM 3716 C CA . LYS A 1 460 ? 16.560 13.891 4.278 1.00 93.12 460 LYS A CA 1
ATOM 3717 C C . LYS A 1 460 ? 15.170 13.595 3.724 1.00 93.12 460 LYS A C 1
ATOM 3719 O O . LYS A 1 460 ? 14.175 14.023 4.301 1.00 93.12 460 LYS A O 1
ATOM 3724 N N . GLU A 1 461 ? 15.100 12.893 2.598 1.00 93.69 461 GLU A N 1
ATOM 3725 C CA . GLU A 1 461 ? 13.849 12.691 1.864 1.00 93.69 461 GLU A CA 1
ATOM 3726 C C . GLU A 1 461 ? 13.016 11.539 2.429 1.00 93.69 461 GLU A C 1
ATOM 3728 O O . GLU A 1 461 ? 11.787 11.580 2.319 1.00 93.69 461 GLU A O 1
ATOM 3733 N N . LYS A 1 462 ? 13.673 10.569 3.086 1.00 94.19 462 LYS A N 1
ATOM 3734 C CA . LYS A 1 462 ? 13.078 9.360 3.675 1.00 94.19 462 LYS A CA 1
ATOM 3735 C C . LYS A 1 462 ? 12.169 8.619 2.685 1.00 94.19 462 LYS A C 1
ATOM 3737 O O . LYS A 1 462 ? 10.994 8.422 2.988 1.00 94.19 462 LYS A O 1
ATOM 3742 N N . PRO A 1 463 ? 12.672 8.218 1.502 1.00 96.69 463 PRO A N 1
ATOM 3743 C CA . PRO A 1 463 ? 11.856 7.461 0.567 1.00 96.69 463 PRO A CA 1
ATOM 3744 C C . PRO A 1 463 ? 11.433 6.120 1.180 1.00 96.69 463 PRO A C 1
ATOM 3746 O O . PRO A 1 463 ? 12.204 5.488 1.914 1.00 96.69 463 PRO A O 1
ATOM 3749 N N . ALA A 1 464 ? 10.209 5.706 0.863 1.00 96.38 464 ALA A N 1
ATOM 3750 C CA . ALA A 1 464 ? 9.695 4.374 1.168 1.00 96.38 464 ALA A CA 1
ATOM 3751 C C . ALA A 1 464 ? 10.275 3.336 0.196 1.00 96.38 464 ALA A C 1
ATOM 3753 O O . ALA A 1 464 ? 10.570 2.205 0.583 1.00 96.38 464 ALA A O 1
ATOM 3754 N N . VAL A 1 465 ? 10.503 3.768 -1.050 1.00 98.12 465 VAL A N 1
ATOM 3755 C CA . VAL A 1 465 ? 11.037 2.943 -2.132 1.00 98.12 465 VAL A CA 1
ATOM 3756 C C . VAL A 1 465 ? 12.249 3.619 -2.763 1.00 98.12 465 VAL A C 1
ATOM 3758 O O . VAL A 1 465 ? 12.199 4.801 -3.103 1.00 98.12 465 VAL A O 1
ATOM 3761 N N . VAL A 1 466 ? 13.329 2.865 -2.963 1.00 98.44 466 VAL A N 1
ATOM 3762 C CA . VAL A 1 466 ? 14.413 3.237 -3.882 1.00 98.44 466 VAL A CA 1
ATOM 3763 C C . VAL A 1 466 ? 14.363 2.299 -5.079 1.00 98.44 466 VAL A C 1
ATOM 3765 O O . VAL A 1 466 ? 14.579 1.099 -4.926 1.00 98.44 466 VAL A O 1
ATOM 3768 N N . HIS A 1 467 ? 14.091 2.844 -6.260 1.00 98.44 467 HIS A N 1
ATOM 3769 C CA . HIS A 1 467 ? 13.998 2.097 -7.506 1.00 98.44 467 HIS A CA 1
ATOM 3770 C C . HIS A 1 467 ? 15.152 2.483 -8.439 1.00 98.44 467 HIS A C 1
ATOM 3772 O O . HIS A 1 467 ? 15.186 3.565 -9.021 1.00 98.44 467 HIS A O 1
ATOM 3778 N N . ALA A 1 468 ? 16.133 1.594 -8.567 1.00 97.50 468 ALA A N 1
ATOM 3779 C CA . ALA A 1 468 ? 17.268 1.773 -9.459 1.00 97.50 468 ALA A CA 1
ATOM 3780 C C . ALA A 1 468 ? 17.009 1.140 -10.833 1.00 97.50 468 ALA A C 1
ATOM 3782 O O . ALA A 1 468 ? 16.429 0.062 -10.936 1.00 97.50 468 ALA A O 1
ATOM 3783 N N . HIS A 1 469 ? 17.486 1.776 -11.898 1.00 95.44 469 HIS A N 1
ATOM 3784 C CA . HIS A 1 469 ? 17.374 1.236 -13.253 1.00 95.44 469 HIS A CA 1
ATOM 3785 C C . HIS A 1 469 ? 18.739 0.703 -13.693 1.00 95.44 469 HIS A C 1
ATOM 3787 O O . HIS A 1 469 ? 19.711 1.454 -13.756 1.00 95.44 469 HIS A O 1
ATOM 3793 N N . GLN A 1 470 ? 18.785 -0.593 -14.021 1.00 91.44 470 GLN A N 1
ATOM 3794 C CA . GLN A 1 470 ? 19.977 -1.393 -14.328 1.00 91.44 470 GLN A CA 1
ATOM 3795 C C . GLN A 1 470 ? 20.866 -1.735 -13.119 1.00 91.44 470 GLN A C 1
ATOM 3797 O O . GLN A 1 470 ? 20.998 -0.979 -12.152 1.00 91.44 470 GLN A O 1
ATOM 3802 N N . PHE A 1 471 ? 21.576 -2.862 -13.234 1.00 90.56 471 PHE A N 1
ATOM 3803 C CA . PHE A 1 471 ? 22.468 -3.375 -12.191 1.00 90.56 471 PHE A CA 1
ATOM 3804 C C . PHE A 1 471 ? 23.572 -2.382 -11.778 1.00 90.56 471 PHE A C 1
ATOM 3806 O O . PHE A 1 471 ? 23.967 -2.295 -10.614 1.00 90.56 471 PHE A O 1
ATOM 3813 N N . PHE A 1 472 ? 24.085 -1.584 -12.721 1.00 91.88 472 PHE A N 1
ATOM 3814 C CA . PHE A 1 472 ? 25.129 -0.606 -12.407 1.00 91.88 472 PHE A CA 1
ATOM 3815 C C . PHE A 1 472 ? 24.641 0.527 -11.489 1.00 91.88 472 PHE A C 1
ATOM 3817 O O . PHE A 1 472 ? 25.436 1.079 -10.729 1.00 91.88 472 PHE A O 1
ATOM 3824 N N . ALA A 1 473 ? 23.354 0.872 -11.529 1.00 93.25 473 ALA A N 1
ATOM 3825 C CA . ALA A 1 473 ? 22.763 1.824 -10.598 1.00 93.25 473 ALA A CA 1
ATOM 3826 C C . ALA A 1 473 ? 22.444 1.140 -9.256 1.00 93.25 473 ALA A C 1
ATOM 3828 O O . ALA A 1 473 ? 22.800 1.657 -8.191 1.00 93.25 473 ALA A O 1
ATOM 3829 N N . SER A 1 474 ? 21.847 -0.057 -9.298 1.00 94.75 474 SER A N 1
ATOM 3830 C CA . SER A 1 474 ? 21.414 -0.793 -8.102 1.00 94.75 474 SER A CA 1
ATOM 3831 C C . SER A 1 474 ? 22.571 -1.203 -7.193 1.00 94.75 474 SER A C 1
ATOM 3833 O O . SER A 1 474 ? 22.438 -1.098 -5.973 1.00 94.75 474 SER A O 1
ATOM 3835 N N . ARG A 1 475 ? 23.741 -1.554 -7.755 1.00 94.44 475 ARG A N 1
ATOM 3836 C CA . ARG A 1 475 ? 24.944 -1.885 -6.968 1.00 94.44 475 ARG A CA 1
ATOM 3837 C C . ARG A 1 475 ? 25.337 -0.785 -5.984 1.00 94.44 475 ARG A C 1
ATOM 3839 O O . ARG A 1 475 ? 25.958 -1.105 -4.985 1.00 94.44 475 ARG A O 1
ATOM 3846 N N . PHE A 1 476 ? 25.011 0.483 -6.251 1.00 95.38 476 PHE A N 1
ATOM 3847 C CA . PHE A 1 476 ? 25.262 1.596 -5.330 1.00 95.38 476 PHE A CA 1
ATOM 3848 C C . PHE A 1 476 ? 24.003 1.970 -4.552 1.00 95.38 476 PHE A C 1
ATOM 3850 O O . PHE A 1 476 ? 24.057 2.126 -3.334 1.00 95.38 476 PHE A O 1
ATOM 3857 N N . ALA A 1 477 ? 22.869 2.099 -5.243 1.00 96.44 477 ALA A N 1
ATOM 3858 C CA . ALA A 1 477 ? 21.638 2.574 -4.631 1.00 96.44 477 ALA A CA 1
ATOM 3859 C C . ALA A 1 477 ? 21.100 1.617 -3.565 1.00 96.44 477 ALA A C 1
ATOM 3861 O O . ALA A 1 477 ? 20.739 2.076 -2.486 1.00 96.44 477 ALA A O 1
ATOM 3862 N N . ALA A 1 478 ? 21.084 0.306 -3.826 1.00 97.25 478 ALA A N 1
ATOM 3863 C CA . ALA A 1 478 ? 20.458 -0.658 -2.927 1.00 97.25 478 ALA A CA 1
ATOM 3864 C C . ALA A 1 478 ? 21.193 -0.781 -1.577 1.00 97.25 478 ALA A C 1
ATOM 3866 O O . ALA A 1 478 ? 20.539 -0.599 -0.549 1.00 97.25 478 ALA A O 1
ATOM 3867 N N . PRO A 1 479 ? 22.531 -0.964 -1.506 1.00 97.38 479 PRO A N 1
ATOM 3868 C CA . PRO A 1 479 ? 23.226 -0.997 -0.215 1.00 97.38 479 PRO A CA 1
ATOM 3869 C C . PRO A 1 479 ? 23.093 0.310 0.577 1.00 97.38 479 PRO A C 1
ATOM 3871 O O . PRO A 1 479 ? 22.875 0.279 1.786 1.00 97.38 479 PRO A O 1
ATOM 3874 N N . LEU A 1 480 ? 23.178 1.467 -0.094 1.00 97.50 480 LEU A N 1
ATOM 3875 C CA . LEU A 1 480 ? 23.043 2.773 0.562 1.00 97.50 480 LEU A CA 1
ATOM 3876 C C . LEU A 1 480 ? 21.606 3.027 1.041 1.00 97.50 480 LEU A C 1
ATOM 3878 O O . LEU A 1 480 ? 21.408 3.598 2.111 1.00 97.50 480 LEU A O 1
ATOM 3882 N N . ALA A 1 481 ? 20.606 2.553 0.296 1.00 97.50 481 ALA A N 1
ATOM 3883 C CA . ALA A 1 481 ? 19.207 2.572 0.705 1.00 97.50 481 ALA A CA 1
ATOM 3884 C C . ALA A 1 481 ? 18.976 1.703 1.948 1.00 97.50 481 ALA A C 1
ATOM 3886 O O . ALA A 1 481 ? 18.344 2.164 2.899 1.00 97.50 481 ALA A O 1
ATOM 3887 N N . LYS A 1 482 ? 19.549 0.492 1.994 1.00 97.00 482 LYS A N 1
ATOM 3888 C CA . LYS A 1 482 ? 19.502 -0.372 3.185 1.00 97.00 482 LYS A CA 1
ATOM 3889 C C . LYS A 1 482 ? 20.163 0.280 4.393 1.00 97.00 482 LYS A C 1
ATOM 3891 O O . LYS A 1 482 ? 19.560 0.303 5.461 1.00 97.00 482 LYS A O 1
ATOM 3896 N N . LEU A 1 483 ? 21.338 0.883 4.211 1.00 96.44 483 LEU A N 1
ATOM 3897 C CA . LEU A 1 483 ? 22.022 1.630 5.269 1.00 96.44 483 LEU A CA 1
ATOM 3898 C C . LEU A 1 483 ? 21.180 2.811 5.786 1.00 96.44 483 LEU A C 1
ATOM 3900 O O . LEU A 1 483 ? 21.174 3.092 6.978 1.00 96.44 483 LEU A O 1
ATOM 3904 N N . ALA A 1 484 ? 20.423 3.473 4.908 1.00 95.81 484 ALA A N 1
ATOM 3905 C CA . ALA A 1 484 ? 19.501 4.551 5.269 1.00 95.81 484 ALA A CA 1
ATOM 3906 C C . ALA A 1 484 ? 18.133 4.064 5.806 1.00 95.81 484 ALA A C 1
ATOM 3908 O O . ALA A 1 484 ? 17.221 4.879 6.016 1.00 95.81 484 ALA A O 1
ATOM 3909 N N . GLY A 1 485 ? 17.955 2.752 6.000 1.00 94.62 485 GLY A N 1
ATOM 3910 C CA . GLY A 1 485 ? 16.722 2.142 6.503 1.00 94.62 485 GLY A CA 1
ATOM 3911 C C . GLY A 1 485 ? 15.534 2.251 5.543 1.00 94.62 485 GLY A C 1
ATOM 3912 O O . GLY A 1 485 ? 14.400 2.385 5.997 1.00 94.62 485 GLY A O 1
ATOM 3913 N N . VAL A 1 486 ? 15.774 2.278 4.228 1.00 95.88 486 VAL A N 1
ATOM 3914 C CA . VAL A 1 486 ? 14.704 2.260 3.218 1.00 95.88 486 VAL A CA 1
ATOM 3915 C C . VAL A 1 486 ? 14.025 0.878 3.218 1.00 95.88 486 VAL A C 1
ATOM 3917 O O . VAL A 1 486 ? 14.724 -0.128 3.054 1.00 95.88 486 VAL A O 1
ATOM 3920 N N . PRO A 1 487 ? 12.687 0.808 3.379 1.00 93.12 487 PRO A N 1
ATOM 3921 C CA . PRO A 1 487 ? 11.951 -0.453 3.437 1.00 93.12 487 PRO A CA 1
ATOM 3922 C C . PRO A 1 487 ? 12.104 -1.307 2.178 1.00 93.12 487 PRO A C 1
ATOM 3924 O O . PRO A 1 487 ? 12.442 -2.491 2.289 1.00 93.12 487 PRO A O 1
ATOM 3927 N N . LEU A 1 488 ? 11.900 -0.706 1.001 1.00 96.25 488 LEU A N 1
ATOM 3928 C CA . LEU A 1 488 ? 11.852 -1.409 -0.277 1.00 96.25 488 LEU A CA 1
ATOM 3929 C C . LEU A 1 488 ? 12.904 -0.885 -1.263 1.00 96.25 488 LEU A C 1
ATOM 3931 O O . LEU A 1 488 ? 13.013 0.310 -1.535 1.00 96.25 488 LEU A O 1
ATOM 3935 N N . THR A 1 489 ? 13.664 -1.812 -1.831 1.00 97.75 489 THR A N 1
ATOM 3936 C CA . THR A 1 489 ? 14.657 -1.563 -2.878 1.00 97.75 489 THR A CA 1
ATOM 3937 C C . THR A 1 489 ? 14.318 -2.384 -4.113 1.00 97.75 489 THR A C 1
ATOM 3939 O O . THR A 1 489 ? 14.188 -3.609 -4.043 1.00 97.75 489 THR A O 1
ATOM 3942 N N . VAL A 1 490 ? 14.175 -1.701 -5.243 1.00 98.06 490 VAL A N 1
ATOM 3943 C CA . VAL A 1 490 ? 13.754 -2.289 -6.515 1.00 98.06 490 VAL A CA 1
ATOM 3944 C C . VAL A 1 490 ? 14.829 -2.049 -7.567 1.00 98.06 490 VAL A C 1
ATOM 3946 O O . VAL A 1 490 ? 15.425 -0.972 -7.617 1.00 98.06 490 VAL A O 1
ATOM 3949 N N . GLU A 1 491 ? 15.076 -3.041 -8.417 1.00 97.62 491 GLU A N 1
ATOM 3950 C CA . GLU A 1 491 ? 15.832 -2.868 -9.659 1.00 97.62 491 GLU A CA 1
ATOM 3951 C C . GLU A 1 491 ? 14.943 -3.177 -10.863 1.00 97.62 491 GLU A C 1
ATOM 3953 O O . GLU A 1 491 ? 14.402 -4.275 -10.925 1.00 97.62 491 GLU A O 1
ATOM 3958 N N . THR A 1 492 ? 14.873 -2.292 -11.861 1.00 97.50 492 THR A N 1
ATOM 3959 C CA . THR A 1 492 ? 14.436 -2.699 -13.208 1.00 97.50 492 THR A CA 1
ATOM 3960 C C . THR A 1 492 ? 15.643 -3.117 -14.039 1.00 97.50 492 THR A C 1
ATOM 3962 O O . THR A 1 492 ? 16.540 -2.314 -14.321 1.00 97.50 492 THR A O 1
ATOM 3965 N N . SER A 1 493 ? 15.664 -4.384 -14.444 1.00 95.56 493 SER A N 1
ATOM 3966 C CA . SER A 1 493 ? 16.669 -4.970 -15.321 1.00 95.56 493 SER A CA 1
ATOM 3967 C C . SER A 1 493 ? 16.215 -4.862 -16.774 1.00 95.56 493 SER A C 1
ATOM 3969 O O . SER A 1 493 ? 15.248 -5.500 -17.186 1.00 95.56 493 SER A O 1
ATOM 3971 N N . HIS A 1 494 ? 16.916 -4.028 -17.546 1.00 91.00 494 HIS A N 1
ATOM 3972 C CA . HIS A 1 494 ? 16.511 -3.651 -18.904 1.00 91.00 494 HIS A CA 1
ATOM 3973 C C . HIS A 1 494 ? 17.021 -4.583 -19.999 1.00 91.00 494 HIS A C 1
ATOM 3975 O O . HIS A 1 494 ? 16.464 -4.557 -21.083 1.00 91.00 494 HIS A O 1
ATOM 3981 N N . LEU A 1 495 ? 18.095 -5.346 -19.777 1.00 87.50 495 LEU A N 1
ATOM 3982 C CA . LEU A 1 495 ? 18.725 -6.198 -20.796 1.00 87.50 495 LEU A CA 1
ATOM 3983 C C . LEU A 1 495 ? 19.746 -7.159 -20.177 1.00 87.50 495 LEU A C 1
ATOM 3985 O O . LEU A 1 495 ? 20.230 -6.938 -19.063 1.00 87.50 495 LEU A O 1
ATOM 3989 N N . ARG A 1 496 ? 20.126 -8.195 -20.931 1.00 84.00 496 ARG A N 1
ATOM 3990 C CA . ARG A 1 496 ? 21.222 -9.102 -20.560 1.00 84.00 496 ARG A CA 1
ATOM 3991 C C . ARG A 1 496 ? 22.598 -8.455 -20.751 1.00 84.00 496 ARG A C 1
ATOM 3993 O O . ARG A 1 496 ? 22.867 -7.811 -21.762 1.00 84.00 496 ARG A O 1
ATOM 4000 N N . GLU A 1 497 ? 23.526 -8.683 -19.824 1.00 82.50 497 GLU A N 1
ATOM 4001 C CA . GLU A 1 497 ? 24.888 -8.124 -19.886 1.00 82.50 497 GLU A CA 1
ATOM 4002 C C . GLU A 1 497 ? 25.838 -9.000 -20.725 1.00 82.50 497 GLU A C 1
ATOM 4004 O O . GLU A 1 497 ? 26.859 -9.488 -20.232 1.00 82.50 497 GLU A O 1
ATOM 4009 N N . ALA A 1 498 ? 25.504 -9.194 -22.006 1.00 73.56 498 ALA A N 1
ATOM 4010 C CA . ALA A 1 498 ? 26.218 -10.078 -22.940 1.00 73.56 498 ALA A CA 1
ATOM 4011 C C . ALA A 1 498 ? 27.689 -9.681 -23.206 1.00 73.56 498 ALA A C 1
ATOM 4013 O O . ALA A 1 498 ? 28.474 -10.481 -23.709 1.00 73.56 498 ALA A O 1
ATOM 4014 N N . TRP A 1 499 ? 28.092 -8.462 -22.836 1.00 75.56 499 TRP A N 1
ATOM 4015 C CA . TRP A 1 499 ? 29.468 -7.967 -22.960 1.00 75.56 499 TRP A CA 1
ATOM 4016 C C . TRP A 1 499 ? 30.439 -8.557 -21.919 1.00 75.56 499 TRP A C 1
ATOM 4018 O O . TRP A 1 499 ? 31.657 -8.423 -22.063 1.00 75.56 499 TRP A O 1
ATOM 4028 N N . ARG A 1 500 ? 29.943 -9.194 -20.848 1.00 76.50 500 ARG A N 1
ATOM 4029 C CA . ARG A 1 500 ? 30.791 -9.733 -19.773 1.00 76.50 500 ARG A CA 1
ATOM 4030 C C . ARG A 1 500 ? 31.471 -11.040 -20.195 1.00 76.50 500 ARG A C 1
ATOM 4032 O O . ARG A 1 500 ? 30.811 -12.041 -20.456 1.00 76.50 500 ARG A O 1
ATOM 4039 N N . LYS A 1 501 ? 32.808 -11.042 -20.191 1.00 73.50 501 LYS A N 1
ATOM 4040 C CA . LYS A 1 501 ? 33.668 -12.191 -20.536 1.00 73.50 501 LYS A CA 1
ATOM 4041 C C . LYS A 1 501 ? 34.546 -12.626 -19.351 1.00 73.50 501 LYS A C 1
ATOM 4043 O O . LYS A 1 501 ? 34.777 -11.840 -18.427 1.00 73.50 501 LYS A O 1
ATOM 4048 N N . GLY A 1 502 ? 35.048 -13.863 -19.386 1.00 79.06 502 GLY A N 1
ATOM 4049 C CA . GLY A 1 502 ? 35.964 -14.412 -18.374 1.00 79.06 502 GLY A CA 1
ATOM 4050 C C . GLY A 1 502 ? 35.373 -14.397 -16.960 1.00 79.06 502 GLY A C 1
ATOM 4051 O O . GLY A 1 502 ? 34.184 -14.647 -16.777 1.00 79.06 502 GLY A O 1
ATOM 4052 N N . ILE A 1 503 ? 36.175 -14.029 -15.955 1.00 71.38 503 ILE A N 1
ATOM 4053 C CA . ILE A 1 503 ? 35.752 -14.013 -14.541 1.00 71.38 503 ILE A CA 1
ATOM 4054 C C . ILE A 1 503 ? 34.550 -13.089 -14.260 1.00 71.38 503 ILE A C 1
ATOM 4056 O O . ILE A 1 503 ? 33.775 -13.332 -13.336 1.00 71.38 503 ILE A O 1
ATOM 4060 N N . LYS A 1 504 ? 34.316 -12.065 -15.100 1.00 73.44 504 LYS A N 1
ATOM 4061 C CA . LYS A 1 504 ? 33.138 -11.178 -15.000 1.00 73.44 504 LYS A CA 1
ATOM 4062 C C . LYS A 1 504 ? 31.818 -11.896 -15.318 1.00 73.44 504 LYS A C 1
ATOM 4064 O O . LYS A 1 504 ? 30.759 -11.378 -14.962 1.00 73.44 504 LYS A O 1
ATOM 4069 N N . ARG A 1 505 ? 31.879 -13.074 -15.950 1.00 77.31 505 ARG A N 1
ATOM 4070 C CA . ARG A 1 505 ? 30.738 -13.964 -16.224 1.00 77.31 505 ARG A CA 1
ATOM 4071 C C . ARG A 1 505 ? 30.384 -14.865 -15.033 1.00 77.31 505 ARG A C 1
ATOM 4073 O O . ARG A 1 505 ? 29.356 -15.521 -15.057 1.00 77.31 505 ARG A O 1
ATOM 4080 N N . ALA A 1 506 ? 31.184 -14.872 -13.965 1.00 77.44 506 ALA A N 1
ATOM 4081 C CA . ALA A 1 506 ? 30.870 -15.647 -12.762 1.00 77.44 506 ALA A CA 1
ATOM 4082 C C . ALA A 1 506 ? 29.853 -14.952 -11.824 1.00 77.44 506 ALA A C 1
ATOM 4084 O O . ALA A 1 506 ? 29.369 -15.555 -10.861 1.00 77.44 506 ALA A O 1
ATOM 4085 N N . TYR A 1 507 ? 29.537 -13.673 -12.086 1.00 85.31 507 TYR A N 1
ATOM 4086 C CA . TYR A 1 507 ? 28.500 -12.876 -11.408 1.00 85.31 507 TYR A CA 1
ATOM 4087 C C . TYR A 1 507 ? 28.562 -12.881 -9.862 1.00 85.31 507 TYR A C 1
ATOM 4089 O O . TYR A 1 507 ? 27.559 -12.619 -9.203 1.00 85.31 507 TYR A O 1
ATOM 4097 N N . PHE A 1 508 ? 29.723 -13.161 -9.252 1.00 86.94 508 PHE A N 1
ATOM 4098 C CA . PHE A 1 508 ? 29.878 -13.184 -7.788 1.00 86.94 508 PHE A CA 1
ATOM 4099 C C . PHE A 1 508 ? 29.549 -11.826 -7.153 1.00 86.94 508 PHE A C 1
ATOM 4101 O O . PHE A 1 508 ? 28.805 -11.752 -6.178 1.00 86.94 508 PHE A O 1
ATOM 4108 N N . ILE A 1 509 ? 30.061 -10.747 -7.752 1.00 87.75 509 ILE A N 1
ATOM 4109 C CA . ILE A 1 509 ? 29.817 -9.370 -7.304 1.00 87.75 509 ILE A CA 1
ATOM 4110 C C . ILE A 1 509 ? 28.329 -9.024 -7.419 1.00 87.75 509 ILE A C 1
ATOM 4112 O O . ILE A 1 509 ? 27.760 -8.419 -6.514 1.00 87.75 509 ILE A O 1
ATOM 4116 N N . ASP A 1 510 ? 27.685 -9.439 -8.508 1.00 90.50 510 ASP A N 1
ATOM 4117 C CA . ASP A 1 510 ? 26.257 -9.237 -8.721 1.00 90.50 510 ASP A CA 1
ATOM 4118 C C . ASP A 1 510 ? 25.442 -9.917 -7.635 1.00 90.50 510 ASP A C 1
ATOM 4120 O O . ASP A 1 510 ? 24.656 -9.253 -6.966 1.00 90.50 510 ASP A O 1
ATOM 4124 N N . ARG A 1 511 ? 25.681 -11.211 -7.397 1.00 92.19 511 ARG A N 1
ATOM 4125 C CA . ARG A 1 511 ? 24.991 -11.974 -6.351 1.00 92.19 511 ARG A CA 1
ATOM 4126 C C . ARG A 1 511 ? 25.160 -11.345 -4.974 1.00 92.19 511 ARG A C 1
ATOM 4128 O O . ARG A 1 511 ? 24.192 -11.291 -4.222 1.00 92.19 511 ARG A O 1
ATOM 4135 N N . PHE A 1 512 ? 26.346 -10.824 -4.661 1.00 93.88 512 PHE A N 1
ATOM 4136 C CA . PHE A 1 512 ? 26.567 -10.081 -3.423 1.00 93.88 512 PHE A CA 1
ATOM 4137 C C . PHE A 1 512 ? 25.668 -8.839 -3.336 1.00 93.88 512 PHE A C 1
ATOM 4139 O O . PHE A 1 512 ? 24.954 -8.672 -2.348 1.00 93.88 512 PHE A O 1
ATOM 4146 N N . PHE A 1 513 ? 25.640 -7.996 -4.374 1.00 94.75 513 PHE A N 1
ATOM 4147 C CA . PHE A 1 513 ? 24.840 -6.768 -4.353 1.00 94.75 513 PHE A CA 1
ATOM 4148 C C . PHE A 1 513 ? 23.324 -7.015 -4.446 1.00 94.75 513 PHE A C 1
ATOM 4150 O O . PHE A 1 513 ? 22.554 -6.293 -3.814 1.00 94.75 513 PHE A O 1
ATOM 4157 N N . TYR A 1 514 ? 22.880 -8.074 -5.126 1.00 94.94 514 TYR A N 1
ATOM 4158 C CA . TYR A 1 514 ? 21.468 -8.471 -5.181 1.00 94.94 514 TYR A CA 1
ATOM 4159 C C . TYR A 1 514 ? 20.909 -8.951 -3.830 1.00 94.94 514 TYR A C 1
ATOM 4161 O O . TYR A 1 514 ? 19.691 -9.012 -3.659 1.00 94.94 514 TYR A O 1
ATOM 4169 N N . ARG A 1 515 ? 21.754 -9.226 -2.822 1.00 94.38 515 ARG A N 1
ATOM 4170 C CA . ARG A 1 515 ? 21.288 -9.434 -1.434 1.00 94.38 515 ARG A CA 1
ATOM 4171 C C . ARG A 1 515 ? 20.620 -8.185 -0.862 1.00 94.38 515 ARG A C 1
ATOM 4173 O O . ARG A 1 515 ? 19.727 -8.310 -0.032 1.00 94.38 515 ARG A O 1
ATOM 4180 N N . PHE A 1 516 ? 21.030 -7.003 -1.323 1.00 96.81 516 PHE A N 1
ATOM 4181 C CA . PHE A 1 516 ? 20.468 -5.725 -0.893 1.00 96.81 516 PHE A CA 1
ATOM 4182 C C . PHE A 1 516 ? 19.257 -5.293 -1.716 1.00 96.81 516 PHE A C 1
ATOM 4184 O O . PHE A 1 516 ? 18.632 -4.315 -1.330 1.00 96.81 516 PHE A O 1
ATOM 4191 N N . VAL A 1 517 ? 18.935 -5.990 -2.811 1.00 97.00 517 VAL A N 1
ATOM 4192 C CA . VAL A 1 517 ? 17.756 -5.732 -3.647 1.00 97.00 517 VAL A CA 1
ATOM 4193 C C . VAL A 1 517 ? 16.615 -6.640 -3.183 1.00 97.00 517 VAL A C 1
ATOM 4195 O O . VAL A 1 517 ? 16.776 -7.864 -3.102 1.00 97.00 517 VAL A O 1
ATOM 4198 N N . ASP A 1 518 ? 15.468 -6.048 -2.853 1.00 96.31 518 ASP A N 1
ATOM 4199 C CA . ASP A 1 518 ? 14.293 -6.794 -2.388 1.00 96.31 518 ASP A CA 1
ATOM 4200 C C . ASP A 1 518 ? 13.518 -7.404 -3.559 1.00 96.31 518 ASP A C 1
ATOM 4202 O O . ASP A 1 518 ? 13.168 -8.581 -3.511 1.00 96.31 518 ASP A O 1
ATOM 4206 N N . LYS A 1 519 ? 13.282 -6.616 -4.616 1.00 97.38 519 LYS A N 1
ATOM 4207 C CA . LYS A 1 519 ? 12.536 -7.034 -5.810 1.00 97.38 519 LYS A CA 1
ATOM 4208 C C . LYS A 1 519 ? 13.236 -6.587 -7.091 1.00 97.38 519 LYS A C 1
ATOM 4210 O O . LYS A 1 519 ? 13.849 -5.524 -7.147 1.00 97.38 519 LYS A O 1
ATOM 4215 N N . ILE A 1 520 ? 13.135 -7.409 -8.126 1.00 98.00 520 ILE A N 1
ATOM 4216 C CA . ILE A 1 520 ? 13.701 -7.161 -9.448 1.00 98.00 520 ILE A CA 1
ATOM 4217 C C . ILE A 1 520 ? 12.567 -7.224 -10.466 1.00 98.00 520 ILE A C 1
ATOM 4219 O O . ILE A 1 520 ? 11.851 -8.221 -10.552 1.00 98.00 520 ILE A O 1
ATOM 4223 N N . ILE A 1 521 ? 12.423 -6.167 -11.250 1.00 98.19 521 ILE A N 1
ATOM 4224 C CA . ILE A 1 521 ? 11.549 -6.114 -12.411 1.00 98.19 521 ILE A CA 1
ATOM 4225 C C . ILE A 1 521 ? 12.378 -6.520 -13.628 1.00 98.19 521 ILE A C 1
ATOM 4227 O O . ILE A 1 521 ? 13.360 -5.865 -13.972 1.00 98.19 521 ILE A O 1
ATOM 4231 N N . ALA A 1 522 ? 12.006 -7.618 -14.275 1.00 97.81 522 ALA A N 1
ATOM 4232 C CA . ALA A 1 522 ? 12.535 -8.008 -15.573 1.00 97.81 522 ALA A CA 1
ATOM 4233 C C . ALA A 1 522 ? 11.587 -7.499 -16.663 1.00 97.81 522 ALA A C 1
ATOM 4235 O O . ALA A 1 522 ? 10.398 -7.813 -16.632 1.00 97.81 522 ALA A O 1
ATOM 4236 N N . VAL A 1 523 ? 12.110 -6.750 -17.637 1.00 96.44 523 VAL A N 1
ATOM 4237 C CA . VAL A 1 523 ? 11.281 -6.178 -18.718 1.00 96.44 523 VAL A CA 1
ATOM 4238 C C . VAL A 1 523 ? 10.740 -7.221 -19.703 1.00 96.44 523 VAL A C 1
ATOM 4240 O O . VAL A 1 523 ? 9.902 -6.897 -20.535 1.00 96.44 523 VAL A O 1
ATOM 4243 N N . SER A 1 524 ? 11.221 -8.464 -19.636 1.00 96.50 524 SER A N 1
ATOM 4244 C CA . SER A 1 524 ? 10.772 -9.577 -20.475 1.00 96.50 524 SER A CA 1
ATOM 4245 C C . SER A 1 524 ? 10.994 -10.925 -19.782 1.00 96.50 524 SER A C 1
ATOM 4247 O O . SER A 1 524 ? 11.795 -11.040 -18.839 1.00 96.50 524 SER A O 1
ATOM 4249 N N . GLY A 1 525 ? 10.302 -11.962 -20.253 1.00 96.31 525 GLY A N 1
ATOM 4250 C CA . GLY A 1 525 ? 10.513 -13.342 -19.818 1.00 96.31 525 GLY A CA 1
ATOM 4251 C C . GLY A 1 525 ? 11.943 -13.813 -20.085 1.00 96.31 525 GLY A C 1
ATOM 4252 O O . GLY A 1 525 ? 12.559 -14.453 -19.227 1.00 96.31 525 GLY A O 1
ATOM 4253 N N . ALA A 1 526 ? 12.527 -13.417 -21.217 1.00 94.56 526 ALA A N 1
ATOM 4254 C CA . ALA A 1 526 ? 13.928 -13.692 -21.523 1.00 94.56 526 ALA A CA 1
ATOM 4255 C C . ALA A 1 526 ? 14.903 -13.076 -20.503 1.00 94.56 526 ALA A C 1
ATOM 4257 O O . ALA A 1 526 ? 15.827 -13.756 -20.045 1.00 94.56 526 ALA A O 1
ATOM 4258 N N . VAL A 1 527 ? 14.681 -11.825 -20.078 1.00 95.25 527 VAL A N 1
ATOM 4259 C CA . VAL A 1 527 ? 15.508 -11.188 -19.038 1.00 95.25 527 VAL A CA 1
ATOM 4260 C C . VAL A 1 527 ? 15.347 -11.911 -17.699 1.00 95.25 527 VAL A C 1
ATOM 4262 O O . VAL A 1 527 ? 16.348 -12.164 -17.028 1.00 95.25 527 VAL A O 1
ATOM 4265 N N . LYS A 1 528 ? 14.129 -12.329 -17.322 1.00 97.00 528 LYS A N 1
ATOM 4266 C CA . LYS A 1 528 ? 13.923 -13.160 -16.121 1.00 97.00 528 LYS A CA 1
ATOM 4267 C C . LYS A 1 528 ? 14.704 -14.470 -16.209 1.00 97.00 528 LYS A C 1
ATOM 4269 O O . LYS A 1 528 ? 15.408 -14.822 -15.263 1.00 97.00 528 LYS A O 1
ATOM 4274 N N . ASN A 1 529 ? 14.629 -15.163 -17.342 1.00 95.62 529 ASN A N 1
ATOM 4275 C CA . ASN A 1 529 ? 15.360 -16.409 -17.562 1.00 95.62 529 ASN A CA 1
ATOM 4276 C C . ASN A 1 529 ? 16.873 -16.208 -17.437 1.00 95.62 529 ASN A C 1
ATOM 4278 O O . ASN A 1 529 ? 17.535 -17.016 -16.793 1.00 95.62 529 ASN A O 1
ATOM 4282 N N . TYR A 1 530 ? 17.413 -15.114 -17.975 1.00 93.94 530 TYR A N 1
ATOM 4283 C CA . TYR A 1 530 ? 18.816 -14.742 -17.804 1.00 93.94 530 TYR A CA 1
ATOM 4284 C C . TYR A 1 530 ? 19.184 -14.507 -16.326 1.00 93.94 530 TYR A C 1
ATOM 4286 O O . TYR A 1 530 ? 20.161 -15.069 -15.827 1.00 93.94 530 TYR A O 1
ATOM 4294 N N . LEU A 1 531 ? 18.385 -13.726 -15.592 1.00 95.19 531 LEU A N 1
ATOM 4295 C CA . LEU A 1 531 ? 18.622 -13.442 -14.172 1.00 95.19 531 LEU A CA 1
ATOM 4296 C C . LEU A 1 531 ? 18.586 -14.714 -13.304 1.00 95.19 531 LEU A C 1
ATOM 4298 O O . LEU A 1 531 ? 19.408 -14.877 -12.402 1.00 95.19 531 LEU A O 1
ATOM 4302 N N . VAL A 1 532 ? 17.674 -15.643 -13.592 1.00 95.88 532 VAL A N 1
ATOM 4303 C CA . VAL A 1 532 ? 17.567 -16.913 -12.861 1.00 95.88 532 VAL A CA 1
ATOM 4304 C C . VAL A 1 532 ? 18.674 -17.885 -13.273 1.00 95.88 532 VAL A C 1
ATOM 4306 O O . VAL A 1 532 ? 19.403 -18.392 -12.423 1.00 95.88 532 VAL A O 1
ATOM 4309 N N . LYS A 1 533 ? 18.830 -18.159 -14.572 1.00 93.81 533 LYS A N 1
ATOM 4310 C CA . LYS A 1 533 ? 19.702 -19.240 -15.058 1.00 93.81 533 LYS A CA 1
ATOM 4311 C C . LYS A 1 533 ? 21.177 -18.860 -15.057 1.00 93.81 533 LYS A C 1
ATOM 4313 O O . LYS A 1 533 ? 21.991 -19.680 -14.634 1.00 93.81 533 LYS A O 1
ATOM 4318 N N . GLU A 1 534 ? 21.516 -17.640 -15.472 1.00 90.69 534 GLU A N 1
ATOM 4319 C CA . GLU A 1 534 ? 22.909 -17.186 -15.591 1.00 90.69 534 GLU A CA 1
ATOM 4320 C C . GLU A 1 534 ? 23.382 -16.485 -14.314 1.00 90.69 534 GLU A C 1
ATOM 4322 O O . GLU A 1 534 ? 24.434 -16.828 -13.775 1.00 90.69 534 GLU A O 1
ATOM 4327 N N . LYS A 1 535 ? 22.597 -15.536 -13.777 1.00 91.12 535 LYS A N 1
ATOM 4328 C CA . LYS A 1 535 ? 22.975 -14.830 -12.535 1.00 91.12 535 LYS A CA 1
ATOM 4329 C C . LYS A 1 535 ? 22.668 -15.613 -11.252 1.00 91.12 535 LYS A C 1
ATOM 4331 O O . LYS A 1 535 ? 23.138 -15.205 -10.188 1.00 91.12 535 LYS A O 1
ATOM 4336 N N . LYS A 1 536 ? 21.936 -16.734 -11.341 1.00 93.94 536 LYS A N 1
ATOM 4337 C CA . LYS A 1 536 ? 21.552 -17.597 -10.205 1.00 93.94 536 LYS A CA 1
ATOM 4338 C C . LYS A 1 536 ? 20.815 -16.829 -9.104 1.00 93.94 536 LYS A C 1
ATOM 4340 O O . LYS A 1 536 ? 21.104 -16.997 -7.920 1.00 93.94 536 LYS A O 1
ATOM 4345 N N . LEU A 1 537 ? 19.905 -15.938 -9.500 1.00 94.81 537 LEU A N 1
ATOM 4346 C CA . LEU A 1 537 ? 19.095 -15.162 -8.564 1.00 94.81 537 LEU A CA 1
ATOM 4347 C C . LEU A 1 537 ? 17.798 -15.903 -8.193 1.00 94.81 537 LEU A C 1
ATOM 4349 O O . LEU A 1 537 ? 17.248 -16.605 -9.046 1.00 94.81 537 LEU A O 1
ATOM 4353 N N . PRO A 1 538 ? 17.288 -15.729 -6.959 1.00 94.94 538 PRO A N 1
ATOM 4354 C CA . PRO A 1 538 ? 16.040 -16.350 -6.521 1.00 94.94 538 PRO A CA 1
ATOM 4355 C C . PRO A 1 538 ? 14.838 -15.912 -7.387 1.00 94.94 538 PRO A C 1
ATOM 4357 O O . PRO A 1 538 ? 14.626 -14.704 -7.552 1.00 94.94 538 PRO A O 1
ATOM 4360 N N . PRO A 1 539 ? 14.053 -16.846 -7.962 1.00 95.44 539 PRO A N 1
ATOM 4361 C CA . PRO A 1 539 ? 12.922 -16.511 -8.834 1.00 95.44 539 PRO A CA 1
ATOM 4362 C C . PRO A 1 539 ? 11.814 -15.685 -8.165 1.00 95.44 539 PRO A C 1
ATOM 4364 O O . PRO A 1 539 ? 11.180 -14.875 -8.835 1.00 95.44 539 PRO A O 1
ATOM 4367 N N . ASP A 1 540 ? 11.601 -15.856 -6.861 1.00 94.00 540 ASP A N 1
ATOM 4368 C CA . ASP A 1 540 ? 10.625 -15.150 -6.010 1.00 94.00 540 ASP A CA 1
ATOM 4369 C C . ASP A 1 540 ? 10.921 -13.645 -5.861 1.00 94.00 540 ASP A C 1
ATOM 4371 O O . ASP A 1 540 ? 10.029 -12.829 -5.587 1.00 94.00 540 ASP A O 1
ATOM 4375 N N . LYS A 1 541 ? 12.175 -13.246 -6.106 1.00 94.69 541 LYS A N 1
ATOM 4376 C CA . LYS A 1 541 ? 12.562 -11.837 -6.198 1.00 94.69 541 LYS A CA 1
ATOM 4377 C C . LYS A 1 541 ? 12.228 -11.213 -7.550 1.00 94.69 541 LYS A C 1
ATOM 4379 O O . LYS A 1 541 ? 12.228 -9.988 -7.636 1.00 94.69 541 LYS A O 1
ATOM 4384 N N . ILE A 1 542 ? 11.974 -12.004 -8.598 1.00 97.31 542 ILE A N 1
ATOM 4385 C CA . ILE A 1 542 ? 11.927 -11.524 -9.985 1.00 97.31 542 ILE A CA 1
ATOM 4386 C C . ILE A 1 542 ? 10.503 -11.561 -10.547 1.00 97.31 542 ILE A C 1
ATOM 4388 O O . ILE A 1 542 ? 9.932 -12.623 -10.813 1.00 97.31 542 ILE A O 1
ATOM 4392 N N . SER A 1 543 ? 9.969 -10.376 -10.835 1.00 97.19 543 SER A N 1
ATOM 4393 C CA . SER A 1 543 ? 8.680 -10.186 -11.506 1.00 97.19 543 SER A CA 1
ATOM 4394 C C . SER A 1 543 ? 8.889 -9.749 -12.952 1.00 97.19 543 SER A C 1
ATOM 4396 O O . SER A 1 543 ? 9.685 -8.851 -13.211 1.00 97.19 543 SER A O 1
ATOM 4398 N N . VAL A 1 544 ? 8.177 -10.364 -13.901 1.00 97.50 544 VAL A N 1
ATOM 4399 C CA . VAL A 1 544 ? 8.159 -9.884 -15.294 1.00 97.50 544 VAL A CA 1
ATOM 4400 C C . VAL A 1 544 ? 7.119 -8.783 -15.402 1.00 97.50 544 VAL A C 1
ATOM 4402 O O . VAL A 1 544 ? 5.935 -9.059 -15.200 1.00 97.50 544 VAL A O 1
ATOM 4405 N N . ILE A 1 545 ? 7.553 -7.563 -15.707 1.00 96.75 545 ILE A N 1
ATOM 4406 C CA . ILE A 1 545 ? 6.673 -6.439 -16.036 1.00 96.75 545 ILE A CA 1
ATOM 4407 C C . ILE A 1 545 ? 7.184 -5.873 -17.354 1.00 96.75 545 ILE A C 1
ATOM 4409 O O . ILE A 1 545 ? 8.247 -5.257 -17.397 1.00 96.75 545 ILE A O 1
ATOM 4413 N N . HIS A 1 546 ? 6.443 -6.139 -18.426 1.00 95.88 546 HIS A N 1
ATOM 4414 C CA . HIS A 1 546 ? 6.784 -5.672 -19.761 1.00 95.88 546 HIS A CA 1
ATOM 4415 C C . HIS A 1 546 ? 6.759 -4.148 -19.845 1.00 95.88 546 HIS A C 1
ATOM 4417 O O . HIS A 1 546 ? 5.983 -3.492 -19.147 1.00 95.88 546 HIS A O 1
ATOM 4423 N N . ASN A 1 547 ? 7.606 -3.587 -20.710 1.00 93.56 547 ASN A N 1
ATOM 4424 C CA . ASN A 1 547 ? 7.458 -2.187 -21.090 1.00 93.56 547 ASN A CA 1
ATOM 4425 C C . ASN A 1 547 ? 6.147 -2.023 -21.856 1.00 93.56 547 ASN A C 1
ATOM 4427 O O . ASN A 1 547 ? 5.833 -2.856 -22.704 1.00 93.56 547 ASN A O 1
ATOM 4431 N N . GLY A 1 548 ? 5.438 -0.936 -21.589 1.00 91.50 548 GLY A N 1
ATOM 4432 C CA . GLY A 1 548 ? 4.244 -0.565 -22.321 1.00 91.50 548 GLY A CA 1
ATOM 4433 C C . GLY A 1 548 ? 4.416 0.707 -23.142 1.00 91.50 548 GLY A C 1
ATOM 4434 O O . GLY A 1 548 ? 5.396 1.452 -23.011 1.00 91.50 548 GLY A O 1
ATOM 4435 N N . ILE A 1 549 ? 3.435 0.953 -24.002 1.00 90.12 549 ILE A N 1
ATOM 4436 C CA . ILE A 1 549 ? 3.315 2.159 -24.816 1.00 90.12 549 ILE A CA 1
ATOM 4437 C C . ILE A 1 549 ? 1.923 2.764 -24.641 1.00 90.12 549 ILE A C 1
ATOM 4439 O O . ILE A 1 549 ? 0.947 2.049 -24.432 1.00 90.12 549 ILE A O 1
ATOM 4443 N N . ASN A 1 550 ? 1.841 4.094 -24.674 1.00 86.06 550 ASN A N 1
ATOM 4444 C CA . ASN A 1 550 ? 0.569 4.799 -24.621 1.00 86.06 550 ASN A CA 1
ATOM 4445 C C . ASN A 1 550 ? 0.070 5.052 -26.043 1.00 86.06 550 ASN A C 1
ATOM 4447 O O . ASN A 1 550 ? 0.624 5.893 -26.750 1.00 86.06 550 ASN A O 1
ATOM 4451 N N . LEU A 1 551 ? -0.981 4.351 -26.458 1.00 83.06 551 LEU A N 1
ATOM 4452 C CA . LEU A 1 551 ? -1.546 4.534 -27.794 1.00 83.06 551 LEU A CA 1
ATOM 4453 C C . LEU A 1 551 ? -2.266 5.879 -27.958 1.00 83.06 551 LEU A C 1
ATOM 4455 O O . LEU A 1 551 ? -2.369 6.359 -29.083 1.00 83.06 551 LEU A O 1
ATOM 4459 N N . MET A 1 552 ? -2.695 6.520 -26.864 1.00 76.44 552 MET A N 1
ATOM 4460 C CA . MET A 1 552 ? -3.319 7.851 -26.913 1.00 76.44 552 MET A CA 1
ATOM 4461 C C . MET A 1 552 ? -2.332 8.949 -27.319 1.00 76.44 552 MET A C 1
ATOM 4463 O O . MET A 1 552 ? -2.735 9.948 -27.906 1.00 76.44 552 MET A O 1
ATOM 4467 N N . ASP A 1 553 ? -1.038 8.756 -27.042 1.00 70.25 553 ASP A N 1
ATOM 4468 C CA . ASP A 1 553 ? 0.017 9.682 -27.469 1.00 70.25 553 ASP A CA 1
ATOM 4469 C C . ASP A 1 553 ? 0.344 9.521 -28.973 1.00 70.25 553 ASP A C 1
ATOM 4471 O O . ASP A 1 553 ? 1.108 10.308 -29.520 1.00 70.25 553 ASP A O 1
ATOM 4475 N N . VAL A 1 554 ? -0.228 8.517 -29.656 1.00 69.62 554 VAL A N 1
ATOM 4476 C CA . VAL A 1 554 ? 0.014 8.230 -31.076 1.00 69.62 554 VAL A CA 1
ATOM 4477 C C . VAL A 1 554 ? -1.261 8.522 -31.875 1.00 69.62 554 VAL A C 1
ATOM 4479 O O . VAL A 1 554 ? -2.112 7.636 -32.013 1.00 69.62 554 VAL A O 1
ATOM 4482 N N . PRO A 1 555 ? -1.425 9.742 -32.429 1.00 58.78 555 PRO A N 1
ATOM 4483 C CA . PRO A 1 555 ? -2.611 10.088 -33.200 1.00 58.78 555 PRO A CA 1
ATOM 4484 C C . PRO A 1 555 ? -2.720 9.166 -34.416 1.00 58.78 555 PRO A C 1
ATOM 4486 O O . PRO A 1 555 ? -1.938 9.243 -35.367 1.00 58.78 555 PRO A O 1
ATOM 4489 N N . PHE A 1 556 ? -3.703 8.271 -34.372 1.00 57.31 556 PHE A N 1
ATOM 4490 C CA . PHE A 1 556 ? -4.071 7.435 -35.502 1.00 57.31 556 PHE A CA 1
ATOM 4491 C C . PHE A 1 556 ? -4.988 8.240 -36.407 1.00 57.31 556 PHE A C 1
ATOM 4493 O O . PHE A 1 556 ? -6.208 8.197 -36.269 1.00 57.31 556 PHE A O 1
ATOM 4500 N N . SER A 1 557 ? -4.409 9.016 -37.320 1.00 53.47 557 SER A N 1
ATOM 4501 C CA . SER A 1 557 ? -5.201 9.532 -38.427 1.00 53.47 557 SER A CA 1
ATOM 4502 C C . SER A 1 557 ? -5.384 8.404 -39.442 1.00 53.47 557 SER A C 1
ATOM 4504 O O . SER A 1 557 ? -4.435 7.959 -40.085 1.00 53.47 557 SER A O 1
ATOM 4506 N N . SER A 1 558 ? -6.628 7.950 -39.610 1.00 45.47 558 SER A N 1
ATOM 4507 C CA . SER A 1 558 ? -7.051 7.176 -40.788 1.00 45.47 558 SER A CA 1
ATOM 4508 C C . SER A 1 558 ? -6.735 7.931 -42.087 1.00 45.47 558 SER A C 1
ATOM 4510 O O . SER A 1 558 ? -6.432 7.324 -43.112 1.00 45.47 558 SER A O 1
ATOM 4512 N N . ASN A 1 559 ? -6.686 9.265 -42.002 1.00 42.59 559 ASN A N 1
ATOM 4513 C CA . ASN A 1 559 ? -6.052 10.153 -42.968 1.00 42.59 559 ASN A CA 1
ATOM 4514 C C . ASN A 1 559 ? -4.526 10.050 -42.855 1.00 42.59 559 ASN A C 1
ATOM 4516 O O . ASN A 1 559 ? -3.846 10.960 -42.375 1.00 42.59 559 ASN A O 1
ATOM 4520 N N . LEU A 1 560 ? -3.981 8.913 -43.278 1.00 48.75 560 LEU A N 1
ATOM 4521 C CA . LEU A 1 560 ? -2.595 8.827 -43.706 1.00 48.75 560 LEU A CA 1
ATOM 4522 C C . LEU A 1 560 ? -2.444 9.835 -44.849 1.00 48.75 560 LEU A C 1
ATOM 4524 O O . LEU A 1 560 ? -2.993 9.623 -45.931 1.00 48.75 560 LEU A O 1
ATOM 4528 N N . SER A 1 561 ? -1.711 10.931 -44.640 1.00 39.03 561 SER A N 1
ATOM 4529 C CA . SER A 1 561 ? -1.170 11.657 -45.786 1.00 39.03 561 SER A CA 1
ATOM 4530 C C . SER A 1 561 ? -0.399 10.643 -46.644 1.00 39.03 561 SER A C 1
ATOM 4532 O O . SER A 1 561 ? 0.252 9.736 -46.115 1.00 39.03 561 SER A O 1
ATOM 4534 N N . PRO A 1 562 ? -0.593 10.679 -47.966 1.00 40.72 562 PRO A N 1
ATOM 4535 C CA . PRO A 1 562 ? -0.611 9.483 -48.786 1.00 40.72 562 PRO A CA 1
ATOM 4536 C C . PRO A 1 562 ? 0.776 8.842 -48.856 1.00 40.72 562 PRO A C 1
ATOM 4538 O O . PRO A 1 562 ? 1.612 9.223 -49.669 1.00 40.72 562 PRO A O 1
ATOM 4541 N N . ALA A 1 563 ? 0.975 7.753 -48.109 1.00 45.38 563 ALA A N 1
ATOM 4542 C CA . ALA A 1 563 ? 1.916 6.715 -48.532 1.00 45.38 563 ALA A CA 1
ATOM 4543 C C . ALA A 1 563 ? 1.595 6.267 -49.980 1.00 45.38 563 ALA A C 1
ATOM 4545 O O . ALA A 1 563 ? 2.491 5.900 -50.725 1.00 45.38 563 ALA A O 1
ATOM 4546 N N . HIS A 1 564 ? 0.336 6.432 -50.418 1.00 41.44 564 HIS A N 1
ATOM 4547 C CA . HIS A 1 564 ? -0.125 6.273 -51.802 1.00 41.44 564 HIS A CA 1
ATOM 4548 C C . HIS A 1 564 ? 0.468 7.262 -52.831 1.00 41.44 564 HIS A C 1
ATOM 4550 O O . HIS A 1 564 ? 0.286 7.031 -54.018 1.00 41.44 564 HIS A O 1
ATOM 4556 N N . GLN A 1 565 ? 1.169 8.335 -52.435 1.00 43.12 565 GLN A N 1
ATOM 4557 C CA . GLN A 1 565 ? 1.905 9.204 -53.375 1.00 43.12 565 GLN A CA 1
ATOM 4558 C C . GLN A 1 565 ? 3.400 8.867 -53.453 1.00 43.12 565 GLN A C 1
ATOM 4560 O O . GLN A 1 565 ? 4.127 9.474 -54.238 1.00 43.12 565 GLN A O 1
ATOM 4565 N N . ARG A 1 566 ? 3.890 7.911 -52.653 1.00 55.75 566 ARG A N 1
ATOM 4566 C CA . ARG A 1 566 ? 5.288 7.481 -52.703 1.00 55.75 566 ARG A CA 1
ATOM 4567 C C . ARG A 1 566 ? 5.389 6.205 -53.529 1.00 55.75 566 ARG A C 1
ATOM 4569 O O . ARG A 1 566 ? 4.894 5.162 -53.131 1.00 55.75 566 ARG A O 1
ATOM 4576 N N . ASN A 1 567 ? 6.101 6.277 -54.650 1.00 63.91 567 ASN A N 1
ATOM 4577 C CA . ASN A 1 567 ? 6.370 5.130 -55.527 1.00 63.91 567 ASN A CA 1
ATOM 4578 C C . ASN A 1 567 ? 7.387 4.118 -54.942 1.00 63.91 567 ASN A C 1
ATOM 4580 O O . ASN A 1 567 ? 7.896 3.281 -55.684 1.00 63.91 567 ASN A O 1
ATOM 4584 N N . GLN A 1 568 ? 7.749 4.205 -53.653 1.00 83.69 568 GLN A N 1
ATOM 4585 C CA . GLN A 1 568 ? 8.873 3.462 -53.066 1.00 83.69 568 GLN A CA 1
ATOM 4586 C C . GLN A 1 568 ? 8.513 2.824 -51.719 1.00 83.69 568 GLN A C 1
ATOM 4588 O O . GLN A 1 568 ? 8.084 3.518 -50.797 1.00 83.69 568 GLN A O 1
ATOM 4593 N N . PHE A 1 569 ? 8.753 1.515 -51.602 1.00 91.94 569 PHE A N 1
ATOM 4594 C CA . PHE A 1 569 ? 8.587 0.741 -50.368 1.00 91.94 569 PHE A CA 1
ATOM 4595 C C . PHE A 1 569 ? 9.808 0.929 -49.454 1.00 91.94 569 PHE A C 1
ATOM 4597 O O . PHE A 1 569 ? 10.945 0.743 -49.897 1.00 91.94 569 PHE A O 1
ATOM 4604 N N . THR A 1 570 ? 9.594 1.302 -48.192 1.00 94.50 570 THR A N 1
ATOM 4605 C CA . THR A 1 570 ? 10.646 1.793 -47.290 1.00 94.50 570 THR A CA 1
ATOM 4606 C C . THR A 1 570 ? 10.886 0.869 -46.093 1.00 94.50 570 THR A C 1
ATOM 4608 O O . THR A 1 570 ? 9.999 0.649 -45.267 1.00 94.50 570 THR A O 1
ATOM 4611 N N . PHE A 1 571 ? 12.124 0.396 -45.935 1.00 97.69 571 PHE A N 1
ATOM 4612 C CA . PHE A 1 571 ? 12.587 -0.300 -44.729 1.00 97.69 571 PHE A CA 1
ATOM 4613 C C . PHE A 1 571 ? 13.390 0.646 -43.843 1.00 97.69 571 PHE A C 1
ATOM 4615 O O . PHE A 1 571 ? 14.233 1.394 -44.338 1.00 97.69 571 PHE A O 1
ATOM 4622 N N . GLY A 1 572 ? 13.184 0.587 -42.529 1.00 96.44 572 GLY A N 1
ATOM 4623 C CA . GLY A 1 572 ? 13.902 1.453 -41.594 1.00 96.44 572 GLY A CA 1
ATOM 4624 C C . GLY A 1 572 ? 14.509 0.716 -40.418 1.00 96.44 572 GLY A C 1
ATOM 4625 O O . GLY A 1 572 ? 13.883 -0.183 -39.872 1.00 96.44 572 GLY A O 1
ATOM 4626 N N . VAL A 1 573 ? 15.686 1.145 -39.974 1.00 96.62 573 VAL A N 1
ATOM 4627 C CA . VAL A 1 573 ? 16.229 0.807 -38.652 1.00 96.62 573 VAL A CA 1
ATOM 4628 C C . VAL A 1 573 ? 16.174 2.054 -37.780 1.00 96.62 573 VAL A C 1
ATOM 4630 O O . VAL A 1 573 ? 16.604 3.128 -38.200 1.00 96.62 573 VAL A O 1
ATOM 4633 N N . VAL A 1 574 ? 15.659 1.911 -36.559 1.00 94.81 574 VAL A N 1
ATOM 4634 C CA . VAL A 1 574 ? 15.542 3.011 -35.597 1.00 94.81 574 VAL A CA 1
ATOM 4635 C C . VAL A 1 574 ? 16.243 2.627 -34.292 1.00 94.81 574 VAL A C 1
ATOM 4637 O O . VAL A 1 574 ? 15.915 1.619 -33.664 1.00 94.81 574 VAL A O 1
ATOM 4640 N N . GLY A 1 575 ? 17.226 3.422 -33.869 1.00 91.12 575 GLY A N 1
ATOM 4641 C CA . GLY A 1 575 ? 17.940 3.217 -32.608 1.00 91.12 575 GLY A CA 1
ATOM 4642 C C . GLY A 1 575 ? 19.419 3.597 -32.649 1.00 91.12 575 GLY A C 1
ATOM 4643 O O . GLY A 1 575 ? 19.953 4.046 -33.654 1.00 91.12 575 GLY A O 1
ATOM 4644 N N . ARG A 1 576 ? 20.107 3.421 -31.515 1.00 91.06 576 ARG A N 1
ATOM 4645 C CA . ARG A 1 576 ? 21.529 3.777 -31.379 1.00 91.06 576 ARG A CA 1
ATOM 4646 C C . ARG A 1 576 ? 22.432 2.973 -32.312 1.00 91.06 576 ARG A C 1
ATOM 4648 O O . ARG A 1 576 ? 22.365 1.748 -32.291 1.00 91.06 576 ARG A O 1
ATOM 4655 N N . LEU A 1 577 ? 23.375 3.630 -32.985 1.00 94.56 577 LEU A N 1
ATOM 4656 C CA . LEU A 1 577 ? 24.350 2.997 -33.884 1.00 94.56 577 LEU A CA 1
ATOM 4657 C C . LEU A 1 577 ? 25.489 2.328 -33.097 1.00 94.56 577 LEU A C 1
ATOM 4659 O O . LEU A 1 577 ? 26.608 2.828 -33.035 1.00 94.56 577 LEU A O 1
ATOM 4663 N N . GLU A 1 578 ? 25.178 1.202 -32.456 1.00 93.38 578 GLU A N 1
ATOM 4664 C CA . GLU A 1 578 ? 26.106 0.408 -31.641 1.00 93.38 578 GLU A CA 1
ATOM 4665 C C . GLU A 1 578 ? 26.202 -1.041 -32.146 1.00 93.38 578 GLU A C 1
ATOM 4667 O O . GLU A 1 578 ? 25.237 -1.542 -32.738 1.00 93.38 578 GLU A O 1
ATOM 4672 N N . PRO A 1 579 ? 27.301 -1.771 -31.853 1.00 92.50 579 PRO A N 1
ATOM 4673 C CA . PRO A 1 579 ? 27.496 -3.148 -32.322 1.00 92.50 579 PRO A CA 1
ATOM 4674 C C . PRO A 1 579 ? 26.348 -4.099 -31.970 1.00 92.50 579 PRO A C 1
ATOM 4676 O O . PRO A 1 579 ? 25.986 -4.963 -32.766 1.00 92.50 579 PRO A O 1
ATOM 4679 N N . GLN A 1 580 ? 25.732 -3.904 -30.798 1.00 92.06 580 GLN A N 1
ATOM 4680 C CA . GLN A 1 580 ? 24.565 -4.665 -30.342 1.00 92.06 580 GLN A CA 1
ATOM 4681 C C . GLN A 1 580 ? 23.427 -4.676 -31.367 1.00 92.06 580 GLN A C 1
ATOM 4683 O O . GLN A 1 580 ? 22.744 -5.688 -31.501 1.00 92.06 580 GLN A O 1
ATOM 4688 N N . LYS A 1 581 ? 23.184 -3.554 -32.047 1.00 94.00 581 LYS A N 1
ATOM 4689 C CA . LYS A 1 581 ? 21.995 -3.354 -32.881 1.00 94.00 581 LYS A CA 1
ATOM 4690 C C . LYS A 1 581 ? 22.118 -3.959 -34.277 1.00 94.00 581 LYS A C 1
ATOM 4692 O O . LYS A 1 581 ? 21.143 -3.975 -35.009 1.00 94.00 581 LYS A O 1
ATOM 4697 N N . GLY A 1 582 ? 23.297 -4.465 -34.643 1.00 95.31 582 GLY A N 1
ATOM 4698 C CA . GLY A 1 582 ? 23.463 -5.296 -35.836 1.00 95.31 582 GLY A CA 1
ATOM 4699 C C . GLY A 1 582 ? 23.251 -4.590 -37.181 1.00 95.31 582 GLY A C 1
ATOM 4700 O O . GLY A 1 582 ? 23.059 -5.275 -38.180 1.00 95.31 582 GLY A O 1
ATOM 4701 N N . HIS A 1 583 ? 23.328 -3.254 -37.241 1.00 96.81 583 HIS A N 1
ATOM 4702 C CA . HIS A 1 583 ? 23.145 -2.455 -38.468 1.00 96.81 583 HIS A CA 1
ATOM 4703 C C . HIS A 1 583 ? 23.940 -2.972 -39.677 1.00 96.81 583 HIS A C 1
ATOM 4705 O O . HIS A 1 583 ? 23.444 -2.936 -40.800 1.00 96.81 583 HIS A O 1
ATOM 4711 N N . LYS A 1 584 ? 25.143 -3.516 -39.449 1.00 96.94 584 LYS A N 1
ATOM 4712 C CA . LYS A 1 584 ? 25.972 -4.108 -40.506 1.00 96.94 584 LYS A CA 1
ATOM 4713 C C . LYS A 1 584 ? 25.256 -5.216 -41.290 1.00 96.94 584 LYS A C 1
ATOM 4715 O O . LYS A 1 584 ? 25.384 -5.274 -42.506 1.00 96.94 584 LYS A O 1
ATOM 4720 N N . TYR A 1 585 ? 24.444 -6.042 -40.622 1.00 97.69 585 TYR A N 1
ATOM 4721 C CA . TYR A 1 585 ? 23.711 -7.135 -41.266 1.00 97.69 585 TYR A CA 1
ATOM 4722 C C . TYR A 1 585 ? 22.570 -6.608 -42.139 1.00 97.69 585 TYR A C 1
ATOM 4724 O O . TYR A 1 585 ? 22.262 -7.205 -43.164 1.00 97.69 585 TYR A O 1
ATOM 4732 N N . PHE A 1 586 ? 21.974 -5.472 -41.765 1.00 97.81 586 PHE A N 1
ATOM 4733 C CA . PHE A 1 586 ? 20.982 -4.787 -42.592 1.00 97.81 586 PHE A CA 1
ATOM 4734 C C . PHE A 1 586 ? 21.611 -4.242 -43.877 1.00 97.81 586 PHE A C 1
ATOM 4736 O O . PHE A 1 586 ? 21.098 -4.511 -44.958 1.00 97.81 586 PHE A O 1
ATOM 4743 N N . LEU A 1 587 ? 22.767 -3.574 -43.784 1.00 97.88 587 LEU A N 1
ATOM 4744 C CA . LEU A 1 587 ? 23.506 -3.108 -44.965 1.00 97.88 587 LEU A CA 1
ATOM 4745 C C . LEU A 1 587 ? 23.928 -4.270 -45.879 1.00 97.88 587 LEU A C 1
ATOM 4747 O O . LEU A 1 587 ? 23.766 -4.195 -47.096 1.00 97.88 587 LEU A O 1
ATOM 4751 N N . GLU A 1 588 ? 24.417 -5.369 -45.304 1.00 97.31 588 GLU A N 1
ATOM 4752 C CA . GLU A 1 588 ? 24.767 -6.578 -46.059 1.00 97.31 588 GLU A CA 1
ATOM 4753 C C . GLU A 1 588 ? 23.554 -7.258 -46.708 1.00 97.31 588 GLU A C 1
ATOM 4755 O O . GLU A 1 588 ? 23.689 -7.841 -47.781 1.00 97.31 588 GLU A O 1
ATOM 4760 N N . ALA A 1 589 ? 22.369 -7.191 -46.097 1.00 97.38 589 ALA A N 1
ATOM 4761 C CA . ALA A 1 589 ? 21.150 -7.722 -46.702 1.00 97.38 589 ALA A CA 1
ATOM 4762 C C . ALA A 1 589 ? 20.707 -6.864 -47.896 1.00 97.38 589 ALA A C 1
ATOM 4764 O O . ALA A 1 589 ? 20.377 -7.413 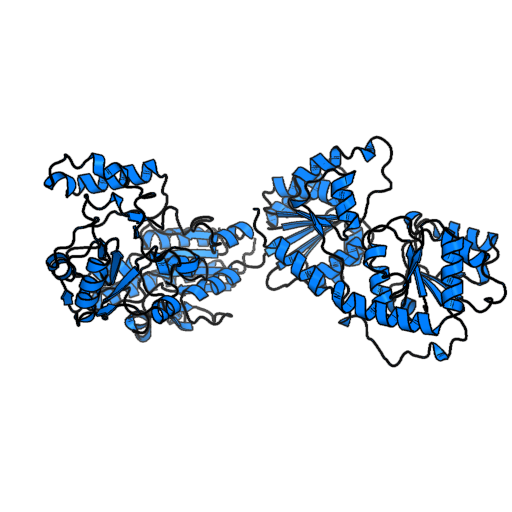-48.947 1.00 97.38 589 ALA A O 1
ATOM 4765 N N . ILE A 1 590 ? 20.783 -5.531 -47.773 1.00 96.62 590 ILE A N 1
ATOM 4766 C CA . ILE A 1 590 ? 20.448 -4.584 -48.850 1.00 96.62 590 ILE A CA 1
ATOM 4767 C C . ILE A 1 590 ? 21.315 -4.819 -50.089 1.00 96.62 590 ILE A C 1
ATOM 4769 O O . ILE A 1 590 ? 20.800 -4.819 -51.207 1.00 96.62 590 ILE A O 1
ATOM 4773 N N . SER A 1 591 ? 22.622 -5.044 -49.915 1.00 95.69 591 SER A N 1
ATOM 4774 C CA . SER A 1 591 ? 23.538 -5.274 -51.043 1.00 95.69 591 SER A CA 1
ATOM 4775 C C . SER A 1 591 ? 23.278 -6.585 -51.790 1.00 95.69 591 SER A C 1
ATOM 4777 O O . SER A 1 591 ? 23.726 -6.735 -52.925 1.00 95.69 591 SER A O 1
ATOM 4779 N N . ARG A 1 592 ? 22.535 -7.515 -51.178 1.00 95.38 592 ARG A N 1
ATOM 4780 C CA . ARG A 1 592 ? 22.190 -8.826 -51.742 1.00 95.38 592 ARG A CA 1
ATOM 4781 C C . ARG A 1 592 ? 20.766 -8.911 -52.291 1.00 95.38 592 ARG A C 1
ATOM 4783 O O . ARG A 1 592 ? 20.401 -9.976 -52.789 1.00 95.38 592 ARG A O 1
ATOM 4790 N N . LEU A 1 593 ? 19.960 -7.852 -52.178 1.00 94.12 593 LEU A N 1
ATOM 4791 C CA . LEU A 1 593 ? 18.616 -7.810 -52.761 1.00 94.12 593 LEU A CA 1
ATOM 4792 C C . LEU A 1 593 ? 18.675 -7.934 -54.286 1.00 94.12 593 LEU A C 1
ATOM 4794 O O . LEU A 1 593 ? 19.584 -7.402 -54.926 1.00 94.12 593 LEU A O 1
ATOM 4798 N N . ASP A 1 594 ? 17.681 -8.610 -54.863 1.00 83.81 594 ASP A N 1
ATOM 4799 C CA . ASP A 1 594 ? 17.556 -8.743 -56.313 1.00 83.81 594 ASP A CA 1
ATOM 4800 C C . ASP A 1 594 ? 17.458 -7.365 -57.004 1.00 83.81 594 ASP A C 1
ATOM 4802 O O . ASP A 1 594 ? 16.829 -6.421 -56.509 1.00 83.81 594 ASP A O 1
ATOM 4806 N N . GLY A 1 595 ? 18.077 -7.249 -58.182 1.00 82.81 595 GLY A N 1
ATOM 4807 C CA . GLY A 1 595 ? 18.061 -6.046 -59.009 1.00 82.81 595 GLY A CA 1
ATOM 4808 C C . GLY A 1 595 ? 16.663 -5.590 -59.440 1.00 82.81 595 GLY A C 1
ATOM 4809 O O . GLY A 1 595 ? 16.521 -4.432 -59.835 1.00 82.81 595 GLY A O 1
ATOM 4810 N N . ARG A 1 596 ? 15.631 -6.437 -59.334 1.00 86.00 596 ARG A N 1
ATOM 4811 C CA . ARG A 1 596 ? 14.228 -6.048 -59.559 1.00 86.00 596 ARG A CA 1
ATOM 4812 C C . ARG A 1 596 ? 13.663 -5.109 -58.485 1.00 86.00 596 ARG A C 1
ATOM 4814 O O . ARG A 1 596 ? 12.714 -4.383 -58.756 1.00 86.00 596 ARG A O 1
ATOM 4821 N N . TYR A 1 597 ? 14.285 -5.030 -57.305 1.00 86.12 597 TYR A N 1
ATOM 4822 C CA . TYR A 1 597 ? 13.836 -4.193 -56.180 1.00 86.12 597 TYR A CA 1
ATOM 4823 C C . TYR A 1 597 ? 14.537 -2.828 -56.090 1.00 86.12 597 TYR A C 1
ATOM 4825 O O . TYR A 1 597 ? 14.677 -2.253 -55.011 1.00 86.12 597 TYR A O 1
ATOM 4833 N N . LYS A 1 598 ? 14.998 -2.275 -57.220 1.00 76.00 598 LYS A N 1
ATOM 4834 C CA . LYS A 1 598 ? 15.735 -0.992 -57.266 1.00 76.00 598 LYS A CA 1
ATOM 4835 C C . LYS A 1 598 ? 14.954 0.217 -56.734 1.00 76.00 598 LYS A C 1
ATOM 4837 O O . LYS A 1 598 ? 15.590 1.203 -56.385 1.00 76.00 598 LYS A O 1
ATOM 4842 N N . GLY A 1 599 ? 13.623 0.141 -56.664 1.00 83.00 599 GLY A N 1
ATOM 4843 C CA . GLY A 1 599 ? 12.762 1.198 -56.121 1.00 83.00 599 GLY A CA 1
ATOM 4844 C C . GLY A 1 599 ? 12.589 1.182 -54.597 1.00 83.00 599 GLY A C 1
ATOM 4845 O O . GLY A 1 599 ? 11.897 2.047 -54.074 1.00 83.00 599 GLY A O 1
ATOM 4846 N N . ALA A 1 600 ? 13.169 0.215 -53.879 1.00 91.44 600 ALA A N 1
ATOM 4847 C CA . ALA A 1 600 ? 13.089 0.170 -52.420 1.00 91.44 600 ALA A CA 1
ATOM 4848 C C . ALA A 1 600 ? 14.004 1.221 -51.769 1.00 91.44 600 ALA A C 1
ATOM 4850 O O . ALA A 1 600 ? 15.136 1.435 -52.213 1.00 91.44 600 ALA A O 1
ATOM 4851 N N . ARG A 1 601 ? 13.522 1.835 -50.687 1.00 92.56 601 ARG A N 1
ATOM 4852 C CA . ARG A 1 601 ? 14.223 2.870 -49.917 1.00 92.56 601 ARG A CA 1
ATOM 4853 C C . ARG A 1 601 ? 14.641 2.334 -48.548 1.00 92.56 601 ARG A C 1
ATOM 4855 O O . ARG A 1 601 ? 13.901 1.569 -47.927 1.00 92.56 601 ARG A O 1
ATOM 4862 N N . PHE A 1 602 ? 15.813 2.743 -48.057 1.00 95.88 602 PHE A N 1
ATOM 4863 C CA . PHE A 1 602 ? 16.355 2.271 -46.779 1.00 95.88 602 PHE A CA 1
ATOM 4864 C C . PHE A 1 602 ? 16.743 3.441 -45.879 1.00 95.88 602 PHE A C 1
ATOM 4866 O O . PHE A 1 602 ? 17.532 4.297 -46.268 1.00 95.88 602 PHE A O 1
ATOM 4873 N N . VAL A 1 603 ? 16.210 3.462 -44.660 1.00 95.50 603 VAL A N 1
ATOM 4874 C CA . VAL A 1 603 ? 16.425 4.544 -43.690 1.00 95.50 603 VAL A CA 1
ATOM 4875 C C . VAL A 1 603 ? 17.123 4.007 -42.444 1.00 95.50 603 VAL A C 1
ATOM 4877 O O . VAL A 1 603 ? 16.770 2.953 -41.917 1.00 95.50 603 VAL A O 1
ATOM 4880 N N . ILE A 1 604 ? 18.103 4.748 -41.933 1.00 96.81 604 ILE A N 1
ATOM 4881 C CA . ILE A 1 604 ? 18.729 4.501 -40.632 1.00 96.81 604 ILE A CA 1
ATOM 4882 C C . ILE A 1 604 ? 18.578 5.769 -39.790 1.00 96.81 604 ILE A C 1
ATOM 4884 O O . ILE A 1 604 ? 19.215 6.788 -40.057 1.00 96.81 604 ILE A O 1
ATOM 4888 N N . ALA A 1 605 ? 17.727 5.707 -38.765 1.00 94.81 605 ALA A N 1
ATOM 4889 C CA . ALA A 1 605 ? 17.476 6.810 -37.843 1.00 94.81 605 ALA A CA 1
ATOM 4890 C C . ALA A 1 605 ? 18.092 6.526 -36.468 1.00 94.81 605 ALA A C 1
ATOM 4892 O O . ALA A 1 605 ? 17.667 5.631 -35.735 1.00 94.81 605 ALA A O 1
ATOM 4893 N N . GLY A 1 606 ? 19.093 7.322 -36.110 1.00 91.69 606 GLY A N 1
ATOM 4894 C CA . GLY A 1 606 ? 19.800 7.249 -34.843 1.00 91.69 606 GLY A CA 1
ATOM 4895 C C . GLY A 1 606 ? 21.245 7.724 -34.946 1.00 91.69 606 GLY A C 1
ATOM 4896 O O . GLY A 1 606 ? 21.753 8.018 -36.024 1.00 91.69 606 GLY A O 1
ATOM 4897 N N . GLU A 1 607 ? 21.905 7.788 -33.793 1.00 90.56 607 GLU A N 1
ATOM 4898 C CA . GLU A 1 607 ? 23.319 8.147 -33.657 1.00 90.56 607 GLU A CA 1
ATOM 4899 C C . GLU A 1 607 ? 24.063 7.124 -32.806 1.00 90.56 607 GLU A C 1
ATOM 4901 O O . GLU A 1 607 ? 23.461 6.383 -32.019 1.00 90.56 607 GLU A O 1
ATOM 4906 N N . GLY A 1 608 ? 25.384 7.075 -32.947 1.00 92.25 608 GLY A N 1
ATOM 4907 C CA . GLY A 1 608 ? 26.223 6.203 -32.133 1.00 92.25 608 GLY A CA 1
ATOM 4908 C C . GLY A 1 608 ? 27.636 6.039 -32.667 1.00 92.25 608 GLY A C 1
ATOM 4909 O O . GLY A 1 608 ? 28.006 6.595 -33.701 1.00 92.25 608 GLY A O 1
ATOM 4910 N N . SER A 1 609 ? 28.424 5.246 -31.943 1.00 93.12 609 SER A N 1
ATOM 4911 C CA . SER A 1 609 ? 29.849 5.041 -32.221 1.00 93.12 609 SER A CA 1
ATOM 4912 C C . SER A 1 609 ? 30.135 4.500 -33.629 1.00 93.12 609 SER A C 1
ATOM 4914 O O . SER A 1 609 ? 31.194 4.783 -34.186 1.00 93.12 609 SER A O 1
ATOM 4916 N N . LEU A 1 610 ? 29.188 3.768 -34.227 1.00 95.38 610 LEU A N 1
ATOM 4917 C CA . LEU A 1 610 ? 29.370 3.112 -35.521 1.00 95.38 610 LEU A CA 1
ATOM 4918 C C . LEU A 1 610 ? 29.000 3.962 -36.740 1.00 95.38 610 LEU A C 1
ATOM 4920 O O . LEU A 1 610 ? 29.121 3.454 -37.851 1.00 95.38 610 LEU A O 1
ATOM 4924 N N . ARG A 1 611 ? 28.563 5.223 -36.593 1.00 95.19 611 ARG A N 1
ATOM 4925 C CA . ARG A 1 611 ? 28.059 6.010 -37.737 1.00 95.19 611 ARG A CA 1
ATOM 4926 C C . ARG A 1 611 ? 29.016 6.010 -38.935 1.00 95.19 611 ARG A C 1
ATOM 4928 O O . ARG A 1 611 ? 28.656 5.531 -40.007 1.00 95.19 611 ARG A O 1
ATOM 4935 N N . GLY A 1 612 ? 30.255 6.456 -38.728 1.00 95.81 612 GLY A N 1
ATOM 4936 C CA . GLY A 1 612 ? 31.245 6.523 -39.807 1.00 95.81 612 GLY A CA 1
ATOM 4937 C C . GLY A 1 612 ? 31.669 5.152 -40.352 1.00 95.81 612 GLY A C 1
ATOM 4938 O O . GLY A 1 612 ? 32.063 5.046 -41.509 1.00 95.81 612 GLY A O 1
ATOM 4939 N N . GLU A 1 613 ? 31.593 4.086 -39.548 1.00 96.81 613 GLU A N 1
ATOM 4940 C CA . GLU A 1 613 ? 31.864 2.720 -40.017 1.00 96.81 613 GLU A CA 1
ATOM 4941 C C . GLU A 1 613 ? 30.753 2.216 -40.943 1.00 96.81 613 GLU A C 1
ATOM 4943 O O . GLU A 1 613 ? 31.043 1.664 -42.003 1.00 96.81 613 GLU A O 1
ATOM 4948 N N . LEU A 1 614 ? 29.492 2.468 -40.587 1.00 97.56 614 LEU A N 1
ATOM 4949 C CA . LEU A 1 614 ? 28.325 2.070 -41.373 1.00 97.56 614 LEU A CA 1
ATOM 4950 C C . LEU A 1 614 ? 28.242 2.824 -42.706 1.00 97.56 614 LEU A C 1
ATOM 4952 O O . LEU A 1 614 ? 27.937 2.215 -43.729 1.00 97.56 614 LEU A O 1
ATOM 4956 N N . GLU A 1 615 ? 28.569 4.118 -42.726 1.00 96.75 615 GLU A N 1
ATOM 4957 C CA . GLU A 1 615 ? 28.641 4.909 -43.964 1.00 96.75 615 GLU A CA 1
ATOM 4958 C C . GLU A 1 615 ? 29.729 4.364 -44.913 1.00 96.75 615 GLU A C 1
ATOM 4960 O O . GLU A 1 615 ? 29.473 4.148 -46.102 1.00 96.75 615 GLU A O 1
ATOM 4965 N N . ARG A 1 616 ? 30.921 4.030 -44.388 1.00 97.62 616 ARG A N 1
ATOM 4966 C CA . ARG A 1 616 ? 31.985 3.374 -45.174 1.00 97.62 616 ARG A CA 1
ATOM 4967 C C . ARG A 1 616 ? 31.574 1.992 -45.673 1.00 97.62 616 ARG A C 1
ATOM 4969 O O . ARG A 1 616 ? 31.867 1.651 -46.818 1.00 97.62 616 ARG A O 1
ATOM 4976 N N . GLN A 1 617 ? 30.886 1.205 -44.848 1.00 97.50 617 GLN A N 1
ATOM 4977 C CA . GLN A 1 617 ? 30.376 -0.105 -45.247 1.00 97.50 617 GLN A CA 1
ATOM 4978 C C . GLN A 1 617 ? 29.359 0.024 -46.390 1.00 97.50 617 GLN A C 1
ATOM 4980 O O . GLN A 1 617 ? 29.449 -0.712 -47.371 1.00 97.50 617 GLN A O 1
ATOM 4985 N N . ALA A 1 618 ? 28.432 0.982 -46.310 1.00 96.88 618 ALA A N 1
ATOM 4986 C CA . ALA A 1 618 ? 27.458 1.238 -47.369 1.00 96.88 618 ALA A CA 1
ATOM 4987 C C . ALA A 1 618 ? 28.133 1.652 -48.691 1.00 96.88 618 ALA A C 1
ATOM 4989 O O . ALA A 1 618 ? 27.709 1.211 -49.764 1.00 96.88 618 ALA A O 1
ATOM 4990 N N . ALA A 1 619 ? 29.205 2.450 -48.628 1.00 96.38 619 ALA A N 1
ATOM 4991 C CA . ALA A 1 619 ? 30.010 2.810 -49.795 1.00 96.38 619 ALA A CA 1
ATOM 4992 C C . ALA A 1 619 ? 30.742 1.595 -50.392 1.00 96.38 619 ALA A C 1
ATOM 4994 O O . ALA A 1 619 ? 30.645 1.355 -51.596 1.00 96.38 619 ALA A O 1
ATOM 4995 N N . ALA A 1 620 ? 31.401 0.785 -49.557 1.00 97.12 620 ALA A N 1
ATOM 4996 C CA . ALA A 1 620 ? 32.107 -0.426 -49.987 1.00 97.12 620 ALA A CA 1
ATOM 4997 C C . ALA A 1 620 ? 31.165 -1.456 -50.635 1.00 97.12 620 ALA A C 1
ATOM 4999 O O . ALA A 1 620 ? 31.508 -2.080 -51.636 1.00 97.12 620 ALA A O 1
ATOM 5000 N N . LEU A 1 621 ? 29.945 -1.578 -50.108 1.00 96.44 621 LEU A N 1
ATOM 5001 C CA . LEU A 1 621 ? 28.882 -2.420 -50.658 1.00 96.44 621 LEU A CA 1
ATOM 5002 C C . LEU A 1 621 ? 28.183 -1.809 -51.888 1.00 96.44 621 LEU A C 1
ATOM 5004 O O . LEU A 1 621 ? 27.281 -2.434 -52.439 1.00 96.44 621 LEU A O 1
ATOM 5008 N N . ARG A 1 622 ? 28.578 -0.603 -52.326 1.00 94.88 622 ARG A N 1
ATOM 5009 C CA . ARG A 1 622 ? 27.984 0.148 -53.451 1.00 94.88 622 ARG A CA 1
ATOM 5010 C C . ARG A 1 622 ? 26.480 0.422 -53.295 1.00 94.88 622 ARG A C 1
ATOM 5012 O O . ARG A 1 622 ? 25.759 0.533 -54.284 1.00 94.88 622 ARG A O 1
ATOM 5019 N N . ILE A 1 623 ? 26.010 0.582 -52.057 1.00 94.56 623 ILE A N 1
ATOM 5020 C CA . ILE A 1 623 ? 24.603 0.871 -51.717 1.00 94.56 623 ILE A CA 1
ATOM 5021 C C . ILE A 1 623 ? 24.402 2.233 -51.045 1.00 94.56 623 ILE A C 1
ATOM 5023 O O . ILE A 1 623 ? 23.280 2.552 -50.670 1.00 94.56 623 ILE A O 1
ATOM 5027 N N . ALA A 1 624 ? 25.450 3.052 -50.900 1.00 93.06 624 ALA A N 1
ATOM 5028 C CA . ALA A 1 624 ? 25.363 4.359 -50.236 1.00 93.06 624 ALA A CA 1
ATOM 5029 C C . ALA A 1 624 ? 24.251 5.264 -50.805 1.00 93.06 624 ALA A C 1
ATOM 5031 O O . ALA A 1 624 ? 23.551 5.920 -50.048 1.00 93.06 624 ALA A O 1
ATOM 5032 N N . HIS A 1 625 ? 24.018 5.227 -52.120 1.00 89.81 625 HIS A N 1
ATOM 5033 C CA . HIS A 1 625 ? 22.950 5.983 -52.788 1.00 89.81 625 HIS A CA 1
ATOM 5034 C C . HIS A 1 625 ? 21.522 5.512 -52.443 1.00 89.81 625 HIS A C 1
ATOM 5036 O O . HIS A 1 625 ? 20.563 6.177 -52.817 1.00 89.81 625 HIS A O 1
ATOM 5042 N N . LYS A 1 626 ? 21.368 4.361 -51.773 1.00 88.31 626 LYS A N 1
ATOM 5043 C CA . LYS A 1 626 ? 20.074 3.778 -51.374 1.00 88.31 626 LYS A CA 1
ATOM 5044 C C . LYS A 1 626 ? 19.761 3.943 -49.885 1.00 88.31 626 LYS A C 1
ATOM 5046 O O . LYS A 1 626 ? 18.639 3.650 -49.480 1.00 88.31 626 LYS A O 1
ATOM 5051 N N . VAL A 1 627 ? 20.752 4.318 -49.072 1.00 94.38 627 VAL A N 1
ATOM 5052 C CA . VAL A 1 627 ? 20.648 4.331 -47.607 1.00 94.38 627 VAL A CA 1
ATOM 5053 C C . VAL A 1 627 ? 20.730 5.761 -47.091 1.00 94.38 627 VAL A C 1
ATOM 5055 O O . VAL A 1 627 ? 21.757 6.421 -47.220 1.00 94.38 627 VAL A O 1
ATOM 5058 N N . GLU A 1 628 ? 19.661 6.219 -46.450 1.00 94.88 628 GLU A N 1
ATOM 5059 C CA . GLU A 1 628 ? 19.578 7.546 -45.846 1.00 94.88 628 GLU A CA 1
ATOM 5060 C C . GLU A 1 628 ? 19.861 7.478 -44.339 1.00 94.88 628 GLU A C 1
ATOM 5062 O O . GLU A 1 628 ? 19.136 6.831 -43.579 1.00 94.88 628 GLU A O 1
ATOM 5067 N N . PHE A 1 629 ? 20.904 8.180 -43.889 1.00 95.31 629 PHE A N 1
ATOM 5068 C CA . PHE A 1 629 ? 21.240 8.310 -42.469 1.00 95.31 629 PHE A CA 1
ATOM 5069 C C . PHE A 1 629 ? 20.623 9.584 -41.888 1.00 95.31 629 PHE A C 1
ATOM 5071 O O . PHE A 1 629 ? 21.128 10.688 -42.092 1.00 95.31 629 PHE A O 1
ATOM 5078 N N . PHE A 1 630 ? 19.548 9.433 -41.118 1.00 93.19 630 PHE A N 1
ATOM 5079 C CA . PHE A 1 630 ? 18.786 10.553 -40.553 1.00 93.19 630 PHE A CA 1
ATOM 5080 C C . PHE A 1 630 ? 19.413 11.177 -39.303 1.00 93.19 630 PHE A C 1
ATOM 5082 O O . PHE A 1 630 ? 18.964 12.237 -38.868 1.00 93.19 630 PHE A O 1
ATOM 5089 N N . GLY A 1 631 ? 20.429 10.538 -38.717 1.00 90.44 631 GLY A N 1
ATOM 5090 C CA . GLY A 1 631 ? 20.984 10.952 -37.430 1.00 90.44 631 GLY A CA 1
ATOM 5091 C C . GLY A 1 631 ? 19.964 10.856 -36.296 1.00 90.44 631 GLY A C 1
ATOM 5092 O O . GLY A 1 631 ? 18.970 10.131 -36.383 1.00 90.44 631 GLY A O 1
ATOM 5093 N N . PHE A 1 632 ? 20.217 11.576 -35.204 1.00 87.88 632 PHE A N 1
ATOM 5094 C CA . PHE A 1 632 ? 19.338 11.590 -34.040 1.00 87.88 632 PHE A CA 1
ATOM 5095 C C . PHE A 1 632 ? 18.079 12.408 -34.343 1.00 87.88 632 PHE A C 1
ATOM 5097 O O . PHE A 1 632 ? 18.167 13.561 -34.760 1.00 87.88 632 PHE A O 1
ATOM 5104 N N . ARG A 1 633 ? 16.905 11.812 -34.113 1.00 85.12 633 ARG A N 1
ATOM 5105 C CA . ARG A 1 633 ? 15.602 12.424 -34.393 1.00 85.12 633 ARG A CA 1
ATOM 5106 C C . ARG A 1 633 ? 14.758 12.472 -33.130 1.00 85.12 633 ARG A C 1
ATOM 5108 O O . ARG A 1 633 ? 14.601 11.458 -32.455 1.00 85.12 633 ARG A O 1
ATOM 5115 N N . GLN A 1 634 ? 14.214 13.649 -32.833 1.00 79.50 634 GLN A N 1
ATOM 5116 C CA . GLN A 1 634 ? 13.213 13.834 -31.776 1.00 79.50 634 GLN A CA 1
ATOM 5117 C C . GLN A 1 634 ? 11.790 13.603 -32.307 1.00 79.50 634 GLN A C 1
ATOM 5119 O O . GLN A 1 634 ? 10.920 13.152 -31.573 1.00 79.50 634 GLN A O 1
ATOM 5124 N N . ASP A 1 635 ? 11.565 13.836 -33.602 1.00 83.50 635 ASP A N 1
ATOM 5125 C CA . ASP A 1 635 ? 10.301 13.634 -34.310 1.00 83.50 635 ASP A CA 1
ATOM 5126 C C . ASP A 1 635 ? 10.146 12.183 -34.797 1.00 83.50 635 ASP A C 1
ATOM 5128 O O . ASP A 1 635 ? 9.932 11.911 -35.981 1.00 83.50 635 ASP A O 1
ATOM 5132 N N . ILE A 1 636 ? 10.264 11.227 -33.871 1.00 85.00 636 ILE A N 1
ATOM 5133 C CA . ILE A 1 636 ? 10.266 9.792 -34.194 1.00 85.00 636 ILE A CA 1
ATOM 5134 C C . ILE A 1 636 ? 8.985 9.342 -34.908 1.00 85.00 636 ILE A C 1
ATOM 5136 O O . ILE A 1 636 ? 9.018 8.454 -35.757 1.00 85.00 636 ILE A O 1
ATOM 5140 N N . GLU A 1 637 ? 7.866 10.013 -34.634 1.00 85.00 637 GLU A N 1
ATOM 5141 C CA . GLU A 1 637 ? 6.589 9.786 -35.310 1.00 85.00 637 GLU A CA 1
ATOM 5142 C C . GLU A 1 637 ? 6.693 9.996 -36.820 1.00 85.00 637 GLU A C 1
ATOM 5144 O O . GLU A 1 637 ? 6.155 9.210 -37.601 1.00 85.00 637 GLU A O 1
ATOM 5149 N N . ARG A 1 638 ? 7.416 11.041 -37.249 1.00 85.44 638 ARG A N 1
ATOM 5150 C CA . ARG A 1 638 ? 7.642 11.310 -38.669 1.00 85.44 638 ARG A CA 1
ATOM 5151 C C . ARG A 1 638 ? 8.441 10.176 -39.284 1.00 85.44 638 ARG A C 1
ATOM 5153 O O . ARG A 1 638 ? 8.057 9.701 -40.343 1.00 85.44 638 ARG A O 1
ATOM 5160 N N . VAL A 1 639 ? 9.482 9.704 -38.597 1.00 89.50 639 VAL A N 1
ATOM 5161 C CA . VAL A 1 639 ? 10.285 8.564 -39.059 1.00 89.50 639 VAL A CA 1
ATOM 5162 C C . VAL A 1 639 ? 9.395 7.342 -39.264 1.00 89.50 639 VAL A C 1
ATOM 5164 O O . VAL A 1 639 ? 9.370 6.810 -40.367 1.00 89.50 639 VAL A O 1
ATOM 5167 N N . PHE A 1 640 ? 8.600 6.938 -38.267 1.00 91.06 640 PHE A N 1
ATOM 5168 C CA . PHE A 1 640 ? 7.725 5.768 -38.399 1.00 91.06 640 PHE A CA 1
ATOM 5169 C C . PHE A 1 640 ? 6.669 5.923 -39.492 1.00 91.06 640 PHE A C 1
ATOM 5171 O O . PHE A 1 640 ? 6.391 4.954 -40.193 1.00 91.06 640 PHE A O 1
ATOM 5178 N N . ARG A 1 641 ? 6.115 7.125 -39.697 1.00 87.06 641 ARG A N 1
ATOM 5179 C CA . ARG A 1 641 ? 5.192 7.388 -40.814 1.00 87.06 641 ARG A CA 1
ATOM 5180 C C . ARG A 1 641 ? 5.850 7.205 -42.182 1.00 87.06 641 ARG A C 1
ATOM 5182 O O . ARG A 1 641 ? 5.143 6.886 -43.133 1.00 87.06 641 ARG A O 1
ATOM 5189 N N . GLU A 1 642 ? 7.167 7.385 -42.290 1.00 86.25 642 GLU A N 1
ATOM 5190 C CA . GLU A 1 642 ? 7.904 7.151 -43.535 1.00 86.25 642 GLU A CA 1
ATOM 5191 C C . GLU A 1 642 ? 8.234 5.680 -43.806 1.00 86.25 642 GLU A C 1
ATOM 5193 O O . GLU A 1 642 ? 8.569 5.363 -44.944 1.00 86.25 642 GLU A O 1
ATOM 5198 N N . LEU A 1 643 ? 8.146 4.799 -42.806 1.00 92.19 643 LEU A N 1
ATOM 5199 C CA . LEU A 1 643 ? 8.484 3.385 -42.959 1.00 92.19 643 LEU A CA 1
ATOM 5200 C C . LEU A 1 643 ? 7.276 2.566 -43.404 1.00 92.19 643 LEU A C 1
ATOM 5202 O O . LEU A 1 643 ? 6.160 2.794 -42.941 1.00 92.19 643 LEU A O 1
ATOM 5206 N N . ASP A 1 644 ? 7.515 1.543 -44.215 1.00 94.94 644 ASP A N 1
ATOM 5207 C CA . ASP A 1 644 ? 6.566 0.452 -44.436 1.00 94.94 644 ASP A CA 1
ATOM 5208 C C . ASP A 1 644 ? 6.865 -0.719 -43.500 1.00 94.94 644 ASP A C 1
ATOM 5210 O O . ASP A 1 644 ? 5.942 -1.319 -42.957 1.00 94.94 644 ASP A O 1
ATOM 5214 N N . VAL A 1 645 ? 8.148 -1.006 -43.247 1.00 97.81 645 VAL A N 1
ATOM 5215 C CA . VAL A 1 645 ? 8.590 -2.094 -42.361 1.00 97.81 645 VAL A CA 1
ATOM 5216 C C . VAL A 1 645 ? 9.744 -1.623 -41.474 1.00 97.81 645 VAL A C 1
ATOM 5218 O O . VAL A 1 645 ? 10.747 -1.092 -41.961 1.00 97.81 645 VAL A O 1
ATOM 5221 N N . LEU A 1 646 ? 9.637 -1.859 -40.164 1.00 98.44 646 LEU A N 1
ATOM 5222 C CA . LEU A 1 646 ? 10.763 -1.700 -39.241 1.00 98.44 646 LEU A CA 1
ATOM 5223 C C . LEU A 1 646 ? 11.678 -2.930 -39.321 1.00 98.44 646 LEU A C 1
ATOM 5225 O O . LEU A 1 646 ? 11.211 -4.064 -39.298 1.00 98.44 646 LEU A O 1
ATOM 5229 N N . VAL A 1 647 ? 12.990 -2.726 -39.335 1.00 98.44 647 VAL A N 1
ATOM 5230 C CA . VAL A 1 647 ? 13.997 -3.785 -39.243 1.00 98.44 647 VAL A CA 1
ATOM 5231 C C . VAL A 1 647 ? 14.774 -3.630 -37.937 1.00 98.44 647 VAL A C 1
ATOM 5233 O O . VAL A 1 647 ? 15.354 -2.580 -37.663 1.00 98.44 647 VAL A O 1
ATOM 5236 N N . LEU A 1 648 ? 14.807 -4.687 -37.123 1.00 98.00 648 LEU A N 1
ATOM 5237 C CA . LEU A 1 648 ? 15.564 -4.753 -35.872 1.00 98.00 648 LEU A CA 1
ATOM 5238 C C . LEU A 1 648 ? 16.533 -5.952 -35.901 1.00 98.00 648 LEU A C 1
ATOM 5240 O O . LEU A 1 648 ? 16.205 -7.024 -35.387 1.00 98.00 648 LEU A O 1
ATOM 5244 N N . PRO A 1 649 ? 17.740 -5.797 -36.481 1.00 97.00 649 PRO A N 1
ATOM 5245 C CA . PRO A 1 649 ? 18.697 -6.886 -36.680 1.00 97.00 649 PRO A CA 1
ATOM 5246 C C . PRO A 1 649 ? 19.594 -7.132 -35.447 1.00 97.00 649 PRO A C 1
ATOM 5248 O O . PRO A 1 649 ? 20.764 -7.503 -35.568 1.00 97.00 649 PRO A O 1
ATOM 5251 N N . SER A 1 650 ? 19.070 -6.893 -34.244 1.00 96.00 650 SER A N 1
ATOM 5252 C CA . SER A 1 650 ? 19.842 -6.869 -33.000 1.00 96.00 650 SER A CA 1
ATOM 5253 C C . SER A 1 650 ? 20.435 -8.230 -32.617 1.00 96.00 650 SER A C 1
ATOM 5255 O O . SER A 1 650 ? 19.873 -9.291 -32.869 1.00 96.00 650 SER A O 1
ATOM 5257 N N . LEU A 1 651 ? 21.573 -8.209 -31.926 1.00 93.94 651 LEU A N 1
ATOM 5258 C CA . LEU A 1 651 ? 22.233 -9.404 -31.382 1.00 93.94 651 LEU A CA 1
ATOM 5259 C C . LEU A 1 651 ? 21.675 -9.831 -30.019 1.00 93.94 651 LEU A C 1
ATOM 5261 O O . LEU A 1 651 ? 21.790 -10.989 -29.613 1.00 93.94 651 LEU A O 1
ATOM 5265 N N . TYR A 1 652 ? 21.149 -8.869 -29.271 1.00 91.50 652 TYR A N 1
ATOM 5266 C CA . TYR A 1 652 ? 20.494 -9.067 -27.986 1.00 91.50 652 TYR A CA 1
ATOM 5267 C C . TYR A 1 652 ? 19.630 -7.859 -27.655 1.00 91.50 652 TYR A C 1
ATOM 5269 O O . TYR A 1 652 ? 19.958 -6.735 -28.045 1.00 91.50 652 TYR A O 1
ATOM 5277 N N . GLU A 1 653 ? 18.562 -8.083 -26.900 1.00 91.50 653 GLU A N 1
ATOM 5278 C CA . GLU A 1 653 ? 17.617 -7.050 -26.481 1.00 91.50 653 GLU A CA 1
ATOM 5279 C C . GLU A 1 653 ? 17.120 -7.286 -25.048 1.00 91.50 653 GLU A C 1
ATOM 5281 O O . GLU A 1 653 ? 17.369 -8.310 -24.415 1.00 91.50 653 GLU A O 1
ATOM 5286 N N . GLY A 1 654 ? 16.446 -6.278 -24.506 1.00 89.94 654 GLY A N 1
ATOM 5287 C CA . GLY A 1 654 ? 15.556 -6.441 -23.363 1.00 89.94 654 GLY A CA 1
ATOM 5288 C C . GLY A 1 654 ? 14.156 -6.770 -23.842 1.00 89.94 654 GLY A C 1
ATOM 5289 O O . GLY A 1 654 ? 13.918 -7.825 -24.417 1.00 89.94 654 GLY A O 1
ATOM 5290 N N . LEU A 1 655 ? 13.264 -5.799 -23.670 1.00 93.38 655 LEU A N 1
ATOM 5291 C CA . LEU A 1 655 ? 12.037 -5.659 -24.442 1.00 93.38 655 LEU A CA 1
ATOM 5292 C C . LEU A 1 655 ? 12.163 -4.369 -25.275 1.00 93.38 655 LEU A C 1
ATOM 5294 O O . LEU A 1 655 ? 12.133 -3.274 -24.702 1.00 93.38 655 LEU A O 1
ATOM 5298 N N . PRO A 1 656 ? 12.414 -4.463 -26.589 1.00 91.69 656 PRO A N 1
ATOM 5299 C CA . PRO A 1 656 ? 12.784 -3.308 -27.402 1.00 91.69 656 PRO A CA 1
ATOM 5300 C C . PRO A 1 656 ? 11.596 -2.353 -27.601 1.00 91.69 656 PRO A C 1
ATOM 5302 O O . PRO A 1 656 ? 10.661 -2.663 -28.333 1.00 91.69 656 PRO A O 1
ATOM 5305 N N . LEU A 1 657 ? 11.671 -1.157 -27.000 1.00 91.88 657 LEU A N 1
ATOM 5306 C CA . LEU A 1 657 ? 10.638 -0.113 -27.122 1.00 91.88 657 LEU A CA 1
ATOM 5307 C C . LEU A 1 657 ? 10.319 0.239 -28.581 1.00 91.88 657 LEU A C 1
ATOM 5309 O O . LEU A 1 657 ? 9.159 0.440 -28.911 1.00 91.88 657 LEU A O 1
ATOM 5313 N N . VAL A 1 658 ? 11.324 0.223 -29.459 1.00 93.38 658 VAL A N 1
ATOM 5314 C CA . VAL A 1 658 ? 11.164 0.540 -30.885 1.00 93.38 658 VAL A CA 1
ATOM 5315 C C . VAL A 1 658 ? 10.202 -0.406 -31.619 1.00 93.38 658 VAL A C 1
ATOM 5317 O O . VAL A 1 658 ? 9.528 0.026 -32.549 1.00 93.38 658 VAL A O 1
ATOM 5320 N N . LEU A 1 659 ? 10.084 -1.676 -31.197 1.00 95.88 659 LEU A N 1
ATOM 5321 C CA . LEU A 1 659 ? 9.094 -2.598 -31.775 1.00 95.88 659 LEU A CA 1
ATOM 5322 C C . LEU A 1 659 ? 7.672 -2.202 -31.366 1.00 95.88 659 LEU A C 1
ATOM 5324 O O . LEU A 1 659 ? 6.768 -2.246 -32.195 1.00 95.88 659 LEU A O 1
ATOM 5328 N N . LEU A 1 660 ? 7.487 -1.783 -30.109 1.00 94.69 660 LEU A N 1
ATOM 5329 C CA . LEU A 1 660 ? 6.203 -1.277 -29.616 1.00 94.69 660 LEU A CA 1
ATOM 5330 C C . LEU A 1 660 ? 5.834 0.037 -30.312 1.00 94.69 660 LEU A C 1
ATOM 5332 O O . LEU A 1 660 ? 4.692 0.227 -30.709 1.00 94.69 660 LEU A O 1
ATOM 5336 N N . GLU A 1 661 ? 6.808 0.925 -30.508 1.00 92.75 661 GLU A N 1
ATOM 5337 C CA . GLU A 1 661 ? 6.617 2.193 -31.216 1.00 92.75 661 GLU A CA 1
ATOM 5338 C C . GLU A 1 661 ? 6.224 1.960 -32.679 1.00 92.75 661 GLU A C 1
ATOM 5340 O O . GLU A 1 661 ? 5.210 2.493 -33.122 1.00 92.75 661 GLU A O 1
ATOM 5345 N N . ALA A 1 662 ? 6.931 1.093 -33.412 1.00 94.38 662 ALA A N 1
ATOM 5346 C CA . ALA A 1 662 ? 6.548 0.726 -34.777 1.00 94.38 662 ALA A CA 1
ATOM 5347 C C . ALA A 1 662 ? 5.142 0.117 -34.849 1.00 94.38 662 ALA A C 1
ATOM 5349 O O . ALA A 1 662 ? 4.334 0.531 -35.683 1.00 94.38 662 ALA A O 1
ATOM 5350 N N . ALA A 1 663 ? 4.821 -0.812 -33.946 1.00 94.88 663 ALA A N 1
ATOM 5351 C CA . ALA A 1 663 ? 3.495 -1.411 -33.871 1.00 94.88 663 ALA A CA 1
ATOM 5352 C C . ALA A 1 663 ? 2.403 -0.366 -33.575 1.00 94.88 663 ALA A C 1
ATOM 5354 O O . ALA A 1 663 ? 1.319 -0.447 -34.149 1.00 94.88 663 ALA A O 1
ATOM 5355 N N . ALA A 1 664 ? 2.680 0.672 -32.777 1.00 93.06 664 ALA A N 1
ATOM 5356 C CA . ALA A 1 664 ? 1.725 1.758 -32.535 1.00 93.06 664 ALA A CA 1
ATOM 5357 C C . ALA A 1 664 ? 1.411 2.554 -33.811 1.00 93.06 664 ALA A C 1
ATOM 5359 O O . ALA A 1 664 ? 0.260 2.931 -34.038 1.00 93.06 664 ALA A O 1
ATOM 5360 N N . PHE A 1 665 ? 2.391 2.713 -34.703 1.00 91.88 665 PHE A N 1
ATOM 5361 C CA . PHE A 1 665 ? 2.203 3.271 -36.049 1.00 91.88 665 PHE A CA 1
ATOM 5362 C C . PHE A 1 665 ? 1.695 2.251 -37.082 1.00 91.88 665 PHE A C 1
ATOM 5364 O O . PHE A 1 665 ? 1.729 2.526 -38.283 1.00 91.88 665 PHE A O 1
ATOM 5371 N N . ALA A 1 666 ? 1.217 1.088 -36.626 1.00 93.94 666 ALA A N 1
ATOM 5372 C CA . ALA A 1 666 ? 0.772 -0.024 -37.459 1.00 93.94 666 ALA A CA 1
ATOM 5373 C C . ALA A 1 666 ? 1.828 -0.444 -38.496 1.00 93.94 666 ALA A C 1
ATOM 5375 O O . ALA A 1 666 ? 1.507 -0.704 -39.655 1.00 93.94 666 ALA A O 1
ATOM 5376 N N . LYS A 1 667 ? 3.104 -0.477 -38.090 1.00 95.38 667 LYS A N 1
ATOM 5377 C CA . LYS A 1 667 ? 4.213 -0.954 -38.920 1.00 95.38 667 LYS A CA 1
ATOM 5378 C C . LYS A 1 667 ? 4.604 -2.367 -38.494 1.00 95.38 667 LYS A C 1
ATOM 5380 O O . LYS A 1 667 ? 4.917 -2.566 -37.318 1.00 95.38 667 LYS A O 1
ATOM 5385 N N . PRO A 1 668 ? 4.600 -3.350 -39.411 1.00 97.88 668 PRO A N 1
ATOM 5386 C CA . PRO A 1 668 ? 5.161 -4.659 -39.119 1.00 97.88 668 PRO A CA 1
ATOM 5387 C C . PRO A 1 668 ? 6.673 -4.543 -38.905 1.00 97.88 668 PRO A C 1
ATOM 5389 O O . PRO A 1 668 ? 7.323 -3.590 -39.355 1.00 97.88 668 PRO A O 1
ATOM 5392 N N . ALA A 1 669 ? 7.246 -5.549 -38.250 1.00 98.25 669 ALA A N 1
ATOM 5393 C CA . ALA A 1 669 ? 8.682 -5.614 -38.016 1.00 98.25 669 ALA A CA 1
ATOM 5394 C C . ALA A 1 669 ? 9.308 -6.889 -38.590 1.00 98.25 669 ALA A C 1
ATOM 5396 O O . ALA A 1 669 ? 8.752 -7.976 -38.447 1.00 98.25 669 ALA A O 1
ATOM 5397 N N . ILE A 1 670 ? 10.504 -6.771 -39.166 1.00 98.62 670 ILE A N 1
ATOM 5398 C CA . ILE A 1 670 ? 11.458 -7.877 -39.280 1.00 98.62 670 ILE A CA 1
ATOM 5399 C C . ILE A 1 670 ? 12.407 -7.759 -38.089 1.00 98.62 670 ILE A C 1
ATOM 5401 O O . ILE A 1 670 ? 13.187 -6.811 -38.012 1.00 98.62 670 ILE A O 1
ATOM 5405 N N . ALA A 1 671 ? 12.356 -8.698 -37.152 1.00 98.19 671 ALA A N 1
ATOM 5406 C CA . ALA A 1 671 ? 13.185 -8.668 -35.952 1.00 98.19 671 ALA A CA 1
ATOM 5407 C C . ALA A 1 671 ? 13.968 -9.968 -35.794 1.00 98.19 671 ALA A C 1
ATOM 5409 O O . ALA A 1 671 ? 13.480 -11.054 -36.101 1.00 98.19 671 ALA A O 1
ATOM 5410 N N . THR A 1 672 ? 15.187 -9.884 -35.275 1.00 97.56 672 THR A N 1
ATOM 5411 C CA . THR A 1 672 ? 15.906 -11.087 -34.852 1.00 97.56 672 THR A CA 1
ATOM 5412 C C . THR A 1 672 ? 15.199 -11.726 -33.660 1.00 97.56 672 THR A C 1
ATOM 5414 O O . THR A 1 672 ? 14.736 -11.020 -32.769 1.00 97.56 672 THR A O 1
ATOM 5417 N N . ALA A 1 673 ? 15.109 -13.055 -33.617 1.00 95.31 673 ALA A N 1
ATOM 5418 C CA . ALA A 1 673 ? 14.472 -13.830 -32.553 1.00 95.31 673 ALA A CA 1
ATOM 5419 C C . ALA A 1 673 ? 15.379 -13.919 -31.312 1.00 95.31 673 ALA A C 1
ATOM 5421 O O . ALA A 1 673 ? 15.919 -14.978 -30.986 1.00 95.31 673 ALA A O 1
ATOM 5422 N N . VAL A 1 674 ? 15.603 -12.784 -30.647 1.00 91.81 674 VAL A N 1
ATOM 5423 C CA . VAL A 1 674 ? 16.493 -12.663 -29.488 1.00 91.81 674 VAL A CA 1
ATOM 5424 C C . VAL A 1 674 ? 15.795 -12.001 -28.310 1.00 91.81 674 VAL A C 1
ATOM 5426 O O . VAL A 1 674 ? 15.233 -10.914 -28.403 1.00 91.81 674 VAL A O 1
ATOM 5429 N N . ASP A 1 675 ? 15.913 -12.636 -27.152 1.00 92.19 675 ASP A N 1
ATOM 5430 C CA . ASP A 1 675 ? 15.395 -12.113 -25.894 1.00 92.19 675 ASP A CA 1
ATOM 5431 C C . ASP A 1 675 ? 13.908 -11.693 -26.009 1.00 92.19 675 ASP A C 1
ATOM 5433 O O . ASP A 1 675 ? 13.088 -12.485 -26.469 1.00 92.19 675 ASP A O 1
ATOM 5437 N N . GLY A 1 676 ? 13.537 -10.475 -25.600 1.00 92.19 676 GLY A N 1
ATOM 5438 C CA . GLY A 1 676 ? 12.143 -10.023 -25.625 1.00 92.19 676 GLY A CA 1
ATOM 5439 C C . GLY A 1 676 ? 11.621 -9.573 -26.992 1.00 92.19 676 GLY A C 1
ATOM 5440 O O . GLY A 1 676 ? 10.446 -9.239 -27.082 1.00 92.19 676 GLY A O 1
ATOM 5441 N N . SER A 1 677 ? 12.415 -9.560 -28.070 1.00 94.06 677 SER A N 1
ATOM 5442 C CA . SER A 1 677 ? 11.855 -9.259 -29.403 1.00 94.06 677 SER A CA 1
ATOM 5443 C C . SER A 1 677 ? 10.833 -10.315 -29.840 1.00 94.06 677 SER A C 1
ATOM 5445 O O . SER A 1 677 ? 9.805 -9.974 -30.422 1.00 94.06 677 SER A O 1
ATOM 5447 N N . ALA A 1 678 ? 11.080 -11.580 -29.485 1.00 91.94 678 ALA A N 1
ATOM 5448 C CA . ALA A 1 678 ? 10.188 -12.705 -29.746 1.00 91.94 678 ALA A CA 1
ATOM 5449 C C . ALA A 1 678 ? 8.920 -12.692 -28.873 1.00 91.94 678 ALA A C 1
ATOM 5451 O O . ALA A 1 678 ? 7.978 -13.422 -29.159 1.00 91.94 678 ALA A O 1
ATOM 5452 N N . GLU A 1 679 ? 8.889 -11.867 -27.822 1.00 94.25 679 GLU A N 1
ATOM 5453 C CA . GLU A 1 679 ? 7.691 -11.640 -27.006 1.00 94.25 679 GLU A CA 1
ATOM 5454 C C . GLU A 1 679 ? 6.788 -10.551 -27.615 1.00 94.25 679 GLU A C 1
ATOM 5456 O O . GLU A 1 679 ? 5.595 -10.549 -27.345 1.00 94.25 679 GLU A O 1
ATOM 5461 N N . VAL A 1 680 ? 7.336 -9.645 -28.441 1.00 96.06 680 VAL A N 1
ATOM 5462 C CA . VAL A 1 680 ? 6.587 -8.541 -29.080 1.00 96.06 680 VAL A CA 1
ATOM 5463 C C . VAL A 1 680 ? 6.121 -8.896 -30.496 1.00 96.06 680 VAL A C 1
ATOM 5465 O O . VAL A 1 680 ? 5.038 -8.494 -30.922 1.00 96.06 680 VAL A O 1
ATOM 5468 N N . VAL A 1 681 ? 6.943 -9.618 -31.265 1.00 97.75 681 VAL A N 1
ATOM 5469 C CA . VAL A 1 681 ? 6.631 -9.979 -32.656 1.00 97.75 681 VAL A CA 1
ATOM 5470 C C . VAL A 1 681 ? 6.130 -11.412 -32.718 1.00 97.75 681 VAL A C 1
ATOM 5472 O O . VAL A 1 681 ? 6.872 -12.357 -32.463 1.00 97.75 681 VAL A O 1
ATOM 5475 N N . ILE A 1 682 ? 4.882 -11.578 -33.145 1.00 97.44 682 ILE A N 1
ATOM 5476 C CA . ILE A 1 682 ? 4.290 -12.874 -33.442 1.00 97.44 682 ILE A CA 1
ATOM 5477 C C . ILE A 1 682 ? 4.609 -13.190 -34.903 1.00 97.44 682 ILE A C 1
ATOM 5479 O O . ILE A 1 682 ? 4.069 -12.567 -35.824 1.00 97.44 682 ILE A O 1
ATOM 5483 N N . HIS A 1 683 ? 5.520 -14.143 -35.102 1.00 98.00 683 HIS A N 1
ATOM 5484 C CA . HIS A 1 683 ? 5.998 -14.554 -36.422 1.00 98.00 683 HIS A CA 1
ATOM 5485 C C . HIS A 1 683 ? 4.827 -14.885 -37.365 1.00 98.00 683 HIS A C 1
ATOM 5487 O O . HIS A 1 683 ? 3.903 -15.601 -36.981 1.00 98.00 683 HIS A O 1
ATOM 5493 N N . GLN A 1 684 ? 4.878 -14.342 -38.585 1.00 97.06 684 GLN A N 1
ATOM 5494 C CA . GLN A 1 684 ? 3.851 -14.467 -39.631 1.00 97.06 684 GLN A CA 1
ATOM 5495 C C . GLN A 1 684 ? 2.458 -13.927 -39.255 1.00 97.06 684 GLN A C 1
ATOM 5497 O O . GLN A 1 684 ? 1.478 -14.247 -39.921 1.00 97.06 684 GLN A O 1
ATOM 5502 N N . LYS A 1 685 ? 2.345 -13.101 -38.205 1.00 97.38 685 LYS A N 1
ATOM 5503 C CA . LYS A 1 685 ? 1.080 -12.435 -37.840 1.00 97.38 685 LYS A CA 1
ATOM 5504 C C . LYS A 1 685 ? 1.224 -10.937 -37.637 1.00 97.38 685 LYS A C 1
ATOM 5506 O O . LYS A 1 685 ? 0.406 -10.178 -38.141 1.00 97.38 685 LYS A O 1
ATOM 5511 N N . THR A 1 686 ? 2.239 -10.515 -36.884 1.00 97.56 686 THR A N 1
ATOM 5512 C CA . THR A 1 686 ? 2.531 -9.093 -36.619 1.00 97.56 686 THR A CA 1
ATOM 5513 C C . THR A 1 686 ? 3.851 -8.639 -37.247 1.00 97.56 686 THR A C 1
ATOM 5515 O O . THR A 1 686 ? 4.175 -7.453 -37.277 1.00 97.56 686 THR A O 1
ATOM 5518 N N . GLY A 1 687 ? 4.627 -9.587 -37.769 1.00 98.12 687 GLY A N 1
ATOM 5519 C CA . GLY A 1 687 ? 5.941 -9.369 -38.354 1.00 98.12 687 GLY A CA 1
ATOM 5520 C C . GLY A 1 687 ? 6.656 -10.689 -38.630 1.00 98.12 687 GLY A C 1
ATOM 5521 O O . GLY A 1 687 ? 6.066 -11.768 -38.536 1.00 98.12 687 GLY A O 1
ATOM 5522 N N . LEU A 1 688 ? 7.944 -10.614 -38.952 1.00 98.56 688 LEU A N 1
ATOM 5523 C CA . LEU A 1 688 ? 8.797 -11.768 -39.216 1.00 98.56 688 LEU A CA 1
ATOM 5524 C C . LEU A 1 688 ? 9.944 -11.829 -38.208 1.00 98.56 688 LEU A C 1
ATOM 5526 O O . LEU A 1 688 ? 10.771 -10.926 -38.116 1.00 98.56 688 LEU A O 1
ATOM 5530 N N . LEU A 1 689 ? 10.002 -12.936 -37.473 1.00 98.50 689 LEU A N 1
ATOM 5531 C CA . LEU A 1 689 ? 11.165 -13.311 -36.670 1.00 98.50 689 LEU A CA 1
ATOM 5532 C C . LEU A 1 689 ? 12.203 -14.070 -37.508 1.00 98.50 689 LEU A C 1
ATOM 5534 O O . LEU A 1 689 ? 11.843 -15.040 -38.174 1.00 98.50 689 LEU A O 1
ATOM 5538 N N . ILE A 1 690 ? 13.471 -13.658 -37.431 1.00 98.19 690 ILE A N 1
ATOM 5539 C CA . ILE A 1 690 ? 14.610 -14.288 -38.126 1.00 98.19 690 ILE A CA 1
ATOM 5540 C C . ILE A 1 690 ? 15.745 -14.661 -37.154 1.00 98.19 690 ILE A C 1
ATOM 5542 O O . ILE A 1 690 ? 15.850 -14.063 -36.082 1.00 98.19 690 ILE A O 1
ATOM 5546 N N . PRO A 1 691 ? 16.643 -15.603 -37.487 1.00 97.25 691 PRO A N 1
ATOM 5547 C CA . PRO A 1 691 ? 17.845 -15.845 -36.689 1.00 97.25 691 PRO A CA 1
ATOM 5548 C C . PRO A 1 691 ? 18.770 -14.615 -36.633 1.00 97.25 691 PRO A C 1
ATOM 5550 O O . PRO A 1 691 ? 18.878 -13.845 -37.587 1.00 97.25 691 PRO A O 1
ATOM 5553 N N . ALA A 1 692 ? 19.465 -14.416 -35.508 1.00 95.00 692 ALA A N 1
ATOM 5554 C CA . ALA A 1 692 ? 20.461 -13.350 -35.390 1.00 95.00 692 ALA A CA 1
ATOM 5555 C C . ALA A 1 692 ? 21.690 -13.627 -36.269 1.00 95.00 692 ALA A C 1
ATOM 5557 O O . ALA A 1 692 ? 22.130 -14.767 -36.370 1.00 95.00 692 ALA A O 1
ATOM 5558 N N . GLN A 1 693 ? 22.284 -12.566 -36.830 1.00 95.75 693 GLN A N 1
ATOM 5559 C CA . GLN A 1 693 ? 23.465 -12.628 -37.716 1.00 95.75 693 GLN A CA 1
ATOM 5560 C C . GLN A 1 693 ? 23.230 -13.346 -39.057 1.00 95.75 693 GLN A C 1
ATOM 5562 O O . GLN A 1 693 ? 24.181 -13.568 -39.802 1.00 95.75 693 GLN A O 1
ATOM 5567 N N . ASP A 1 694 ? 21.980 -13.670 -39.394 1.00 97.50 694 ASP A N 1
ATOM 5568 C CA . ASP A 1 694 ? 21.629 -14.331 -40.647 1.00 97.50 694 ASP A CA 1
ATOM 5569 C C . ASP A 1 694 ? 21.185 -13.309 -41.702 1.00 97.50 694 ASP A C 1
ATOM 5571 O O . ASP A 1 694 ? 20.020 -12.911 -41.801 1.00 97.50 694 ASP A O 1
ATOM 5575 N N . VAL A 1 695 ? 22.156 -12.873 -42.505 1.00 97.88 695 VAL A N 1
ATOM 5576 C CA . VAL A 1 695 ? 21.943 -11.923 -43.606 1.00 97.88 695 VAL A CA 1
ATOM 5577 C C . VAL A 1 695 ? 20.998 -12.490 -44.665 1.00 97.88 695 VAL A C 1
ATOM 5579 O O . VAL A 1 695 ? 20.227 -11.738 -45.258 1.00 97.88 695 VAL A O 1
ATOM 5582 N N . LEU A 1 696 ? 21.030 -13.803 -44.917 1.00 97.81 696 LEU A N 1
ATOM 5583 C CA . LEU A 1 696 ? 20.198 -14.419 -45.947 1.00 97.81 696 LEU A CA 1
ATOM 5584 C C . LEU A 1 696 ? 18.737 -14.501 -45.497 1.00 97.81 696 LEU A C 1
ATOM 5586 O O . LEU A 1 696 ? 17.844 -14.222 -46.295 1.00 97.81 696 LEU A O 1
ATOM 5590 N N . ALA A 1 697 ? 18.486 -14.835 -44.230 1.00 98.06 697 ALA A N 1
ATOM 5591 C CA . ALA A 1 697 ? 17.145 -14.791 -43.657 1.00 98.06 697 ALA A CA 1
ATOM 5592 C C . ALA A 1 697 ? 16.587 -13.361 -43.641 1.00 98.06 697 ALA A C 1
ATOM 5594 O O . ALA A 1 697 ? 15.434 -13.158 -44.020 1.00 98.06 697 ALA A O 1
ATOM 5595 N N . LEU A 1 698 ? 17.409 -12.365 -43.278 1.00 98.31 698 LEU A N 1
ATOM 5596 C CA . LEU A 1 698 ? 17.009 -10.957 -43.337 1.00 98.31 698 LEU A CA 1
ATOM 5597 C C . LEU A 1 698 ? 16.658 -10.530 -44.765 1.00 98.31 698 LEU A C 1
ATOM 5599 O O . LEU A 1 698 ? 15.592 -9.962 -44.988 1.00 98.31 698 LEU A O 1
ATOM 5603 N N . LYS A 1 699 ? 17.510 -10.874 -45.735 1.00 97.81 699 LYS A N 1
ATOM 5604 C CA . LYS A 1 699 ? 17.264 -10.633 -47.159 1.00 97.81 699 LYS A CA 1
ATOM 5605 C C . LYS A 1 699 ? 15.922 -11.235 -47.602 1.00 97.81 699 LYS A C 1
ATOM 5607 O O . LYS A 1 699 ? 15.087 -10.514 -48.135 1.00 97.81 699 LYS A O 1
ATOM 5612 N N . LYS A 1 700 ? 15.686 -12.524 -47.332 1.00 97.94 700 LYS A N 1
ATOM 5613 C CA . LYS A 1 700 ? 14.434 -13.215 -47.698 1.00 97.94 700 LYS A CA 1
ATOM 5614 C C . LYS A 1 700 ? 13.202 -12.577 -47.051 1.00 97.94 700 LYS A C 1
ATOM 5616 O O . LYS A 1 700 ? 12.173 -12.445 -47.702 1.00 97.94 700 LYS A O 1
ATOM 5621 N N . ALA A 1 701 ? 13.302 -12.152 -45.792 1.00 98.12 701 ALA A N 1
ATOM 5622 C CA . ALA A 1 701 ? 12.213 -11.462 -45.101 1.00 98.12 701 ALA A CA 1
ATOM 5623 C C . ALA A 1 701 ? 11.906 -10.084 -45.719 1.00 98.12 701 ALA A C 1
ATOM 5625 O O . ALA A 1 701 ? 10.746 -9.684 -45.791 1.00 98.12 701 ALA A O 1
ATOM 5626 N N . MET A 1 702 ? 12.931 -9.365 -46.189 1.00 97.88 702 MET A N 1
ATOM 5627 C CA . MET A 1 702 ? 12.750 -8.108 -46.920 1.00 97.88 702 MET A CA 1
ATOM 5628 C C . MET A 1 702 ? 12.105 -8.347 -48.292 1.00 97.88 702 MET A C 1
ATOM 5630 O O . MET A 1 702 ? 11.152 -7.655 -48.637 1.00 97.88 702 MET A O 1
ATOM 5634 N N . GLU A 1 703 ? 12.570 -9.348 -49.046 1.00 97.38 703 GLU A N 1
ATOM 5635 C CA . GLU A 1 703 ? 11.969 -9.739 -50.333 1.00 97.38 703 GLU A CA 1
ATOM 5636 C C . GLU A 1 703 ? 10.499 -10.143 -50.171 1.00 97.38 703 GLU A C 1
ATOM 5638 O O . GLU A 1 703 ? 9.661 -9.690 -50.942 1.00 97.38 703 GLU A O 1
ATOM 5643 N N . PHE A 1 704 ? 10.162 -10.887 -49.114 1.00 97.50 704 PHE A N 1
ATOM 5644 C CA . PHE A 1 704 ? 8.783 -11.265 -48.811 1.00 97.50 704 PHE A CA 1
ATOM 5645 C C . PHE A 1 704 ? 7.849 -10.051 -48.696 1.00 97.50 704 PHE A C 1
ATOM 5647 O O . PHE A 1 704 ? 6.781 -10.045 -49.302 1.00 97.50 704 PHE A O 1
ATOM 5654 N N . PHE A 1 705 ? 8.233 -9.005 -47.956 1.00 96.81 705 PHE A N 1
ATOM 5655 C CA . PHE A 1 705 ? 7.389 -7.809 -47.833 1.00 96.81 705 PHE A CA 1
ATOM 5656 C C . PHE A 1 705 ? 7.390 -6.931 -49.089 1.00 96.81 705 PHE A C 1
ATOM 5658 O O . PHE A 1 705 ? 6.381 -6.286 -49.362 1.00 96.81 705 PHE A O 1
ATOM 5665 N N . LEU A 1 706 ? 8.477 -6.937 -49.867 1.00 94.75 706 LEU A N 1
ATOM 5666 C CA . LEU A 1 706 ? 8.525 -6.276 -51.176 1.00 94.75 706 LEU A CA 1
ATOM 5667 C C . LEU A 1 706 ? 7.573 -6.933 -52.183 1.00 94.75 706 LEU A C 1
ATOM 5669 O O . LEU A 1 706 ? 6.937 -6.234 -52.967 1.00 94.75 706 LEU A O 1
ATOM 5673 N N . GLU A 1 707 ? 7.455 -8.260 -52.144 1.00 94.94 707 GLU A N 1
ATOM 5674 C CA . GLU A 1 707 ? 6.521 -9.032 -52.972 1.00 94.94 707 GLU A CA 1
ATOM 5675 C C . GLU A 1 707 ? 5.077 -8.939 -52.459 1.00 94.94 707 GLU A C 1
ATOM 5677 O O . GLU A 1 707 ? 4.135 -9.052 -53.240 1.00 94.94 707 GLU A O 1
ATOM 5682 N N . ASN A 1 708 ? 4.890 -8.692 -51.157 1.00 95.19 708 ASN A N 1
ATOM 5683 C CA . ASN A 1 708 ? 3.586 -8.720 -50.493 1.00 95.19 708 ASN A CA 1
ATOM 5684 C C . ASN A 1 708 ? 3.299 -7.439 -49.674 1.00 95.19 708 ASN A C 1
ATOM 5686 O O . ASN A 1 708 ? 3.104 -7.506 -48.454 1.00 95.19 708 ASN A O 1
ATOM 5690 N N . PRO A 1 709 ? 3.206 -6.252 -50.306 1.00 91.62 709 PRO A N 1
ATOM 5691 C CA . PRO A 1 709 ? 3.008 -4.986 -49.594 1.00 91.62 709 PRO A CA 1
ATOM 5692 C C . PRO A 1 709 ? 1.651 -4.886 -48.876 1.00 91.62 709 PRO A C 1
ATOM 5694 O O . PRO A 1 709 ? 1.529 -4.180 -47.874 1.00 91.62 709 PRO A O 1
ATOM 5697 N N . LEU A 1 710 ? 0.622 -5.602 -49.348 1.00 92.75 710 LEU A N 1
ATOM 5698 C CA . LEU A 1 710 ? -0.669 -5.681 -48.653 1.00 92.75 710 LEU A CA 1
ATOM 5699 C C . LEU A 1 710 ? -0.566 -6.485 -47.349 1.00 92.75 710 LEU A C 1
ATOM 5701 O O . LEU A 1 710 ? -1.114 -6.051 -46.336 1.00 92.75 710 LEU A O 1
ATOM 5705 N N . LEU A 1 711 ? 0.205 -7.580 -47.336 1.00 94.50 711 LEU A N 1
ATOM 5706 C CA . LEU A 1 711 ? 0.468 -8.341 -46.110 1.00 94.50 711 LEU A CA 1
ATOM 5707 C C . LEU A 1 711 ? 1.271 -7.524 -45.097 1.00 94.50 711 LEU A C 1
ATOM 5709 O O . LEU A 1 711 ? 1.039 -7.648 -43.899 1.00 94.50 711 LEU A O 1
ATOM 5713 N N . ALA A 1 712 ? 2.169 -6.639 -45.545 1.00 94.06 712 ALA A N 1
ATOM 5714 C CA . ALA A 1 712 ? 2.846 -5.709 -44.640 1.00 94.06 712 ALA A CA 1
ATOM 5715 C C . ALA A 1 712 ? 1.834 -4.825 -43.882 1.00 94.06 712 ALA A C 1
ATOM 5717 O O . ALA A 1 712 ? 1.927 -4.684 -42.661 1.00 94.06 712 ALA A O 1
ATOM 5718 N N . LYS A 1 713 ? 0.825 -4.285 -44.580 1.00 93.06 713 LYS A N 1
ATOM 5719 C CA . LYS A 1 713 ? -0.246 -3.486 -43.957 1.00 93.06 713 LYS A CA 1
ATOM 5720 C C . LYS A 1 713 ? -1.083 -4.314 -42.982 1.00 93.06 713 LYS A C 1
ATOM 5722 O O . LYS A 1 713 ? -1.361 -3.847 -41.879 1.00 93.06 713 LYS A O 1
ATOM 5727 N N . GLU A 1 714 ? -1.451 -5.535 -43.365 1.00 96.38 714 GLU A N 1
ATOM 5728 C CA . GLU A 1 714 ? -2.197 -6.455 -42.500 1.00 96.38 714 GLU A CA 1
ATOM 5729 C C . GLU A 1 714 ? -1.413 -6.785 -41.222 1.00 96.38 714 GLU A C 1
ATOM 5731 O O . GLU A 1 714 ? -1.924 -6.630 -40.112 1.00 96.38 714 GLU A O 1
ATOM 5736 N N . PHE A 1 715 ? -0.140 -7.163 -41.359 1.00 98.06 715 PHE A N 1
ATOM 5737 C CA . PHE A 1 715 ? 0.716 -7.488 -40.220 1.00 98.06 715 PHE A CA 1
ATOM 5738 C C . PHE A 1 715 ? 0.919 -6.275 -39.315 1.00 98.06 715 PHE A C 1
ATOM 5740 O O . PHE A 1 715 ? 0.915 -6.415 -38.095 1.00 98.06 715 PHE A O 1
ATOM 5747 N N . GLY A 1 716 ? 1.041 -5.078 -39.890 1.00 96.50 716 GLY A N 1
ATOM 5748 C CA . GLY A 1 716 ? 1.099 -3.830 -39.140 1.00 96.50 716 GLY A CA 1
ATOM 5749 C C . GLY A 1 716 ? -0.166 -3.555 -38.323 1.00 96.50 716 GLY A C 1
ATOM 5750 O O . GLY A 1 716 ? -0.075 -3.220 -37.140 1.00 96.50 716 GLY A O 1
ATOM 5751 N N . ALA A 1 717 ? -1.348 -3.757 -38.910 1.00 95.06 717 ALA A N 1
ATOM 5752 C CA . ALA A 1 717 ? -2.622 -3.631 -38.200 1.00 95.06 717 ALA A CA 1
ATOM 5753 C C . ALA A 1 717 ? -2.742 -4.659 -37.059 1.00 95.06 717 ALA A C 1
ATOM 5755 O O . ALA A 1 717 ? -3.115 -4.308 -35.935 1.00 95.06 717 ALA A O 1
ATOM 5756 N N . ASN A 1 718 ? -2.344 -5.907 -37.314 1.00 97.12 718 ASN A N 1
ATOM 5757 C CA . ASN A 1 718 ? -2.287 -6.956 -36.298 1.00 97.12 718 ASN A CA 1
ATOM 5758 C C . ASN A 1 718 ? -1.286 -6.618 -35.182 1.00 97.12 718 ASN A C 1
ATOM 5760 O O . ASN A 1 718 ? -1.579 -6.854 -34.011 1.00 97.12 718 ASN A O 1
ATOM 5764 N N . ALA A 1 719 ? -0.127 -6.039 -35.519 1.00 96.62 719 ALA A N 1
ATOM 5765 C CA . ALA A 1 719 ? 0.876 -5.603 -34.550 1.00 96.62 719 ALA A CA 1
ATOM 5766 C C . ALA A 1 719 ? 0.311 -4.546 -33.601 1.00 96.62 719 ALA A C 1
ATOM 5768 O O . ALA A 1 719 ? 0.448 -4.682 -32.386 1.00 96.62 719 ALA A O 1
ATOM 5769 N N . ARG A 1 720 ? -0.390 -3.543 -34.143 1.00 94.06 720 ARG A N 1
ATOM 5770 C CA . ARG A 1 720 ? -1.061 -2.508 -33.349 1.00 94.06 720 ARG A CA 1
ATOM 5771 C C . ARG A 1 720 ? -2.081 -3.111 -32.381 1.00 94.06 720 ARG A C 1
ATOM 5773 O O . ARG A 1 720 ? -2.029 -2.834 -31.186 1.00 94.06 720 ARG A O 1
ATOM 5780 N N . LYS A 1 721 ? -2.960 -3.983 -32.881 1.00 93.94 721 LYS A N 1
ATOM 5781 C CA . LYS A 1 721 ? -3.971 -4.666 -32.058 1.00 93.94 721 LYS A CA 1
ATOM 5782 C C . LYS A 1 721 ? -3.336 -5.547 -30.977 1.00 93.94 721 LYS A C 1
ATOM 5784 O O . LYS A 1 721 ? -3.867 -5.672 -29.877 1.00 93.94 721 LYS A O 1
ATOM 5789 N N . HIS A 1 722 ? -2.203 -6.177 -31.274 1.00 94.81 722 HIS A N 1
ATOM 5790 C CA . HIS A 1 722 ? -1.486 -6.995 -30.303 1.00 94.81 722 HIS A CA 1
ATOM 5791 C C . HIS A 1 722 ? -0.936 -6.153 -29.145 1.00 94.81 722 HIS A C 1
ATOM 5793 O O . HIS A 1 722 ? -1.154 -6.508 -27.987 1.00 94.81 722 HIS A O 1
ATOM 5799 N N . ILE A 1 723 ? -0.279 -5.024 -29.435 1.00 94.25 723 ILE A N 1
ATOM 5800 C CA . ILE A 1 723 ? 0.296 -4.175 -28.382 1.00 94.25 723 ILE A CA 1
ATOM 5801 C C . ILE A 1 723 ? -0.756 -3.441 -27.549 1.00 94.25 723 ILE A C 1
ATOM 5803 O O . ILE A 1 723 ? -0.527 -3.236 -26.364 1.00 94.25 723 ILE A O 1
ATOM 5807 N N . GLU A 1 724 ? -1.909 -3.106 -28.130 1.00 90.69 724 GLU A N 1
ATOM 5808 C CA . GLU A 1 724 ? -3.049 -2.532 -27.406 1.00 90.69 724 GLU A CA 1
ATOM 5809 C C . GLU A 1 724 ? -3.534 -3.471 -26.299 1.00 90.69 724 GLU A C 1
ATOM 5811 O O . GLU A 1 724 ? -3.822 -3.048 -25.182 1.00 90.69 724 GLU A O 1
ATOM 5816 N N . ASN A 1 725 ? -3.549 -4.772 -26.588 1.00 89.44 725 ASN A N 1
ATOM 5817 C CA . ASN A 1 725 ? -3.967 -5.776 -25.625 1.00 89.44 725 ASN A CA 1
ATOM 5818 C C . ASN A 1 725 ? -2.852 -6.133 -24.642 1.00 89.44 725 ASN A C 1
ATOM 5820 O O . ASN A 1 725 ? -3.105 -6.180 -23.446 1.00 89.44 725 ASN A O 1
ATOM 5824 N N . GLU A 1 726 ? -1.623 -6.381 -25.092 1.00 91.12 726 GLU A N 1
ATOM 5825 C CA . GLU A 1 726 ? -0.590 -6.994 -24.240 1.00 91.12 726 GLU A CA 1
ATOM 5826 C C . GLU A 1 726 ? 0.410 -5.993 -23.641 1.00 91.12 726 GLU A C 1
ATOM 5828 O O . GLU A 1 726 ? 0.947 -6.230 -22.558 1.00 91.12 726 GLU A O 1
ATOM 5833 N N . PHE A 1 727 ? 0.626 -4.852 -24.297 1.00 93.69 727 PHE A N 1
ATOM 5834 C CA . PHE A 1 727 ? 1.706 -3.905 -23.994 1.00 93.69 727 PHE A CA 1
ATOM 5835 C C . PHE A 1 727 ? 1.195 -2.477 -23.740 1.00 93.69 727 PHE A C 1
ATOM 5837 O O . PHE A 1 727 ? 1.893 -1.497 -24.006 1.00 93.69 727 PHE A O 1
ATOM 5844 N N . ASP A 1 728 ? -0.011 -2.343 -23.191 1.00 91.81 728 ASP A N 1
ATOM 5845 C CA . ASP A 1 728 ? -0.527 -1.051 -22.740 1.00 91.81 728 ASP A CA 1
ATOM 5846 C C . ASP A 1 728 ? 0.277 -0.516 -21.540 1.00 91.81 728 ASP A C 1
ATOM 5848 O O . ASP A 1 728 ? 0.582 -1.242 -20.582 1.00 91.81 728 ASP A O 1
ATOM 5852 N N . ILE A 1 729 ? 0.620 0.775 -21.570 1.00 93.00 729 ILE A N 1
ATOM 5853 C CA . ILE A 1 729 ? 1.399 1.419 -20.502 1.00 93.00 729 ILE A CA 1
ATOM 5854 C C . ILE A 1 729 ? 0.717 1.326 -19.129 1.00 93.00 729 ILE A C 1
ATOM 5856 O O . ILE A 1 729 ? 1.398 1.163 -18.116 1.00 93.00 729 ILE A O 1
ATOM 5860 N N . SER A 1 730 ? -0.614 1.353 -19.068 1.00 92.81 730 SER A N 1
ATOM 5861 C CA . SER A 1 730 ? -1.372 1.290 -17.814 1.00 92.81 730 SER A CA 1
ATOM 5862 C C . SER A 1 730 ? -1.147 -0.048 -17.113 1.00 92.81 730 SER A C 1
ATOM 5864 O O . SER A 1 730 ? -1.022 -0.094 -15.889 1.00 92.81 730 SER A O 1
ATOM 5866 N N . LYS A 1 731 ? -0.992 -1.145 -17.873 1.00 93.88 731 LYS A N 1
ATOM 5867 C CA . LYS A 1 731 ? -0.646 -2.462 -17.313 1.00 93.88 731 LYS A CA 1
ATOM 5868 C C . LYS A 1 731 ? 0.737 -2.450 -16.664 1.00 93.88 731 LYS A C 1
ATOM 5870 O O . LYS A 1 731 ? 0.897 -2.992 -15.567 1.00 93.88 731 LYS A O 1
ATOM 5875 N N . GLN A 1 732 ? 1.729 -1.824 -17.302 1.00 95.00 732 GLN A N 1
ATOM 5876 C CA . GLN A 1 732 ? 3.070 -1.667 -16.727 1.00 95.00 732 GLN A CA 1
ATOM 5877 C C . GLN A 1 732 ? 3.010 -0.871 -15.415 1.00 95.00 732 GLN A C 1
ATOM 5879 O O . GLN A 1 732 ? 3.603 -1.279 -14.410 1.00 95.00 732 GLN A O 1
ATOM 5884 N N . ILE A 1 733 ? 2.297 0.255 -15.419 1.00 95.75 733 ILE A N 1
ATOM 5885 C CA . ILE A 1 733 ? 2.221 1.174 -14.281 1.00 95.75 733 ILE A CA 1
ATOM 5886 C C . ILE A 1 733 ? 1.500 0.523 -13.108 1.00 95.75 733 ILE A C 1
ATOM 5888 O O . ILE A 1 733 ? 2.096 0.410 -12.039 1.00 95.75 733 ILE A O 1
ATOM 5892 N N . ASN A 1 734 ? 0.301 -0.022 -13.318 1.00 94.94 734 ASN A N 1
ATOM 5893 C CA . ASN A 1 734 ? -0.485 -0.661 -12.260 1.00 94.94 734 ASN A CA 1
ATOM 5894 C C . ASN A 1 734 ? 0.287 -1.801 -11.579 1.00 94.94 734 ASN A C 1
ATOM 5896 O O . ASN A 1 734 ? 0.288 -1.919 -10.353 1.00 94.94 734 ASN A O 1
ATOM 5900 N N . ARG A 1 735 ? 1.009 -2.621 -12.356 1.00 96.00 735 ARG A N 1
ATOM 5901 C CA . ARG A 1 735 ? 1.842 -3.705 -11.804 1.00 96.00 735 ARG A CA 1
ATOM 5902 C C . ARG A 1 735 ? 3.056 -3.178 -11.040 1.00 96.00 735 ARG A C 1
ATOM 5904 O O . ARG A 1 735 ? 3.447 -3.777 -10.040 1.00 96.00 735 ARG A O 1
ATOM 5911 N N . THR A 1 736 ? 3.642 -2.069 -11.487 1.00 96.56 736 THR A N 1
ATOM 5912 C CA . THR A 1 736 ? 4.765 -1.420 -10.793 1.00 96.56 736 THR A CA 1
ATOM 5913 C C . THR A 1 736 ? 4.310 -0.781 -9.479 1.00 96.56 736 THR A C 1
ATOM 5915 O O . THR A 1 736 ? 4.968 -0.949 -8.454 1.00 96.56 736 THR A O 1
ATOM 5918 N N . GLU A 1 737 ? 3.160 -0.108 -9.470 1.00 95.12 737 GLU A N 1
ATOM 5919 C CA . GLU A 1 737 ? 2.568 0.468 -8.261 1.00 95.12 737 GLU A CA 1
ATOM 5920 C C . GLU A 1 737 ? 2.180 -0.595 -7.239 1.00 95.12 737 GLU A C 1
ATOM 5922 O O . GLU A 1 737 ? 2.495 -0.445 -6.059 1.00 95.12 737 GLU A O 1
ATOM 5927 N N . ALA A 1 738 ? 1.559 -1.688 -7.692 1.00 93.62 738 ALA A N 1
ATOM 5928 C CA . ALA A 1 738 ? 1.237 -2.822 -6.834 1.00 93.62 738 ALA A CA 1
ATOM 5929 C C . ALA A 1 738 ? 2.499 -3.388 -6.167 1.00 93.62 738 ALA A C 1
ATOM 5931 O O . ALA A 1 738 ? 2.486 -3.686 -4.976 1.00 93.62 738 ALA A O 1
ATOM 5932 N N . LEU A 1 739 ? 3.618 -3.471 -6.899 1.00 94.50 739 LEU A N 1
ATOM 5933 C CA . LEU A 1 739 ? 4.904 -3.906 -6.348 1.00 94.50 739 LEU A CA 1
ATOM 5934 C C . LEU A 1 739 ? 5.435 -2.945 -5.272 1.00 94.50 739 LEU A C 1
ATOM 5936 O O . LEU A 1 739 ? 6.044 -3.399 -4.306 1.00 94.50 739 LEU A O 1
ATOM 5940 N N . TYR A 1 740 ? 5.198 -1.635 -5.392 1.00 93.56 740 TYR A N 1
ATOM 5941 C CA . TYR A 1 740 ? 5.601 -0.661 -4.368 1.00 93.56 740 TYR A CA 1
ATOM 5942 C C . TYR A 1 740 ? 4.798 -0.759 -3.072 1.00 93.56 740 TYR A C 1
ATOM 5944 O O . TYR A 1 740 ? 5.299 -0.347 -2.024 1.00 93.56 740 TYR A O 1
ATOM 5952 N N . THR A 1 741 ? 3.568 -1.265 -3.143 1.00 83.50 741 THR A N 1
ATOM 5953 C CA . THR A 1 741 ? 2.668 -1.405 -1.992 1.00 83.50 741 THR A CA 1
ATOM 5954 C C . THR A 1 741 ? 2.605 -2.827 -1.440 1.00 83.50 741 THR A C 1
ATOM 5956 O O . THR A 1 741 ? 1.994 -3.036 -0.399 1.00 83.50 741 THR A O 1
ATOM 5959 N N . GLN A 1 742 ? 3.217 -3.805 -2.111 1.00 75.50 742 GLN A N 1
ATOM 5960 C CA . GLN A 1 742 ? 3.267 -5.187 -1.640 1.00 75.50 742 GLN A CA 1
ATOM 5961 C C . GLN A 1 742 ? 4.084 -5.318 -0.355 1.00 75.50 742 GLN A C 1
ATOM 5963 O O . GLN A 1 742 ? 5.189 -4.781 -0.232 1.00 75.50 742 GLN A O 1
ATOM 5968 N N . ASP A 1 743 ? 3.555 -6.108 0.576 1.00 58.31 743 ASP A N 1
ATOM 5969 C CA . ASP A 1 743 ? 4.293 -6.510 1.759 1.00 58.31 743 ASP A CA 1
ATOM 5970 C C . ASP A 1 743 ? 5.435 -7.466 1.431 1.00 58.31 743 ASP A C 1
ATOM 5972 O O . ASP A 1 743 ? 5.382 -8.264 0.490 1.00 58.31 743 ASP A O 1
ATOM 5976 N N . LYS A 1 744 ? 6.500 -7.379 2.233 1.00 51.53 744 LYS A N 1
ATOM 5977 C CA . LYS A 1 744 ? 7.504 -8.438 2.266 1.00 51.53 744 LYS A CA 1
ATOM 5978 C C . LYS A 1 744 ? 6.850 -9.642 2.932 1.00 51.53 744 LYS A C 1
ATOM 5980 O O . LYS A 1 744 ? 6.653 -9.607 4.142 1.00 51.53 744 LYS A O 1
ATOM 5985 N N . LEU A 1 745 ? 6.486 -10.632 2.118 1.00 29.55 745 LEU A N 1
ATOM 5986 C CA . LEU A 1 745 ? 6.175 -11.983 2.584 1.00 29.55 745 LEU A CA 1
ATOM 5987 C C . LEU A 1 745 ? 7.313 -12.526 3.452 1.00 29.55 745 LEU A C 1
ATOM 5989 O O . LEU A 1 745 ? 8.491 -12.281 3.085 1.00 29.55 745 LEU A O 1
#

Foldseek 3Di:
DAPQFAEAEEAEAQPAPVNPVPLCQLCVQFVDKDWAFFFFAHCQQLVLLLFFLAHCQQLVTGYFKWFDLPPQLLVCLVVVVPDDQVCQQDPVVQVVSFVSSCVVLVAAFDTGQFQPRSVCSSRIHGQQRYHSQAACRRPPTGTLNVLLVLLVAQEEEEEPPDAQVRSLVVLLVCLLVVRGRYYHYYHYVLVVCCQACVVPSVVNSVVSVVVSVSVVVSVVSNVVRHNHYKYKYKYNWHKFFADEADQLVVQLVVVPDDPPCAKDWAFDWFKIAIDGPHVVSVVVSQVSLCPDPQWHWDDCVRCVVSSNNHPVCRRHPTMTGGAGNYTYAPHSNHNDRTRIDESHDSVDSRTIMMMTISDDQPDDRHHSSCSRVSSSLSSFAQEEEEEDADLDDDDLNVLVLLLLQPFDPSHHQYEYEYAPNVCVVCVVSSVVSRYHYDHAHDQDPVPVVRLVVVLCVCLVVVHSEYEYEALSGLLRRLVSCVVSVRNAYEYEHWWDPVVQDDPSQQLPSVVVSCVSHQAYEAQAPLSLCCCCPRNVDDSVRYDYQHAFDALVVQDDDPPLVDPPVQPEAEEEEAHEPDVQQVVLLVLLLVLVADPVRPRYAYEYEEYYDCPVVSCVSNVVSVNNVRYYYNYHDPPVSVVLSPHLEYERLGPAGRQDVVLNVNLSSLFAYEHEPHHNVCVLHDDQAQYHYDHHPDSPRVNVRVVVCVVPVVSRNRSSPRSNVSSVPPRHNVSSNVVVVCVSVDDDD

Sequence (745 aa):
MNKERLNIFILIDALGWELAKDSGFLQQICPVRMPVKSILGFSSGVIPSILTGRYPKEHKHWSLYYYSPATSPFSWTPSLSWLPAGILRSRLYRKLVEERSKRLMGYSGYFETYLIPPEQLYLWDICEKKNIYSPGGIPQQESIFDILKKKRAPYRSFTYPLKDKEILQRVRLSLRKKEAGFYFLYLSELDALLHSCCRHKQKVQQALAGYQNDIRCLYETACAGFKEIGLFVFSDHGMAEVKEGVDLKAGVEALGFAVPKDYAAFYDSTMARFWFFNPKAKAAIADFLNKQPCGRILSAEEKQRYGIDFADDMYGEVIFLMNTGTVINPSFMGRRIPEGMHGFDIDDSSMDALLLSNRLPEQKITDVKDFFSLMHTASGKTKVLYFLNSSVRAGAEEHLLRLIKGLDKERFAPLLACPQELLAQIGEEASRYGARCCAVSIRRWRNLRHIFKFLRLLIKEKPAVVHAHQFFASRFAAPLAKLAGVPLTVETSHLREAWRKGIKRAYFIDRFFYRFVDKIIAVSGAVKNYLVKEKKLPPDKISVIHNGINLMDVPFSSNLSPAHQRNQFTFGVVGRLEPQKGHKYFLEAISRLDGRYKGARFVIAGEGSLRGELERQAAALRIAHKVEFFGFRQDIERVFRELDVLVLPSLYEGLPLVLLEAAAFAKPAIATAVDGSAEVVIHQKTGLLIPAQDVLALKKAMEFFLENPLLAKEFGANARKHIENEFDISKQINRTEALYTQDKL

pLDDT: mean 92.19, std 8.83, range [29.55, 98.62]

Radius of gyration: 34.71 Å; chains: 1; bounding box: 75×59×108 Å

Secondary structure (DSSP, 8-state):
----EEEEEEEETT--HHHHSSS-TTTTT--EEEEEB--SS-HHHHHHHHHHS--HHHHT-SSSEEE-TTT-TTTTGGGGTTS-HHHHTSHHHHHHHHHHHHHHHT--S----TT--GGGGGGEEES--S-TTSTT-STTS--HHHHHHHTT--EEEE-TTS-HHHHHHHHHHHHHTT--SEEEEEE-HHHHHHHHHTT-HHHHHHHHHHHHHHHHHHHHHHHTT-SEEEEEEE-S---EEP-EEE-HHHHHHTT-PPTTTTEEEEE-SSEEEEEESSHHHHHHHHHHHHT-TTEEEPPHHHHHHHT---TT-TT-SEEEEEPTTEEESS-SS-SSPPSEE--S-TTSGGG-EEEEESS--SS---BGGGHHHHHHHHT--EEEEEE---SS--HHHHHHHHHHHHS-TTTEEEEEEE-HHHHHHHHHHHHHTT-EEEE-----TT-HHHHHHHHHHHHHH--SEEEEESHHHHHHHHHHHHHTT-SEEEEEE-S--TT--GGGGG-HHHHHHHTT-SEEEESSHHHHHHHHHTT---GGGEEE----B-GGGS---S----GGG--S-EEEEES--SGGG-HHHHHHHHHTS-GGGTT-EEEEE---TTHHHHHHHHHHTT-GGGEEEEES-S-HHHHHHH-SEEEE--S--SS-HHHHHHHHTT--EEEES-TTHHHH--BTTTEEEE-TT-HHHHHHHHHHHHH-HHHHHHHHHHHHHHHHHH-BHHHHHHHHHHHHH----